Protein AF-0000000078281311 (afdb_homodimer)

InterPro domains:
  IPR003313 AraC-type arabinose-binding/dimerisation domain [PF02311] (31-129)
  IPR009057 Homedomain-like superfamily [SSF46689] (184-233)
  IPR009057 Homedomain-like superfamily [SSF46689] (236-285)
  IPR014710 RmlC-like jelly roll fold [G3DSA:2.60.120.10] (10-110)
  IPR018060 AraC-like, DNA binding HTH domain [PF12833] (206-284)
  IPR018060 AraC-like, DNA binding HTH domain [PS01124] (187-285)
  IPR018060 AraC-like, DNA binding HTH domain [SM00342] (200-283)
  IPR018062 HTH domain AraC-type, conserved site [PS00041] (237-279)
  IPR020449 Transcription regulator HTH, AraC- type, HTH domain [PR00032] (252-267)
  IPR020449 Transcription regulator HTH, AraC- type, HTH domain [PR00032] (267-283)
  IPR037923 Transcription regulator HTH-like [SSF51215] (24-164)

pLDDT: mean 84.51, std 18.49, range [22.98, 98.12]

Nearest PDB structures (foldseek):
  6nwj-assembly1_B  TM=8.445E-01  e=1.251E-13  Clostridium perfringens str. 13
  6nwo-assembly1_A  TM=8.545E-01  e=1.525E-12  Clostridium perfringens str. 13
  3lsg-assembly1_A  TM=9.641E-01  e=1.444E-07  Fusobacterium nucleatum subsp. nucleatum
  1xja-assembly3_E-2  TM=7.293E-01  e=2.673E-08  Escherichia coli
  4e2g-assembly2_D  TM=7.214E-01  e=3.751E-06  Sphaerobacter thermophilus DSM 20745

Radius of gyration: 32.84 Å; Cα contacts (8 Å, |Δi|>4): 1037; chains: 2; bounding box: 56×125×74 Å

Secondary structure (DSSP, 8-state):
-------EEEEE---GGGSSGGG-SSEEEEEEEEEPPTT-EE-----SSEEEEEEEESEEEEEETTEEEEEETTEEEEE-TT--EEEEE-SSSB-EEEEEEEESTTHHHHHHHTT--SS--EEE-S-HHHHHHHHHHHHH--S-SHHHHHHHHHHHHHHHHHHHHHHHHTSTT------S-HHHHHHHHHHHHHHHTTS---HHHHHHHHTS-HHHHHHHHHHHHSS-HHHHHHHHHHHHHHHHHHH----HHHHHHHTT-S-HHHHHHHHHHHHSS-HHHHHHHHHHHHHHHHHHHGGG---/-------EEEE----GGGSSGGG-SSEEEEEEEEEPPTT-EE-----SSEEEEEEEESEEEEEETTEEEEEETTEEEEE-TT--EEEEE-SSSB-EEEEEEEESTTHHHHHHHTT--SS--EEE-S-HHHHHHHHHHHHH--S-SHHHHHHHHHHHHHHHHHHHHHHHHTSTT------S-HHHHHHHHHHHHHHHTTS---HHHHHHHHTS-HHHHHHHHHHHHSS-HHHHHHHHHHHHHHHHHHH----HHHHHHHTT-S-HHHHHHHHHHHHSS-HHHHHHHHHHHHHHHHHHHSTT---

Foldseek 3Di:
DPPPAWDWPWFQQQPPPVPPQPAFAKFWGIKTKHRHAAWDKDDQDQAQWKKKKAWQAWWKWKAFPNDIDIDGHQKMFMDGHRTTMMMTAHRVTGTMMIMITMDHPCRVVLCVLLPDDPVDRMDGHDPVVLLVVLRVQLSVLRDPDPVSRCSNRVSVVVNSVNSNVRSVVPDPPPQPPPPDDLLVLQVVLLVVLLVQLLADDDLQVSCVVSRHGSVSNQVSCCVNPNGGSVVSSLVVLLVQLLVCLQPHPDDQCVSCNRRHHNDSVVVQVSNCVVPVHGSVVSSVVNVVVVVVVVVVVVVPPDD/DPPPAWDWPWQQQQPPPVDPQPAFAKFWGTKTKHRHAAWDKDDQDQDQWKKKKAWQAWWKWKAFPNDIDIDGHQKMFMDGHRTTMMMTAHRVTGTMMIMITMDHPCRVVLCVLLPDDPVDRMDGHDPVVLLVVLRVQLSVLNDPDPVSRCSNRVSVVVNSVNSNVRSVVPDPPPQPPPPDDLLVLQVVLLVVLLVQLLADDDLQVSCVVSRHGSVSNQVSCCVNPNGGSVVSSLVVLLVQLLVCLQPHPDDLCVSCNRRHHNDSVVVQVSNCVVPVHGSVVSSVVNVVVVVVVVVVVVVPPDD

Sequence (606 aa):
MKHTTGFTSSARYRCLEDLQREAVELCLIYCGWEYCDPGHRFGPNKRTSYVLHIVREGKGTLEIYKKKYHLSAGDAFLIPPSTEAWYEADKDDPWSYMWVGFTGLKAEECAGSAGFSVKTPVHKVECMGVLNEYVDSMLEAHQLSYTDELRRNGLLMLFFSALIDEHRKNIPGSGSPHPYPGSVYVKHAMEYISFNYNQKIKINELADYIGVNRSYLTSSFKKAIGCSPQEYLVNLRMEKARSLLKNTDMQINAIANSVGYVDQLAFSKIFKQHYGMSPRAYREEEEELVIKNKKGDYEGMPLMKHTTGFTSSARYRCLEDLQREAVELCLIYCGWEYCDPGHRFGPNKRTSYVLHIVREGKGTLEIYKKKYHLSAGDAFLIPPSTEAWYEADKDDPWSYMWVGFTGLKAEECAGSAGFSVKTPVHKVECMGVLNEYVDSMLEAHQLSYTDELRRNGLLMLFFSALIDEHRKNIPGSGSPHPYPGSVYVKHAMEYISFNYNQKIKINELADYIGVNRSYLTSSFKKAIGCSPQEYLVNLRMEKARSLLKNTDMQINAIANSVGYVDQLAFSKIFKQHYGMSPRAYREEEEELVIKNKKGDYEGMPL

Solvent-accessible surface area (backbone atoms only — not comparable to full-atom values): 31564 Å² total; per-residue (Å²): 130,88,75,80,59,60,54,61,60,63,46,69,43,77,45,77,47,88,50,93,44,89,57,42,39,57,40,52,32,26,38,35,37,35,34,44,40,62,50,42,69,49,65,76,47,69,38,87,37,33,35,40,37,36,30,69,34,43,25,30,38,38,38,43,90,92,40,78,44,83,42,37,54,33,32,28,40,55,44,54,52,70,38,66,35,37,36,31,26,24,68,88,47,31,22,25,34,33,38,44,27,33,36,48,77,42,37,64,58,52,44,41,59,39,59,41,43,94,92,33,38,60,46,82,51,85,59,53,72,63,48,48,52,37,52,52,52,36,54,70,38,53,31,66,40,72,46,26,47,31,37,29,29,13,36,50,30,39,44,49,25,52,45,23,51,52,43,53,70,70,42,81,83,61,65,73,76,70,80,53,57,51,58,55,56,40,52,50,48,50,54,51,41,72,75,41,48,44,44,90,75,50,63,61,57,51,21,52,49,42,59,48,52,48,67,58,51,34,52,27,21,35,71,66,75,67,40,39,61,65,55,50,52,51,50,52,31,49,53,52,43,51,51,46,48,72,75,47,88,69,52,68,59,56,45,25,41,64,38,37,28,88,46,45,67,62,39,39,52,51,42,20,73,73,73,73,44,41,64,69,57,50,37,51,51,53,50,49,52,51,52,50,51,55,56,53,61,58,68,66,62,74,132,130,87,73,82,61,60,55,60,62,62,45,70,44,73,42,77,47,87,54,92,45,91,55,41,39,58,40,55,30,27,39,36,36,34,33,43,40,61,50,42,69,50,64,76,48,68,36,87,39,34,35,39,36,35,28,69,34,43,24,30,38,39,37,43,90,92,39,78,43,84,42,36,53,34,32,26,40,57,46,54,51,70,37,64,34,36,37,31,25,24,68,88,46,31,23,25,35,35,39,44,26,32,37,46,75,42,36,63,59,52,43,42,59,40,61,40,41,91,93,32,37,60,45,82,51,85,63,53,70,63,47,49,50,36,52,53,53,38,56,70,38,53,32,66,39,71,45,26,48,31,36,29,30,13,38,50,30,39,42,50,24,53,44,22,51,52,42,53,70,70,42,81,84,61,66,73,76,70,81,55,61,50,59,56,54,39,52,50,49,50,52,50,42,73,75,40,48,44,42,92,78,52,63,60,58,49,19,52,50,44,60,47,52,48,67,58,49,34,52,26,21,35,72,66,75,68,42,40,62,65,55,51,52,52,51,51,32,49,52,53,41,52,51,45,49,72,74,45,88,68,50,68,59,56,46,24,42,63,36,36,27,88,47,45,67,61,40,38,53,52,43,20,73,74,72,73,44,42,63,67,57,49,37,51,52,53,51,51,51,52,52,51,52,56,53,53,62,58,68,68,61,75,131

Structure (mmCIF, N/CA/C/O backbone):
data_AF-0000000078281311-model_v1
#
loop_
_entity.id
_entity.type
_entity.pdbx_description
1 polymer 'AraC family transcriptional regulator'
#
loop_
_atom_site.group_PDB
_atom_site.id
_atom_site.type_symbol
_atom_site.label_atom_id
_atom_site.label_alt_id
_atom_site.label_comp_id
_atom_site.label_asym_id
_atom_site.label_entity_id
_atom_site.label_seq_id
_atom_site.pdbx_PDB_ins_code
_atom_site.Cartn_x
_atom_site.Cartn_y
_atom_site.Cartn_z
_atom_site.occupancy
_atom_site.B_iso_or_equiv
_atom_site.auth_seq_id
_atom_site.auth_comp_id
_atom_site.auth_asym_id
_atom_site.auth_atom_id
_atom_site.pdbx_PDB_model_num
ATOM 1 N N . MET A 1 1 ? 12.102 36.75 -11.156 1 23.25 1 MET A N 1
ATOM 2 C CA . MET A 1 1 ? 11 35.812 -11.094 1 23.25 1 MET A CA 1
ATOM 3 C C . MET A 1 1 ? 10.633 35.5 -9.641 1 23.25 1 MET A C 1
ATOM 5 O O . MET A 1 1 ? 11.508 35.125 -8.844 1 23.25 1 MET A O 1
ATOM 9 N N . LYS A 1 2 ? 9.625 36.125 -9.039 1 30.48 2 LYS A N 1
ATOM 10 C CA . LYS A 1 2 ? 9.258 36.344 -7.648 1 30.48 2 LYS A CA 1
ATOM 11 C C . LYS A 1 2 ? 9.023 35 -6.93 1 30.48 2 LYS A C 1
ATOM 13 O O . LYS A 1 2 ? 8.156 34.219 -7.32 1 30.48 2 LYS A O 1
ATOM 18 N N . HIS A 1 3 ? 10.109 34.312 -6.527 1 27.88 3 HIS A N 1
ATOM 19 C CA . HIS A 1 3 ? 10.18 33 -5.859 1 27.88 3 H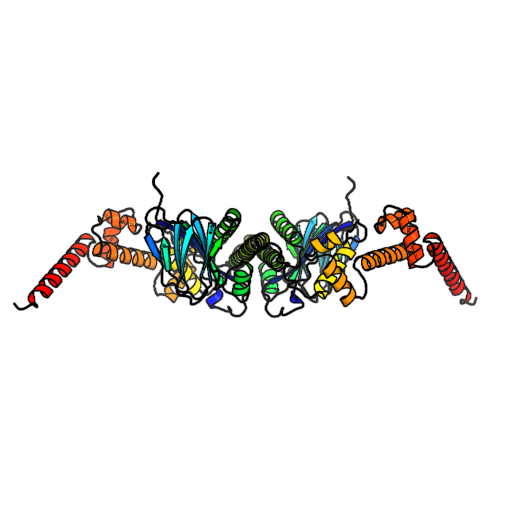IS A CA 1
ATOM 20 C C . HIS A 1 3 ? 9.227 32.938 -4.676 1 27.88 3 HIS A C 1
ATOM 22 O O . HIS A 1 3 ? 9.32 33.75 -3.75 1 27.88 3 HIS A O 1
ATOM 28 N N . THR A 1 4 ? 8.008 32.625 -4.852 1 28.91 4 THR A N 1
ATOM 29 C CA . THR A 1 4 ? 6.961 32.562 -3.834 1 28.91 4 THR A CA 1
ATOM 30 C C . THR A 1 4 ? 7.414 31.719 -2.641 1 28.91 4 THR A C 1
ATOM 32 O O . THR A 1 4 ? 7.648 30.516 -2.773 1 28.91 4 THR A O 1
ATOM 35 N N . THR A 1 5 ? 8.266 32.188 -1.763 1 33.44 5 THR A N 1
ATOM 36 C CA . THR A 1 5 ? 8.812 31.688 -0.498 1 33.44 5 THR A CA 1
ATOM 37 C C . THR A 1 5 ? 7.707 31.531 0.541 1 33.44 5 THR A C 1
ATOM 39 O O . THR A 1 5 ? 6.668 32.188 0.455 1 33.44 5 THR A O 1
ATOM 42 N N . GLY A 1 6 ? 7.629 30.531 1.385 1 36.09 6 GLY A N 1
ATOM 43 C CA . GLY A 1 6 ? 6.918 30.359 2.643 1 36.09 6 GLY A CA 1
ATOM 44 C C . GLY A 1 6 ? 5.699 29.453 2.521 1 36.09 6 GLY A C 1
ATOM 45 O O . GLY A 1 6 ? 4.812 29.484 3.379 1 36.09 6 GLY A O 1
ATOM 46 N N . PHE A 1 7 ? 5.449 28.922 1.269 1 31.53 7 PHE A N 1
ATOM 47 C CA . PHE A 1 7 ? 4.203 28.172 1.216 1 31.53 7 PHE A CA 1
ATOM 48 C C . PHE A 1 7 ? 4.43 26.734 1.666 1 31.53 7 PHE A C 1
ATOM 50 O O . PHE A 1 7 ? 5.375 26.078 1.225 1 31.53 7 PHE A O 1
ATOM 57 N N . THR A 1 8 ? 4.094 26.297 2.883 1 33.78 8 THR A N 1
ATOM 58 C CA . THR A 1 8 ? 4.137 24.922 3.363 1 33.78 8 THR A CA 1
ATOM 59 C C . THR A 1 8 ? 2.801 24.219 3.125 1 33.78 8 THR A C 1
ATOM 61 O O . THR A 1 8 ? 1.74 24.781 3.404 1 33.78 8 THR A O 1
ATOM 64 N N . SER A 1 9 ? 2.592 23.328 2.117 1 34.03 9 SER A N 1
ATOM 65 C CA . SER A 1 9 ? 1.427 22.453 2.104 1 34.03 9 SER A CA 1
ATOM 66 C C . SER A 1 9 ? 1.701 21.156 2.859 1 34.03 9 SER A C 1
ATOM 68 O O . SER A 1 9 ? 2.484 20.328 2.402 1 34.03 9 SER A O 1
ATOM 70 N N . SER A 1 10 ? 1.659 21.172 4.199 1 33.5 10 SER A N 1
ATOM 71 C CA . SER A 1 10 ? 1.938 19.969 4.988 1 33.5 10 SER A CA 1
ATOM 72 C C . SER A 1 10 ? 0.662 19.391 5.59 1 33.5 10 SER A C 1
ATOM 74 O O . SER A 1 10 ? -0.317 20.125 5.789 1 33.5 10 SER A O 1
ATOM 76 N N . ALA A 1 11 ? 0.262 18.203 5.23 1 33.47 11 ALA A N 1
ATOM 77 C CA . ALA A 1 11 ? -0.819 17.547 5.961 1 33.47 11 ALA A CA 1
ATOM 78 C C . ALA A 1 11 ? -0.268 16.547 6.977 1 33.47 11 ALA A C 1
ATOM 80 O O . ALA A 1 11 ? 0.675 15.805 6.68 1 33.47 11 ALA A O 1
ATOM 81 N N . ARG A 1 12 ? -0.351 16.844 8.211 1 34.59 12 ARG A N 1
ATOM 82 C CA . ARG A 1 12 ? -0.028 15.898 9.266 1 34.59 12 ARG A CA 1
ATOM 83 C C . ARG A 1 12 ? -1.199 14.961 9.547 1 34.59 12 ARG A C 1
ATOM 85 O O . ARG A 1 12 ? -2.34 15.406 9.68 1 34.59 12 ARG A O 1
ATOM 92 N N . TYR A 1 13 ? -1.134 13.727 9.016 1 32.62 13 TYR A N 1
ATOM 93 C CA . TYR A 1 13 ? -2.193 12.766 9.281 1 32.62 13 TYR A CA 1
ATOM 94 C C . TYR A 1 13 ? -1.929 12.008 10.578 1 32.62 13 TYR A C 1
ATOM 96 O O . TYR A 1 13 ? -0.798 11.594 10.844 1 32.62 13 TYR A O 1
ATOM 104 N N . ARG A 1 14 ? -2.182 12.586 11.695 1 33.44 14 ARG A N 1
ATOM 105 C CA . ARG A 1 14 ? -2.002 11.773 12.898 1 33.44 14 ARG A CA 1
ATOM 106 C C . ARG A 1 14 ? -2.596 10.383 12.711 1 33.44 14 ARG A C 1
ATOM 108 O O . ARG A 1 14 ? -3.715 10.242 12.211 1 33.44 14 ARG A O 1
ATOM 115 N N . CYS A 1 15 ? -1.802 9.484 12.43 1 32.75 15 CYS A N 1
ATOM 116 C CA . CYS A 1 15 ? -2.219 8.094 12.344 1 32.75 15 CYS A CA 1
ATOM 117 C C . CYS A 1 15 ? -3.08 7.703 13.531 1 32.75 15 CYS A C 1
ATOM 119 O O . CYS A 1 15 ? -2.863 8.188 14.648 1 32.75 15 CYS A O 1
ATOM 121 N N . LEU A 1 16 ? -4.16 7.16 13.336 1 35.03 16 LEU A N 1
ATOM 122 C CA . LEU A 1 16 ? -5.039 6.508 14.297 1 35.03 16 LEU A CA 1
ATOM 123 C C . LEU A 1 16 ? -4.227 5.812 15.391 1 35.03 16 LEU A C 1
ATOM 125 O O . LEU A 1 16 ? -4.793 5.195 16.297 1 35.03 16 LEU A O 1
ATOM 129 N N . GLU A 1 17 ? -3.006 5.516 15.273 1 38.69 17 GLU A N 1
ATOM 130 C CA . GLU A 1 17 ? -2.301 4.688 16.25 1 38.69 17 GLU A CA 1
ATOM 131 C C . GLU A 1 17 ? -2.201 5.387 17.594 1 38.69 17 GLU A C 1
ATOM 133 O O . GLU A 1 17 ? -1.482 4.93 18.484 1 38.69 17 GLU A O 1
ATOM 138 N N . ASP A 1 18 ? -2.328 6.578 17.766 1 38.88 18 ASP A N 1
ATOM 139 C CA . ASP A 1 18 ? -2.332 6.734 19.219 1 38.88 18 ASP A CA 1
ATOM 140 C C . ASP A 1 18 ? -3.102 5.598 19.891 1 38.88 18 ASP A C 1
ATOM 142 O O . ASP A 1 18 ? -3.053 5.449 21.125 1 38.88 18 ASP A O 1
ATOM 146 N N . LEU A 1 19 ? -4.105 5.012 19.266 1 37.53 19 LEU A N 1
ATOM 147 C CA . LEU A 1 19 ? -4.648 3.818 19.906 1 37.53 19 LEU A CA 1
ATOM 148 C C . LEU A 1 19 ? -3.676 2.65 19.812 1 37.53 19 LEU A C 1
ATOM 150 O O . LEU A 1 19 ? -2.609 2.779 19.203 1 37.53 19 LEU A O 1
ATOM 154 N N . GLN A 1 20 ? -4.25 1.176 19.484 1 39.06 20 GLN A N 1
ATOM 155 C CA . GLN A 1 20 ? -3.695 -0.157 19.688 1 39.06 20 GLN A CA 1
ATOM 156 C C . GLN A 1 20 ? -2.562 -0.438 18.703 1 39.06 20 GLN A C 1
ATOM 158 O O . GLN A 1 20 ? -2.729 -1.22 17.766 1 39.06 20 GLN A O 1
ATOM 163 N N . ARG A 1 21 ? -1.636 0.545 18.531 1 44 21 ARG A N 1
ATOM 164 C CA . ARG A 1 21 ? -0.474 0.604 17.641 1 44 21 ARG A CA 1
ATOM 165 C C . ARG A 1 21 ? 0.378 -0.653 17.781 1 44 21 ARG A C 1
ATOM 167 O O . ARG A 1 21 ? 1.429 -0.768 17.141 1 44 21 ARG A O 1
ATOM 174 N N . GLU A 1 22 ? 0.333 -1.145 18.766 1 48.69 22 GLU A N 1
ATOM 175 C CA . GLU A 1 22 ? 1.387 -2.119 19.031 1 48.69 22 GLU A CA 1
ATOM 176 C C . GLU A 1 22 ? 1.548 -3.094 17.875 1 48.69 22 GLU A C 1
ATOM 178 O O . GLU A 1 22 ? 2.6 -3.717 17.719 1 48.69 22 GLU A O 1
ATOM 183 N N . ALA A 1 23 ? 0.517 -3.031 16.906 1 59.28 23 ALA A N 1
ATOM 184 C CA . ALA A 1 23 ? 0.684 -4.156 15.984 1 59.28 23 ALA A CA 1
ATOM 185 C C . ALA A 1 23 ? 0.66 -3.693 14.531 1 59.28 23 ALA A C 1
ATOM 187 O O . ALA A 1 23 ? 0.414 -4.488 13.625 1 59.28 23 ALA A O 1
ATOM 188 N N . VAL A 1 24 ? 1.142 -2.264 14.359 1 73.38 24 VAL A N 1
ATOM 189 C CA . VAL A 1 24 ? 1.035 -1.846 12.969 1 73.38 24 VAL A CA 1
ATOM 190 C C . VAL A 1 24 ? 2.354 -2.119 12.242 1 73.38 24 VAL A C 1
ATOM 192 O O . VAL A 1 24 ? 3.43 -1.963 12.82 1 73.38 24 VAL A O 1
ATOM 195 N N . GLU A 1 25 ? 2.26 -2.578 11.047 1 82.31 25 GLU A N 1
ATOM 196 C CA . GLU A 1 25 ? 3.432 -2.936 10.258 1 82.31 25 GLU A CA 1
ATOM 197 C C . GLU A 1 25 ? 4.16 -1.69 9.758 1 82.31 25 GLU A C 1
ATOM 199 O O . GLU A 1 25 ? 5.363 -1.541 9.977 1 82.31 25 GLU A O 1
ATOM 204 N N . LEU A 1 26 ? 3.539 -0.768 9.156 1 89.62 26 LEU A N 1
ATOM 205 C CA . LEU A 1 26 ? 4.031 0.502 8.633 1 89.62 26 LEU A CA 1
ATOM 206 C C . LEU A 1 26 ? 2.91 1.534 8.57 1 89.62 26 LEU A C 1
ATOM 208 O O . LEU A 1 26 ? 1.863 1.283 7.965 1 89.62 26 LEU A O 1
ATOM 212 N N . CYS A 1 27 ? 3.156 2.656 9.148 1 89.88 27 CYS A N 1
ATOM 213 C CA . CYS A 1 27 ? 2.086 3.637 9.289 1 89.88 27 CYS A CA 1
ATOM 214 C C . CYS A 1 27 ? 2.594 5.047 9 1 89.88 27 CYS A C 1
ATOM 216 O O . CYS A 1 27 ? 3.602 5.477 9.57 1 89.88 27 CYS A O 1
ATOM 218 N N . LEU A 1 28 ? 1.882 5.691 8.156 1 92.69 28 LEU A N 1
ATOM 219 C CA . LEU A 1 28 ? 2.178 7.094 7.883 1 92.69 28 LEU A CA 1
ATOM 220 C C . LEU A 1 28 ? 1.603 7.992 8.969 1 92.69 28 LEU A C 1
ATOM 222 O O . LEU A 1 28 ? 0.408 7.922 9.273 1 92.69 28 LEU A O 1
ATOM 226 N N . ILE A 1 29 ? 2.445 8.797 9.484 1 84.88 29 ILE A N 1
ATOM 227 C CA . ILE A 1 29 ? 2.016 9.695 10.555 1 84.88 29 ILE A CA 1
ATOM 228 C C . ILE A 1 29 ? 1.751 11.086 9.992 1 84.88 29 ILE A C 1
ATOM 230 O O . ILE A 1 29 ? 0.754 11.727 10.336 1 84.88 29 ILE A O 1
ATOM 234 N N . TYR A 1 30 ? 2.637 11.586 9.188 1 83.69 30 TYR A N 1
ATOM 235 C CA . TYR A 1 30 ? 2.463 12.859 8.516 1 83.69 30 TYR A CA 1
ATOM 236 C C . TYR A 1 30 ? 3.344 12.945 7.27 1 83.69 30 TYR A C 1
ATOM 238 O O . TYR A 1 30 ? 4.297 12.18 7.125 1 83.69 30 TYR A O 1
ATOM 246 N N . CYS A 1 31 ? 2.932 13.82 6.359 1 90.31 31 CYS A N 1
ATOM 247 C CA . CYS A 1 31 ? 3.697 14.055 5.141 1 90.31 31 CYS A CA 1
ATOM 248 C C . CYS A 1 31 ? 3.406 15.438 4.574 1 90.31 31 CYS A C 1
ATOM 250 O O . CYS A 1 31 ? 2.504 16.141 5.047 1 90.31 31 CYS A O 1
ATOM 252 N N . GLY A 1 32 ? 4.301 15.844 3.686 1 88.06 32 GLY A N 1
ATOM 253 C CA . GLY A 1 32 ? 4.086 17.141 3.059 1 88.06 32 GLY A CA 1
ATOM 254 C C . GLY A 1 32 ? 5.301 17.641 2.301 1 88.06 32 GLY A C 1
ATOM 255 O O . GLY A 1 32 ? 6.219 16.875 2.01 1 88.06 32 GLY A O 1
ATOM 256 N N . TRP A 1 33 ? 5.156 18.828 1.799 1 86.44 33 TRP A N 1
ATOM 257 C CA . TRP A 1 33 ? 6.273 19.547 1.198 1 86.44 33 TRP A CA 1
ATOM 258 C C . TRP A 1 33 ? 6.246 21.031 1.598 1 86.44 33 TRP A C 1
ATOM 260 O O . TRP A 1 33 ? 5.203 21.547 2.004 1 86.44 33 TRP A O 1
ATOM 270 N N . GLU A 1 34 ? 7.383 21.625 1.597 1 84.06 34 GLU A N 1
ATOM 271 C CA . GLU A 1 34 ? 7.5 23.016 2.02 1 84.06 34 GLU A CA 1
ATOM 272 C C . GLU A 1 34 ? 8.539 23.75 1.189 1 84.06 34 GLU A C 1
ATOM 274 O O . GLU A 1 34 ? 9.586 23.203 0.843 1 84.06 34 GLU A O 1
ATOM 279 N N . TYR A 1 35 ? 8.203 24.953 0.792 1 85.38 35 TYR A N 1
ATOM 280 C CA . TYR A 1 35 ? 9.18 25.922 0.331 1 85.38 35 TYR A CA 1
ATOM 281 C C . TYR A 1 35 ? 9.711 26.766 1.492 1 85.38 35 TYR A C 1
ATOM 283 O O . TYR A 1 35 ? 8.992 27.609 2.039 1 85.38 35 TYR A O 1
ATOM 291 N N . CYS A 1 36 ? 10.938 26.625 1.813 1 84.19 36 CYS A N 1
ATOM 292 C CA . CYS A 1 36 ? 11.469 27.25 3.023 1 84.19 36 CYS A CA 1
ATOM 293 C C . CYS A 1 36 ? 11.961 28.656 2.746 1 84.19 36 CYS A C 1
ATOM 295 O O . CYS A 1 36 ? 12.469 28.953 1.661 1 84.19 36 CYS A O 1
ATOM 297 N N . ASP A 1 37 ? 11.805 29.516 3.781 1 81.88 37 ASP A N 1
ATOM 298 C CA . ASP A 1 37 ? 12.406 30.844 3.725 1 81.88 37 ASP A CA 1
ATOM 299 C C . ASP A 1 37 ? 13.93 30.75 3.852 1 81.88 37 ASP A C 1
ATOM 301 O O . ASP A 1 37 ? 14.453 29.797 4.43 1 81.88 37 ASP A O 1
ATOM 305 N N . PRO A 1 38 ? 14.531 31.828 3.24 1 84.5 38 PRO A N 1
ATOM 306 C CA . PRO A 1 38 ? 15.984 31.875 3.391 1 84.5 38 PRO A CA 1
ATOM 307 C C . PRO A 1 38 ? 16.438 31.766 4.848 1 84.5 38 PRO A C 1
ATOM 309 O O . PRO A 1 38 ? 15.898 32.469 5.715 1 84.5 38 PRO A O 1
ATOM 312 N N . GLY A 1 39 ? 17.266 30.844 5.129 1 84.88 39 GLY A N 1
ATOM 313 C CA . GLY A 1 39 ? 17.859 30.703 6.449 1 84.88 39 GLY A CA 1
ATOM 314 C C . GLY A 1 39 ? 16.922 30.062 7.457 1 84.88 39 GLY A C 1
ATOM 315 O O . GLY A 1 39 ? 17.266 29.938 8.633 1 84.88 39 GLY A O 1
ATOM 316 N N . HIS A 1 40 ? 15.883 29.625 7.047 1 82.25 40 HIS A N 1
ATOM 317 C CA . HIS A 1 40 ? 14.953 28.969 7.965 1 82.25 40 HIS A CA 1
ATOM 318 C C . HIS A 1 40 ? 15.586 27.75 8.609 1 82.25 40 HIS A C 1
ATOM 320 O O . HIS A 1 40 ? 16.125 26.875 7.918 1 82.25 40 HIS A O 1
ATOM 326 N N . ARG A 1 41 ? 15.617 27.781 9.938 1 81.44 41 ARG A N 1
ATOM 327 C CA . ARG A 1 41 ? 16.266 26.734 10.695 1 81.44 41 ARG A CA 1
ATOM 328 C C . ARG A 1 41 ? 15.266 25.969 11.555 1 81.44 41 ARG A C 1
ATOM 330 O O . ARG A 1 41 ? 14.406 26.562 12.195 1 81.44 41 ARG A O 1
ATOM 337 N N . PHE A 1 42 ? 15.336 24.703 11.383 1 78.5 42 PHE A N 1
ATOM 338 C CA . PHE A 1 42 ? 14.445 23.859 12.164 1 78.5 42 PHE A CA 1
ATOM 339 C C . PHE A 1 42 ? 15.242 22.906 13.047 1 78.5 42 PHE A C 1
ATOM 341 O O . PHE A 1 42 ? 16.234 22.312 12.602 1 78.5 42 PHE A O 1
ATOM 348 N N . GLY A 1 43 ? 14.984 22.828 14.336 1 74.75 43 GLY A N 1
ATOM 349 C CA . GLY A 1 43 ? 15.625 21.969 15.32 1 74.75 43 GLY A CA 1
ATOM 350 C C . GLY A 1 43 ? 15.633 22.562 16.719 1 74.75 43 GLY A C 1
ATOM 351 O O . GLY A 1 43 ? 15.195 23.703 16.922 1 74.75 43 GLY A O 1
ATOM 352 N N . PRO A 1 44 ? 15.867 21.797 17.688 1 66.81 44 PRO A N 1
ATOM 353 C CA . PRO A 1 44 ? 16.047 20.344 17.703 1 66.81 44 PRO A CA 1
ATOM 354 C C . PRO A 1 44 ? 14.734 19.594 17.594 1 66.81 44 PRO A C 1
ATOM 356 O O . PRO A 1 44 ? 13.75 19.938 18.25 1 66.81 44 PRO A 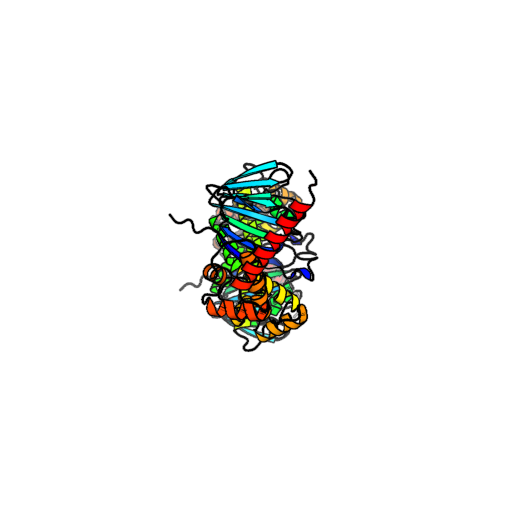O 1
ATOM 359 N N . ASN A 1 45 ? 14.664 18.688 16.641 1 64.25 45 ASN A N 1
ATOM 360 C CA . ASN A 1 45 ? 13.43 17.938 16.422 1 64.25 45 ASN A CA 1
ATOM 361 C C . ASN A 1 45 ? 13.492 16.562 17.078 1 64.25 45 ASN A C 1
ATOM 363 O O . ASN A 1 45 ? 14.344 15.75 16.734 1 64.25 45 ASN A O 1
ATOM 367 N N . LYS A 1 46 ? 13.203 16.438 18.297 1 69.5 46 LYS A N 1
ATOM 368 C CA . LYS A 1 46 ? 13.055 15.094 18.828 1 69.5 46 LYS A CA 1
ATOM 369 C C . LYS A 1 46 ? 11.648 14.562 18.594 1 69.5 46 LYS A C 1
ATOM 371 O O . LYS A 1 46 ? 10.688 15.039 19.203 1 69.5 46 LYS A O 1
ATOM 376 N N . ARG A 1 47 ? 11.656 13.781 17.656 1 77.75 47 ARG A N 1
ATOM 377 C CA . ARG A 1 47 ? 10.359 13.211 17.297 1 77.75 47 ARG A CA 1
ATOM 378 C C . ARG A 1 47 ? 10.281 11.742 17.688 1 77.75 47 ARG A C 1
ATOM 380 O O . ARG A 1 47 ? 11.297 11.125 18.016 1 77.75 47 ARG A O 1
ATOM 387 N N . THR A 1 48 ? 9.086 11.305 17.719 1 80.12 48 THR A N 1
ATOM 388 C CA . THR A 1 48 ? 8.875 9.914 18.094 1 80.12 48 THR A CA 1
ATOM 389 C C . THR A 1 48 ? 8.812 9.023 16.859 1 80.12 48 THR A C 1
ATOM 391 O O . THR A 1 48 ? 8.844 7.793 16.984 1 80.12 48 THR A O 1
ATOM 394 N N . SER A 1 49 ? 8.781 9.586 15.719 1 87.88 49 SER A N 1
ATOM 395 C CA . SER A 1 49 ? 8.68 8.836 14.469 1 87.88 49 SER A CA 1
ATOM 396 C C . SER A 1 49 ? 9.898 9.07 13.586 1 87.88 49 SER A C 1
ATOM 398 O O . SER A 1 49 ? 10.703 9.969 13.852 1 87.88 49 SER A O 1
ATOM 400 N N . TYR A 1 50 ? 10.102 8.148 12.633 1 93.56 50 TYR A N 1
ATOM 401 C CA . TYR A 1 50 ? 11.062 8.414 11.562 1 93.56 50 TYR A CA 1
ATOM 402 C C . TYR A 1 50 ? 10.57 9.539 10.656 1 93.56 50 TYR A C 1
ATOM 404 O O . TYR A 1 50 ? 9.375 9.648 10.383 1 93.56 50 TYR A O 1
ATOM 412 N N . VAL A 1 51 ? 11.492 10.336 10.219 1 94.25 51 VAL A N 1
ATOM 413 C CA . VAL A 1 51 ? 11.125 11.336 9.219 1 94.25 51 VAL A CA 1
ATOM 414 C C . VAL A 1 51 ? 12.141 11.32 8.078 1 94.25 51 VAL A C 1
ATOM 416 O O . VAL A 1 51 ? 13.336 11.516 8.305 1 94.25 51 VAL A O 1
ATOM 419 N N . LEU A 1 52 ? 11.672 11.047 6.934 1 97 52 LEU A N 1
ATOM 420 C CA . LEU A 1 52 ? 12.5 11.078 5.73 1 97 52 LEU A CA 1
ATOM 421 C C . LEU A 1 52 ? 12.219 12.336 4.914 1 97 52 LEU A C 1
ATOM 423 O O . LEU A 1 52 ? 11.062 12.609 4.559 1 97 52 LEU A O 1
ATOM 427 N N . HIS A 1 53 ? 13.219 13.109 4.688 1 96.12 53 HIS A N 1
ATOM 428 C CA . HIS A 1 53 ? 13.125 14.305 3.854 1 96.12 53 HIS A CA 1
ATOM 429 C C . HIS A 1 53 ? 13.797 14.086 2.502 1 96.12 53 HIS A C 1
ATOM 431 O O . HIS A 1 53 ? 14.82 13.398 2.414 1 96.12 53 HIS A O 1
ATOM 437 N N . ILE A 1 54 ? 13.273 14.711 1.54 1 97 54 ILE A N 1
ATOM 438 C CA . ILE A 1 54 ? 13.883 14.711 0.212 1 97 54 ILE A CA 1
ATOM 439 C C . ILE A 1 54 ? 13.898 16.141 -0.342 1 97 54 ILE A C 1
ATOM 441 O O . ILE A 1 54 ? 12.844 16.766 -0.503 1 97 54 ILE A O 1
ATOM 445 N N . VAL A 1 55 ? 15.086 16.594 -0.692 1 97.31 55 VAL A N 1
ATOM 446 C CA . VAL A 1 55 ? 15.242 17.953 -1.198 1 97.31 55 VAL A CA 1
ATOM 447 C C . VAL A 1 55 ? 14.82 18 -2.664 1 97.31 55 VAL A C 1
ATOM 449 O O . VAL A 1 55 ? 15.375 17.297 -3.506 1 97.31 55 VAL A O 1
ATOM 452 N N . ARG A 1 56 ? 13.891 18.797 -2.955 1 94.44 56 ARG A N 1
ATOM 453 C CA . ARG A 1 56 ? 13.352 18.906 -4.309 1 94.44 56 ARG A CA 1
ATOM 454 C C . ARG A 1 56 ? 14.125 19.953 -5.109 1 94.44 56 ARG A C 1
ATOM 456 O O . ARG A 1 56 ? 14.359 19.766 -6.305 1 94.44 56 ARG A O 1
ATOM 463 N N . GLU A 1 57 ? 14.398 21.062 -4.461 1 95.12 57 GLU A N 1
ATOM 464 C CA . GLU A 1 57 ? 15.141 22.172 -5.043 1 95.12 57 GLU A CA 1
ATOM 465 C C . GLU A 1 57 ? 15.961 22.906 -3.986 1 95.12 57 GLU A C 1
ATOM 467 O O . GLU A 1 57 ? 15.703 22.766 -2.789 1 95.12 57 GLU A O 1
ATOM 472 N N . GLY A 1 58 ? 16.969 23.609 -4.535 1 96.5 58 GLY A N 1
ATOM 473 C CA . GLY A 1 58 ? 17.766 24.438 -3.645 1 96.5 58 GLY A CA 1
ATOM 474 C C . GLY A 1 58 ? 18.75 23.656 -2.814 1 96.5 58 GLY A C 1
ATOM 475 O O . GLY A 1 58 ? 19.188 22.578 -3.219 1 96.5 58 GLY A O 1
ATOM 476 N N . LYS A 1 59 ? 19.234 24.438 -1.746 1 97 59 LYS A N 1
ATOM 477 C CA . LYS A 1 59 ? 20.281 23.844 -0.924 1 97 59 LYS A CA 1
ATOM 478 C C . LYS A 1 59 ? 20.047 24.125 0.558 1 97 59 LYS A C 1
ATOM 480 O O . LYS A 1 59 ? 19.297 25.047 0.911 1 97 59 LYS A O 1
ATOM 485 N N . GLY A 1 60 ? 20.656 23.281 1.336 1 96.94 60 GLY A N 1
ATOM 486 C CA . GLY A 1 60 ? 20.625 23.438 2.783 1 96.94 60 GLY A CA 1
ATOM 487 C C . GLY A 1 60 ? 21.641 22.562 3.496 1 96.94 60 GLY A C 1
ATOM 488 O O . GLY A 1 60 ? 22.5 21.953 2.857 1 96.94 60 GLY A O 1
ATOM 489 N N . THR A 1 61 ? 21.562 22.688 4.812 1 97.12 61 THR A N 1
ATOM 490 C CA . THR A 1 61 ? 22.5 21.906 5.609 1 97.12 61 THR A CA 1
ATOM 491 C C . THR A 1 61 ? 21.75 21.078 6.656 1 97.12 61 THR A C 1
ATOM 493 O O . THR A 1 61 ? 20.703 21.5 7.16 1 97.12 61 THR A O 1
ATOM 496 N N . LEU A 1 62 ? 22.25 19.891 6.918 1 96.88 62 LEU A N 1
ATOM 497 C CA . LEU A 1 62 ? 21.781 19.016 7.984 1 96.88 62 LEU A CA 1
ATOM 498 C C . LEU A 1 62 ? 22.891 18.734 8.992 1 96.88 62 LEU A C 1
ATOM 500 O O . LEU A 1 62 ? 24.016 18.438 8.602 1 96.88 62 LEU A O 1
ATOM 504 N N . GLU A 1 63 ? 22.609 18.953 10.219 1 95.69 63 GLU A N 1
ATOM 505 C CA . GLU A 1 63 ? 23.5 18.531 11.297 1 95.69 63 GLU A CA 1
ATOM 506 C C . GLU A 1 63 ? 22.891 17.391 12.102 1 95.69 63 GLU A C 1
ATOM 508 O O . GLU A 1 63 ? 21.859 17.562 12.75 1 95.69 63 GLU A O 1
ATOM 513 N N . ILE A 1 64 ? 23.531 16.281 12.023 1 94.94 64 ILE A N 1
ATOM 514 C CA . ILE A 1 64 ? 23.047 15.102 12.742 1 94.94 64 ILE A CA 1
ATOM 515 C C . ILE A 1 64 ? 24.25 14.242 13.156 1 94.94 64 ILE A C 1
ATOM 517 O O . ILE A 1 64 ? 25.266 14.195 12.461 1 94.94 64 ILE A O 1
ATOM 521 N N . TYR A 1 65 ? 24.172 13.586 14.305 1 92.88 65 TYR A N 1
ATOM 522 C CA . TYR A 1 65 ? 25.234 12.758 14.844 1 92.88 65 TYR A CA 1
ATOM 523 C C . TYR A 1 65 ? 26.562 13.508 14.852 1 92.88 65 TYR A C 1
ATOM 525 O O . TYR A 1 65 ? 27.594 12.969 14.469 1 92.88 65 TYR A O 1
ATOM 533 N N . LYS A 1 66 ? 26.453 14.758 15.086 1 91.62 66 LYS A N 1
ATOM 534 C CA . LYS A 1 66 ? 27.625 15.633 15.234 1 91.62 66 LYS A CA 1
ATOM 535 C C . LYS A 1 66 ? 28.344 15.812 13.906 1 91.62 66 LYS A C 1
ATOM 537 O O . LYS A 1 66 ? 29.547 16.094 13.883 1 91.62 66 LYS A O 1
ATOM 542 N N . LYS A 1 67 ? 27.734 15.555 12.859 1 95.75 67 LYS A N 1
ATOM 543 C CA . LYS A 1 67 ? 28.281 15.773 11.523 1 95.75 67 LYS A CA 1
ATOM 544 C C . LYS A 1 67 ? 27.391 16.719 10.727 1 95.75 67 LYS A C 1
ATOM 546 O O . LYS A 1 67 ? 26.172 16.75 10.914 1 95.75 67 LYS A O 1
ATOM 551 N N . LYS A 1 68 ? 28.031 17.469 9.883 1 96.81 68 LYS A N 1
ATOM 552 C CA . LYS A 1 68 ? 27.312 18.422 9.031 1 96.81 68 LYS A CA 1
ATOM 553 C C . LYS A 1 68 ? 27.312 17.969 7.578 1 96.81 68 LYS A C 1
ATOM 555 O O . LYS A 1 68 ? 28.359 17.578 7.035 1 96.81 68 LYS A O 1
ATOM 560 N N . TYR A 1 69 ? 26.188 18 6.953 1 97.44 69 TYR A N 1
ATOM 561 C CA . TYR A 1 69 ? 26.016 17.609 5.559 1 97.44 69 TYR A CA 1
ATOM 562 C C . TYR A 1 69 ? 25.469 18.766 4.734 1 97.44 69 TYR A C 1
ATOM 564 O O . TYR A 1 69 ? 24.5 19.422 5.137 1 97.44 69 TYR A O 1
ATOM 572 N N . HIS A 1 70 ? 26.109 19.047 3.66 1 98 70 HIS A N 1
ATOM 573 C CA . HIS A 1 70 ? 25.578 20 2.695 1 98 70 HIS A CA 1
ATOM 574 C C . HIS A 1 70 ? 24.734 19.297 1.635 1 98 70 HIS A C 1
ATOM 576 O O . HIS A 1 70 ? 25.234 18.438 0.912 1 98 70 HIS A O 1
ATOM 582 N N . LEU A 1 71 ? 23.484 19.719 1.568 1 98 71 LEU A N 1
ATOM 583 C CA . LEU A 1 71 ? 22.547 18.984 0.742 1 98 71 LEU A CA 1
ATOM 584 C C . LEU A 1 71 ? 21.984 19.875 -0.365 1 98 71 LEU A C 1
ATOM 586 O O . LEU A 1 71 ? 21.938 21.094 -0.222 1 98 71 LEU A O 1
ATOM 590 N N . SER A 1 72 ? 21.609 19.266 -1.436 1 97.44 72 SER A N 1
ATOM 591 C CA . SER A 1 72 ? 20.984 19.922 -2.576 1 97.44 72 SER A CA 1
ATOM 592 C C . SER A 1 72 ? 19.922 19.031 -3.221 1 97.44 72 SER A C 1
ATOM 594 O O . SER A 1 72 ? 19.641 17.938 -2.732 1 97.44 72 SER A O 1
ATOM 596 N N . ALA A 1 73 ? 19.328 19.531 -4.277 1 96.56 73 ALA A N 1
ATOM 597 C CA . ALA A 1 73 ? 18.266 18.812 -4.961 1 96.56 73 ALA A CA 1
ATOM 598 C C . ALA A 1 73 ? 18.672 17.375 -5.246 1 96.56 73 ALA A C 1
ATOM 600 O O . ALA A 1 73 ? 19.766 17.109 -5.762 1 96.56 73 ALA A O 1
ATOM 601 N N . GLY A 1 74 ? 17.766 16.438 -4.816 1 95.62 74 GLY A N 1
ATOM 602 C CA . GLY A 1 74 ? 18.031 15.023 -5.051 1 95.62 74 GLY A CA 1
ATOM 603 C C . GLY A 1 74 ? 18.578 14.312 -3.828 1 95.62 74 GLY A C 1
ATOM 604 O O . GLY A 1 74 ? 18.578 13.086 -3.771 1 95.62 74 GLY A O 1
ATOM 605 N N . ASP A 1 75 ? 19.016 15.094 -2.883 1 97.31 75 ASP A N 1
ATOM 606 C CA . ASP A 1 75 ? 19.484 14.477 -1.646 1 97.31 75 ASP A CA 1
ATOM 607 C C . ASP A 1 75 ? 18.328 14.164 -0.708 1 97.31 75 ASP A C 1
ATOM 609 O O . ASP A 1 75 ? 17.391 14.961 -0.591 1 97.31 75 ASP A O 1
ATOM 613 N N . ALA A 1 76 ? 18.359 12.969 -0.148 1 97.94 76 ALA A N 1
ATOM 614 C CA . ALA A 1 76 ? 17.422 12.562 0.899 1 97.94 76 ALA A CA 1
ATOM 615 C C . ALA A 1 76 ? 18.141 12.344 2.225 1 97.94 76 ALA A C 1
ATOM 617 O O . ALA A 1 76 ? 19.297 11.922 2.242 1 97.94 76 ALA A O 1
ATOM 618 N N . PHE A 1 77 ? 17.469 12.695 3.324 1 97.62 77 PHE A N 1
ATOM 619 C CA . PHE A 1 77 ? 18.062 12.43 4.629 1 97.62 77 PHE A CA 1
ATOM 620 C C . PHE A 1 77 ? 17.016 11.922 5.609 1 97.62 77 PHE A C 1
ATOM 622 O O . PHE A 1 77 ? 15.852 12.328 5.555 1 97.62 77 PHE A O 1
ATOM 629 N N . LEU A 1 78 ? 17.422 11.008 6.434 1 97.5 78 LEU A N 1
ATOM 630 C CA . LEU A 1 78 ? 16.547 10.367 7.41 1 97.5 78 LEU A CA 1
ATOM 631 C C . LEU A 1 78 ? 16.906 10.797 8.828 1 97.5 78 LEU A C 1
ATOM 633 O O . LEU A 1 78 ? 18.078 10.789 9.203 1 97.5 78 LEU A O 1
ATOM 637 N N . ILE A 1 79 ? 15.906 11.211 9.578 1 95.31 79 ILE A N 1
ATOM 638 C CA . ILE A 1 79 ? 16.047 11.477 11 1 95.31 79 ILE A CA 1
ATOM 639 C C . ILE A 1 79 ? 15.297 10.414 11.805 1 95.31 79 ILE A C 1
ATOM 641 O O . ILE A 1 79 ? 14.062 10.391 11.797 1 95.31 79 ILE A O 1
ATOM 645 N N . PRO A 1 80 ? 15.961 9.523 12.453 1 94.44 80 PRO A N 1
ATOM 646 C CA . PRO A 1 80 ? 15.305 8.477 13.242 1 94.44 80 PRO A CA 1
ATOM 647 C C . PRO A 1 80 ? 14.641 9.016 14.508 1 94.44 80 PRO A C 1
ATOM 649 O O . PRO A 1 80 ? 14.891 10.156 14.898 1 94.44 80 PRO A O 1
ATOM 652 N N . PRO A 1 81 ? 13.797 8.156 15.109 1 90.31 81 PRO A N 1
ATOM 653 C CA . PRO A 1 81 ? 13.141 8.57 16.344 1 90.31 81 PRO A CA 1
ATOM 654 C C . PRO A 1 81 ? 14.133 8.922 17.453 1 90.31 81 PRO A C 1
ATOM 656 O O . PRO A 1 81 ? 15.18 8.273 17.578 1 90.31 81 PRO A O 1
ATOM 659 N N . SER A 1 82 ? 13.781 9.992 18.219 1 87.44 82 SER A N 1
ATOM 660 C CA . SER A 1 82 ? 14.508 10.414 19.422 1 87.44 82 SER A CA 1
ATOM 661 C C . SER A 1 82 ? 15.914 10.898 19.078 1 87.44 82 SER A C 1
ATOM 663 O O . SER A 1 82 ? 16.828 10.812 19.906 1 87.44 82 SER A O 1
ATOM 665 N N . THR A 1 83 ? 16.156 11.266 17.906 1 90.5 83 THR A N 1
ATOM 666 C CA . THR A 1 83 ? 17.453 11.773 17.469 1 90.5 83 THR A CA 1
ATOM 667 C C . THR A 1 83 ? 17.422 13.289 17.297 1 90.5 83 THR A C 1
ATOM 669 O O . THR A 1 83 ? 16.469 13.828 16.719 1 90.5 83 THR A O 1
ATOM 672 N N . GLU A 1 84 ? 18.359 13.891 17.828 1 89.62 84 GLU A N 1
ATOM 673 C CA . GLU A 1 84 ? 18.469 15.344 17.672 1 89.62 84 GLU A CA 1
ATOM 674 C C . GLU A 1 84 ? 19.109 15.703 16.328 1 89.62 84 GLU A C 1
ATOM 676 O O . GLU A 1 84 ? 20.141 15.141 15.961 1 89.62 84 GLU A O 1
ATOM 681 N N . ALA A 1 85 ? 18.5 16.562 15.602 1 92.31 85 ALA A N 1
ATOM 682 C CA . ALA A 1 85 ? 19 17.016 14.312 1 92.31 85 ALA A CA 1
ATOM 683 C C . ALA A 1 85 ? 18.609 18.469 14.047 1 92.31 85 ALA A C 1
ATOM 685 O O . ALA A 1 85 ? 17.594 18.938 14.586 1 92.31 85 ALA A O 1
ATOM 686 N N . TRP A 1 86 ? 19.484 19.156 13.305 1 92.06 86 TRP A N 1
ATOM 687 C CA . TRP A 1 86 ? 19.203 20.516 12.836 1 92.06 86 TRP A CA 1
ATOM 688 C C . TRP A 1 86 ? 19.359 20.609 11.32 1 92.06 86 TRP A C 1
ATOM 690 O O . TRP A 1 86 ? 20.266 20.016 10.742 1 92.06 86 TRP A O 1
ATOM 700 N N . TYR A 1 87 ? 18.406 21.234 10.789 1 92.62 87 TYR A N 1
ATOM 701 C CA . TYR A 1 87 ? 18.594 21.5 9.367 1 92.62 87 TYR A CA 1
ATOM 702 C C . TYR A 1 87 ? 18.141 22.922 9.016 1 92.62 87 TYR A C 1
ATOM 704 O O . TYR A 1 87 ? 17.25 23.469 9.664 1 92.62 87 TYR A O 1
ATOM 712 N N . GLU A 1 88 ? 18.844 23.484 8.062 1 94 88 GLU A N 1
ATOM 713 C CA . GLU A 1 88 ? 18.719 24.891 7.754 1 94 88 GLU A CA 1
ATOM 714 C C . GLU A 1 88 ? 18.75 25.141 6.246 1 94 88 GLU A C 1
ATOM 716 O O . GLU A 1 88 ? 19.578 24.562 5.539 1 94 88 GLU A O 1
ATOM 721 N N . ALA A 1 89 ? 17.828 26.016 5.824 1 93.75 89 ALA A N 1
ATOM 722 C CA . ALA A 1 89 ? 17.797 26.406 4.418 1 93.75 89 ALA A CA 1
ATOM 723 C C . ALA A 1 89 ? 18.938 27.359 4.086 1 93.75 89 ALA A C 1
ATOM 725 O O . ALA A 1 89 ? 19.312 28.203 4.906 1 93.75 89 ALA A O 1
ATOM 726 N N . ASP A 1 90 ? 19.375 27.219 2.949 1 95.44 90 ASP A N 1
ATOM 727 C CA . ASP A 1 90 ? 20.406 28.141 2.475 1 95.44 90 ASP A CA 1
ATOM 728 C C . ASP A 1 90 ? 19.859 29.578 2.432 1 95.44 90 ASP A C 1
ATOM 730 O O . ASP A 1 90 ? 18.688 29.797 2.121 1 95.44 90 ASP A O 1
ATOM 734 N N . LYS A 1 91 ? 20.75 30.562 2.65 1 93.81 91 LYS A N 1
ATOM 735 C CA . LYS A 1 91 ? 20.312 31.969 2.711 1 93.81 91 LYS A CA 1
ATOM 736 C C . LYS A 1 91 ? 20.047 32.531 1.313 1 93.81 91 LYS A C 1
ATOM 738 O O . LYS A 1 91 ? 19.188 33.375 1.134 1 93.81 91 LYS A O 1
ATOM 743 N N . ASP A 1 92 ? 20.781 32.062 0.385 1 94.25 92 ASP A N 1
ATOM 744 C CA . ASP A 1 92 ? 20.719 32.625 -0.968 1 94.25 92 ASP A CA 1
ATOM 745 C C . ASP A 1 92 ? 19.828 31.75 -1.86 1 94.25 92 ASP A C 1
ATOM 747 O O . ASP A 1 92 ? 19.109 32.25 -2.721 1 94.25 92 ASP A O 1
ATOM 751 N N . ASP A 1 93 ? 19.938 30.438 -1.707 1 96.19 93 ASP A N 1
ATOM 752 C CA . ASP A 1 93 ? 19.172 29.469 -2.482 1 96.19 93 ASP A CA 1
ATOM 753 C C . ASP A 1 93 ? 18.469 28.453 -1.57 1 96.19 93 ASP A C 1
ATOM 755 O O . ASP A 1 93 ? 18.812 27.266 -1.574 1 96.19 93 ASP A O 1
ATOM 759 N N . PRO A 1 94 ? 17.484 28.922 -0.875 1 94.19 94 PRO A N 1
ATOM 760 C CA . PRO A 1 94 ? 16.812 28.062 0.107 1 94.19 94 PRO A CA 1
ATOM 761 C C . PRO A 1 94 ? 16.125 26.859 -0.529 1 94.19 94 PRO A C 1
ATOM 763 O O . PRO A 1 94 ? 15.578 26.953 -1.629 1 94.19 94 PRO A O 1
ATOM 766 N N . TRP A 1 95 ? 16.109 25.75 0.169 1 92.19 95 TRP A N 1
ATOM 767 C CA . TRP A 1 95 ? 15.57 24.516 -0.391 1 92.19 95 TRP A CA 1
ATOM 768 C C . TRP A 1 95 ? 14.055 24.469 -0.217 1 92.19 95 TRP A C 1
ATOM 770 O O . TRP A 1 95 ? 13.492 25.188 0.604 1 92.19 95 TRP A O 1
ATOM 780 N N . SER A 1 96 ? 13.461 23.734 -1.146 1 92.88 96 SER A N 1
ATOM 781 C CA . SER A 1 96 ? 12.156 23.094 -0.965 1 92.88 96 SER A CA 1
ATOM 782 C C . SER A 1 96 ? 12.297 21.594 -0.804 1 92.88 96 SER A C 1
ATOM 784 O O . SER A 1 96 ? 13.094 20.953 -1.498 1 92.88 96 SER A O 1
ATOM 786 N N . TYR A 1 97 ? 11.664 21.062 0.236 1 91.75 97 TYR A N 1
ATOM 787 C CA . TYR A 1 97 ? 11.75 19.625 0.427 1 91.75 97 TYR A CA 1
ATOM 788 C C . TYR A 1 97 ? 10.375 19.016 0.706 1 91.75 97 TYR A C 1
ATOM 790 O O . TYR A 1 97 ? 9.43 19.734 1.029 1 91.75 97 TYR A O 1
ATOM 798 N N . MET A 1 98 ? 10.25 17.75 0.438 1 93.56 98 MET A N 1
ATOM 799 C CA . MET A 1 98 ? 9.109 16.953 0.874 1 93.56 98 MET A CA 1
ATOM 800 C C . MET A 1 98 ? 9.516 15.984 1.98 1 93.56 98 MET A C 1
ATOM 802 O O . MET A 1 98 ? 10.703 15.719 2.17 1 93.56 98 MET A O 1
ATOM 806 N N . TRP A 1 99 ? 8.523 15.523 2.77 1 92.75 99 TRP A N 1
ATOM 807 C CA . TRP A 1 99 ? 8.859 14.609 3.855 1 92.75 99 TRP A CA 1
ATOM 808 C C . TRP A 1 99 ? 7.742 13.609 4.094 1 92.75 99 TRP A C 1
ATOM 810 O O . TRP A 1 99 ? 6.59 13.859 3.73 1 92.75 99 TRP A O 1
ATOM 820 N N . VAL A 1 100 ? 8.086 12.453 4.613 1 94.81 100 VAL A N 1
ATOM 821 C CA . VAL A 1 100 ? 7.164 11.477 5.176 1 94.81 100 VAL A CA 1
ATOM 822 C C . VAL A 1 100 ? 7.605 11.094 6.586 1 94.81 100 VAL A C 1
ATOM 824 O O . VAL A 1 100 ? 8.758 10.695 6.797 1 94.81 100 VAL A O 1
ATOM 827 N N . GLY A 1 101 ? 6.742 11.289 7.543 1 92.5 101 GLY A N 1
ATOM 828 C CA . GLY A 1 101 ? 6.906 10.758 8.883 1 92.5 101 GLY A CA 1
ATOM 829 C C . GLY A 1 101 ? 6.188 9.438 9.102 1 92.5 101 GLY A C 1
ATOM 830 O O . GLY A 1 101 ? 5.004 9.305 8.773 1 92.5 101 GLY A O 1
ATOM 831 N N . PHE A 1 102 ? 6.863 8.461 9.609 1 92.62 102 PHE A N 1
ATOM 832 C CA . PHE A 1 102 ? 6.262 7.137 9.656 1 92.62 102 PHE A CA 1
ATOM 833 C C . PHE A 1 102 ? 6.766 6.352 10.859 1 92.62 102 PHE A C 1
ATOM 835 O O . PHE A 1 102 ? 7.793 6.699 11.445 1 92.62 102 PHE A O 1
ATOM 842 N N . THR A 1 103 ? 6.02 5.352 11.211 1 88.62 103 THR A N 1
ATOM 843 C CA . THR A 1 103 ? 6.344 4.434 12.297 1 88.62 103 THR A CA 1
ATOM 844 C C . THR A 1 103 ? 5.867 3.02 11.969 1 88.62 103 THR A C 1
ATOM 846 O O . THR A 1 103 ? 5.434 2.75 10.852 1 88.62 103 THR A O 1
ATOM 849 N N . GLY A 1 104 ? 6.062 2.107 12.984 1 87.31 104 GLY A N 1
ATOM 850 C CA . GLY A 1 104 ? 5.629 0.73 12.812 1 87.31 104 GLY A CA 1
ATOM 851 C C . GLY A 1 104 ? 6.754 -0.273 12.977 1 87.31 104 GLY A C 1
ATOM 852 O O . GLY A 1 104 ? 7.93 0.1 12.992 1 87.31 104 GLY A O 1
ATOM 853 N N . LEU A 1 105 ? 6.348 -1.519 12.961 1 83.12 105 LEU A N 1
ATOM 854 C CA . LEU A 1 105 ? 7.277 -2.611 13.219 1 83.12 105 LEU A CA 1
ATOM 855 C C . LEU A 1 105 ? 8.297 -2.74 12.094 1 83.12 105 LEU A C 1
ATOM 857 O O . LEU A 1 105 ? 9.43 -3.186 12.32 1 83.12 105 LEU A O 1
ATOM 861 N N . LYS A 1 106 ? 7.949 -2.287 10.898 1 87 106 LYS A N 1
ATOM 862 C CA . LYS A 1 106 ? 8.82 -2.463 9.742 1 87 106 LYS A CA 1
ATOM 863 C C . LYS A 1 106 ? 9.516 -1.156 9.367 1 87 106 LYS A C 1
ATOM 865 O O . LYS A 1 106 ? 10.227 -1.088 8.367 1 87 106 LYS A O 1
ATOM 870 N N . ALA A 1 107 ? 9.344 -0.163 10.172 1 91.12 107 ALA A N 1
ATOM 871 C CA . ALA A 1 107 ? 9.867 1.157 9.828 1 91.12 107 ALA A CA 1
ATOM 872 C C . ALA A 1 107 ? 11.383 1.129 9.688 1 91.12 107 ALA A C 1
ATOM 874 O O . ALA A 1 107 ? 11.938 1.646 8.711 1 91.12 107 ALA A O 1
ATOM 875 N N . GLU A 1 108 ? 12.031 0.518 10.633 1 91.56 108 GLU A N 1
ATOM 876 C CA . GLU A 1 108 ? 13.484 0.445 10.602 1 91.56 108 GLU A CA 1
ATOM 877 C C . GLU A 1 108 ? 13.977 -0.362 9.406 1 91.56 108 GLU A C 1
ATOM 879 O O . GLU A 1 108 ? 14.953 0.018 8.75 1 91.56 108 GLU A O 1
ATOM 884 N N . GLU A 1 109 ? 13.336 -1.438 9.188 1 89.44 109 GLU A N 1
ATOM 885 C CA . GLU A 1 109 ? 13.703 -2.293 8.062 1 89.44 109 GLU A CA 1
ATOM 886 C C . GLU A 1 109 ? 13.531 -1.558 6.734 1 89.44 109 GLU A C 1
ATOM 888 O O . GLU A 1 109 ? 14.367 -1.681 5.84 1 89.44 109 GLU A O 1
ATOM 893 N N . CYS A 1 110 ? 12.492 -0.835 6.582 1 93.88 110 CYS A N 1
ATOM 894 C CA . CYS A 1 110 ? 12.25 -0.054 5.375 1 93.88 110 CYS A CA 1
ATOM 895 C C . CYS A 1 110 ? 13.352 0.976 5.164 1 93.88 110 CYS A C 1
ATOM 897 O O . CYS A 1 110 ? 13.938 1.053 4.082 1 93.88 110 CYS A O 1
ATOM 899 N N . ALA A 1 111 ? 13.633 1.699 6.223 1 94.81 111 ALA A N 1
ATOM 900 C CA . ALA A 1 111 ? 14.664 2.734 6.152 1 94.81 111 ALA A CA 1
ATOM 901 C C . ALA A 1 111 ? 16.031 2.133 5.82 1 94.81 111 ALA A C 1
ATOM 903 O O . ALA A 1 111 ? 16.734 2.629 4.945 1 94.81 111 ALA A O 1
ATOM 904 N N . GLY A 1 112 ? 16.359 1.092 6.52 1 93.75 112 GLY A N 1
ATOM 905 C CA . GLY A 1 112 ? 17.641 0.427 6.281 1 93.75 112 GLY A CA 1
ATOM 906 C C . GLY A 1 112 ? 17.766 -0.14 4.883 1 93.75 112 GLY A C 1
ATOM 907 O O . GLY A 1 112 ? 18.812 -0.014 4.246 1 93.75 112 GLY A O 1
ATOM 908 N N . SER A 1 113 ? 16.719 -0.743 4.395 1 91.44 113 SER A N 1
ATOM 909 C CA . SER A 1 113 ? 16.719 -1.326 3.057 1 91.44 113 SER A CA 1
ATOM 910 C C . SER A 1 113 ? 16.828 -0.247 1.983 1 91.44 113 SER A C 1
ATOM 912 O O . SER A 1 113 ? 17.266 -0.515 0.865 1 91.44 113 SER A O 1
ATOM 914 N N . ALA A 1 114 ? 16.422 0.91 2.33 1 94.31 114 ALA A N 1
ATOM 915 C CA . ALA A 1 114 ? 16.531 2.039 1.41 1 94.31 114 ALA A CA 1
ATOM 916 C C . ALA A 1 114 ? 17.922 2.672 1.474 1 94.31 114 ALA A C 1
ATOM 918 O O . ALA A 1 114 ? 18.188 3.648 0.775 1 94.31 114 ALA A O 1
ATOM 919 N N . GLY A 1 115 ? 18.766 2.146 2.369 1 92.94 115 GLY A N 1
ATOM 920 C CA . GLY A 1 115 ? 20.156 2.564 2.377 1 92.94 115 GLY A CA 1
ATOM 921 C C . GLY A 1 115 ? 20.484 3.498 3.521 1 92.94 115 GLY A C 1
ATOM 922 O O . GLY A 1 115 ? 21.625 3.949 3.648 1 92.94 115 GLY A O 1
ATOM 923 N N . PHE A 1 116 ? 19.531 3.793 4.355 1 95.94 116 PHE A N 1
ATOM 924 C CA . PHE A 1 116 ? 19.781 4.746 5.43 1 95.94 116 PHE A CA 1
ATOM 925 C C . PHE A 1 116 ? 20.312 4.039 6.672 1 95.94 116 PHE A C 1
ATOM 927 O O . PHE A 1 116 ? 19.859 2.945 7.012 1 95.94 116 PHE A O 1
ATOM 934 N N . SER A 1 117 ? 21.25 4.633 7.32 1 93.19 117 SER A N 1
ATOM 935 C CA . SER A 1 117 ? 21.844 4.172 8.562 1 93.19 117 SER A CA 1
ATOM 936 C C . SER A 1 117 ? 22.484 5.324 9.336 1 93.19 117 SER A C 1
ATOM 938 O O . SER A 1 117 ? 22.484 6.465 8.859 1 93.19 117 SER A O 1
ATOM 940 N N . VAL A 1 118 ? 22.953 5.031 10.516 1 90.75 118 VAL A N 1
ATOM 941 C CA . VAL A 1 118 ? 23.641 6.039 11.305 1 90.75 118 VAL A CA 1
ATOM 942 C C . VAL A 1 118 ? 24.875 6.535 10.555 1 90.75 118 VAL A C 1
ATOM 944 O O . VAL A 1 118 ? 25.188 7.727 10.586 1 90.75 118 VAL A O 1
ATOM 947 N N . LYS A 1 119 ? 25.531 5.633 9.828 1 91.88 119 LYS A N 1
ATOM 948 C CA . LYS A 1 119 ? 26.75 5.965 9.086 1 91.88 119 LYS A CA 1
ATOM 949 C C . LYS A 1 119 ? 26.406 6.688 7.789 1 91.88 119 LYS A C 1
ATOM 951 O O . LYS A 1 119 ? 27.219 7.465 7.277 1 91.88 119 LYS A O 1
ATOM 956 N N . THR A 1 120 ? 25.234 6.422 7.289 1 94.38 120 THR A N 1
ATOM 957 C CA . THR A 1 120 ? 24.812 7.008 6.02 1 94.38 120 THR A CA 1
ATOM 958 C C . THR A 1 120 ? 23.406 7.598 6.137 1 94.38 120 THR A C 1
ATOM 960 O O . THR A 1 120 ? 22.453 7.074 5.547 1 94.38 120 THR A O 1
ATOM 963 N N . PRO A 1 121 ? 23.297 8.711 6.805 1 96.44 121 PRO A N 1
ATOM 964 C CA . PRO A 1 121 ? 21.969 9.289 6.996 1 96.44 121 PRO A CA 1
ATOM 965 C C . PRO A 1 121 ? 21.469 10.047 5.766 1 96.44 121 PRO A C 1
ATOM 967 O O . PRO A 1 121 ? 20.312 10.484 5.723 1 96.44 121 PRO A O 1
ATOM 970 N N . VAL A 1 122 ? 22.344 10.227 4.785 1 96.75 122 VAL A N 1
ATOM 971 C CA . VAL A 1 122 ? 22.016 10.961 3.57 1 96.75 122 VAL A CA 1
ATOM 972 C C . VAL A 1 122 ? 22.266 10.086 2.348 1 96.75 122 VAL A C 1
ATOM 974 O O . VAL A 1 122 ? 23.25 9.344 2.297 1 96.75 122 VAL A O 1
ATOM 977 N N . HIS A 1 123 ? 21.25 10.133 1.433 1 93.19 123 HIS A N 1
ATOM 978 C CA . HIS A 1 123 ? 21.359 9.391 0.182 1 93.19 123 HIS A CA 1
ATOM 979 C C . HIS A 1 123 ? 20.844 10.211 -0.993 1 93.19 123 HIS A C 1
ATOM 981 O O . HIS A 1 123 ? 19.969 11.07 -0.822 1 93.19 123 HIS A O 1
ATOM 987 N N . LYS A 1 124 ? 21.453 9.859 -2.133 1 94 124 LYS A N 1
ATOM 988 C CA . LYS A 1 124 ? 20.906 10.469 -3.35 1 94 124 LYS A CA 1
ATOM 989 C C . LYS A 1 124 ? 19.719 9.68 -3.881 1 94 124 LYS A C 1
ATOM 991 O O . LYS A 1 124 ? 19.734 8.445 -3.881 1 94 124 LYS A O 1
ATOM 996 N N . VAL A 1 125 ? 18.734 10.391 -4.293 1 94.06 125 VAL A N 1
ATOM 997 C CA . VAL A 1 125 ? 17.531 9.781 -4.859 1 94.06 125 VAL A CA 1
ATOM 998 C C . VAL A 1 125 ? 17.312 10.305 -6.273 1 94.06 125 VAL A C 1
ATOM 1000 O O . VAL A 1 125 ? 17.344 11.516 -6.504 1 94.06 125 VAL A O 1
ATOM 1003 N N . GLU A 1 126 ? 17.016 9.359 -7.219 1 91.5 126 GLU A N 1
ATOM 1004 C CA . GLU A 1 126 ? 16.844 9.742 -8.617 1 91.5 126 GLU A CA 1
ATOM 1005 C C . GLU A 1 126 ? 15.383 9.602 -9.047 1 91.5 126 GLU A C 1
ATOM 1007 O O . GLU A 1 126 ? 14.969 10.164 -10.062 1 91.5 126 GLU A O 1
ATOM 1012 N N . CYS A 1 127 ? 14.602 8.953 -8.297 1 93.06 127 CYS A N 1
ATOM 1013 C CA . CYS A 1 127 ? 13.211 8.719 -8.68 1 93.06 127 CYS A CA 1
ATOM 1014 C C . CYS A 1 127 ? 12.297 9.758 -8.047 1 93.06 127 CYS A C 1
ATOM 1016 O O . CYS A 1 127 ? 11.234 9.414 -7.527 1 93.06 127 CYS A O 1
ATOM 1018 N N . MET A 1 128 ? 12.578 10.953 -8.141 1 92.5 128 MET A N 1
ATOM 1019 C CA . MET A 1 128 ? 11.867 12.039 -7.473 1 92.5 128 MET A CA 1
ATOM 1020 C C . MET A 1 128 ? 10.438 12.156 -7.988 1 92.5 128 MET A C 1
ATOM 1022 O O . MET A 1 128 ? 9.508 12.398 -7.211 1 92.5 128 MET A O 1
ATOM 1026 N N . GLY A 1 129 ? 10.32 12.047 -9.25 1 93.81 129 GLY A N 1
ATOM 1027 C CA . GLY A 1 129 ? 8.992 12.164 -9.844 1 93.81 129 GLY A CA 1
ATOM 1028 C C . GLY A 1 129 ? 7.988 11.195 -9.242 1 93.81 129 GLY A C 1
ATOM 1029 O O . GLY A 1 129 ? 6.887 11.594 -8.867 1 93.81 129 GLY A O 1
ATOM 1030 N N . VAL A 1 130 ? 8.391 9.969 -9.141 1 96.12 130 VAL A N 1
ATOM 1031 C CA . VAL A 1 130 ? 7.531 8.922 -8.609 1 96.12 130 VAL A CA 1
ATOM 1032 C C . VAL A 1 130 ? 7.254 9.18 -7.129 1 96.12 130 VAL A C 1
ATOM 1034 O O . VAL A 1 130 ? 6.117 9.039 -6.668 1 96.12 130 VAL A O 1
ATOM 1037 N N . LEU A 1 131 ? 8.227 9.562 -6.383 1 96.81 131 LEU A N 1
ATOM 1038 C CA . LEU A 1 131 ? 8.078 9.812 -4.953 1 96.81 131 LEU A CA 1
ATOM 1039 C C . LEU A 1 131 ? 7.164 11.016 -4.707 1 96.81 131 LEU A C 1
ATOM 1041 O O . LEU A 1 131 ? 6.34 10.992 -3.791 1 96.81 131 LEU A O 1
ATOM 1045 N N . ASN A 1 132 ? 7.27 12.023 -5.547 1 95.06 132 ASN A N 1
ATOM 1046 C CA . ASN A 1 132 ? 6.383 13.18 -5.457 1 95.06 132 ASN A CA 1
ATOM 1047 C C . ASN A 1 132 ? 4.918 12.781 -5.633 1 95.06 132 ASN A C 1
ATOM 1049 O O . ASN A 1 132 ? 4.043 13.289 -4.934 1 95.06 132 ASN A O 1
ATOM 1053 N N . GLU A 1 133 ? 4.734 11.977 -6.551 1 96.94 133 GLU A N 1
ATOM 1054 C CA . GLU A 1 133 ? 3.371 11.531 -6.812 1 96.94 133 GLU A CA 1
ATOM 1055 C C . GLU A 1 133 ? 2.791 10.797 -5.609 1 96.94 133 GLU A C 1
ATOM 1057 O O . GLU A 1 133 ? 1.62 10.969 -5.27 1 96.94 133 GLU A O 1
ATOM 1062 N N . TYR A 1 134 ? 3.611 9.938 -5.023 1 97.44 134 TYR A N 1
ATOM 1063 C CA . TYR A 1 134 ? 3.137 9.211 -3.85 1 97.44 134 TYR A CA 1
ATOM 1064 C C . TYR A 1 134 ? 2.822 10.172 -2.707 1 97.44 134 TYR A C 1
ATOM 1066 O O . TYR A 1 134 ? 1.79 10.039 -2.045 1 97.44 134 TYR A O 1
ATOM 1074 N N . VAL A 1 135 ? 3.645 11.156 -2.467 1 94.5 135 VAL A N 1
ATOM 1075 C CA . VAL A 1 135 ? 3.428 12.109 -1.381 1 94.5 135 VAL A CA 1
ATOM 1076 C C . VAL A 1 135 ? 2.176 12.938 -1.661 1 94.5 135 VAL A C 1
ATOM 1078 O O . VAL A 1 135 ? 1.35 13.148 -0.77 1 94.5 135 VAL A O 1
ATOM 1081 N N . ASP A 1 136 ? 2.014 13.367 -2.871 1 93.69 136 ASP A N 1
ATOM 1082 C CA . ASP A 1 136 ? 0.822 14.125 -3.242 1 93.69 136 ASP A CA 1
ATOM 1083 C C . ASP A 1 136 ? -0.445 13.305 -3.018 1 93.69 136 ASP A C 1
ATOM 1085 O O . ASP A 1 136 ? -1.442 13.82 -2.506 1 93.69 136 ASP A O 1
ATOM 1089 N N . SER A 1 137 ? -0.379 12.086 -3.41 1 96.06 137 SER A N 1
ATOM 1090 C CA . SER A 1 137 ? -1.533 11.211 -3.24 1 96.06 137 SER A CA 1
ATOM 1091 C C . SER A 1 137 ? -1.832 10.969 -1.764 1 96.06 137 SER A C 1
ATOM 1093 O O . SER A 1 137 ? -2.994 10.859 -1.369 1 96.06 137 SER A O 1
ATOM 1095 N N . MET A 1 138 ? -0.785 10.82 -0.975 1 93.81 138 MET A N 1
ATOM 1096 C CA . MET A 1 138 ? -0.977 10.688 0.467 1 93.81 138 MET A CA 1
ATOM 1097 C C . MET A 1 138 ? -1.651 11.93 1.04 1 93.81 138 MET A C 1
ATOM 1099 O O . MET A 1 138 ? -2.523 11.828 1.903 1 93.81 138 MET A O 1
ATOM 1103 N N . LEU A 1 139 ? -1.251 13.062 0.534 1 88.62 139 LEU A N 1
ATOM 1104 C CA . LEU A 1 139 ? -1.821 14.328 0.984 1 88.62 139 LEU A CA 1
ATOM 1105 C C . LEU A 1 139 ? -3.303 14.414 0.627 1 88.62 139 LEU A C 1
ATOM 1107 O O . LEU A 1 139 ? -4.09 15.008 1.369 1 88.62 139 LEU A O 1
ATOM 1111 N N . GLU A 1 140 ? -3.621 13.859 -0.45 1 90.38 140 GLU A N 1
ATOM 1112 C CA . GLU A 1 140 ? -5.012 13.875 -0.894 1 90.38 140 GLU A CA 1
ATOM 1113 C C . GLU A 1 140 ? -5.887 13 0.004 1 90.38 140 GLU A C 1
ATOM 1115 O O . GLU A 1 140 ? -7.098 13.227 0.105 1 90.38 140 GLU A O 1
ATOM 1120 N N . ALA A 1 141 ? -5.254 11.984 0.597 1 91 141 ALA A N 1
ATOM 1121 C CA . ALA A 1 141 ? -5.973 11.117 1.523 1 91 141 ALA A CA 1
ATOM 1122 C C . ALA A 1 141 ? -6.012 11.719 2.924 1 91 141 ALA A C 1
ATOM 1124 O O . ALA A 1 141 ? -5.523 11.109 3.883 1 91 141 ALA A O 1
ATOM 1125 N N . HIS A 1 142 ? -6.664 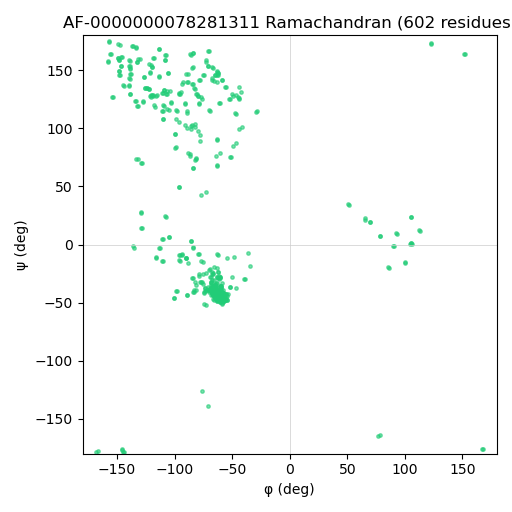12.781 3.049 1 83 142 HIS A N 1
ATOM 1126 C CA . HIS A 1 142 ? -6.555 13.609 4.246 1 83 142 HIS A CA 1
ATOM 1127 C C . HIS A 1 142 ? -7.664 13.281 5.238 1 83 142 HIS A C 1
ATOM 1129 O O . HIS A 1 142 ? -7.613 13.719 6.395 1 83 142 HIS A O 1
ATOM 1135 N N . GLN A 1 143 ? -8.594 12.516 4.855 1 84.44 143 GLN A N 1
ATOM 1136 C CA . GLN A 1 143 ? -9.688 12.227 5.77 1 84.44 143 GLN A CA 1
ATOM 1137 C C . GLN A 1 143 ? -9.289 11.188 6.809 1 84.44 143 GLN A C 1
ATOM 1139 O O . GLN A 1 143 ? -8.547 10.25 6.504 1 84.44 143 GLN A O 1
ATOM 1144 N N . LEU A 1 144 ? -9.75 11.391 7.992 1 83.75 144 LEU A N 1
ATOM 1145 C CA . LEU A 1 144 ? -9.539 10.383 9.023 1 83.75 144 LEU A CA 1
ATOM 1146 C C . LEU A 1 144 ? -10.57 9.258 8.898 1 83.75 144 LEU A C 1
ATOM 1148 O O . LEU A 1 144 ? -11.484 9.164 9.719 1 83.75 144 LEU A O 1
ATOM 1152 N N . SER A 1 145 ? -10.422 8.461 7.988 1 83.62 145 SER A N 1
ATOM 1153 C CA . SER A 1 145 ? -11.266 7.309 7.688 1 83.62 145 SER A CA 1
ATOM 1154 C C . SER A 1 145 ? -10.422 6.055 7.465 1 83.62 145 SER A C 1
ATOM 1156 O O . SER A 1 145 ? -9.227 6.148 7.188 1 83.62 145 SER A O 1
ATOM 1158 N N . TYR A 1 146 ? -11.078 5 7.609 1 85.19 146 TYR A N 1
ATOM 1159 C CA . TYR A 1 146 ? -10.398 3.727 7.387 1 85.19 146 TYR A CA 1
ATOM 1160 C C . TYR A 1 146 ? -9.867 3.635 5.961 1 85.19 146 TYR A C 1
ATOM 1162 O O . TYR A 1 146 ? -8.758 3.148 5.734 1 85.19 146 TYR A O 1
ATOM 1170 N N . THR A 1 147 ? -10.625 4.09 4.988 1 90.19 147 THR A N 1
ATOM 1171 C CA . THR A 1 147 ? -10.234 4.059 3.584 1 90.19 147 THR A CA 1
ATOM 1172 C C . THR A 1 147 ? -8.984 4.898 3.35 1 90.19 147 THR A C 1
ATOM 1174 O O . THR A 1 147 ? -8.039 4.453 2.691 1 90.19 147 THR A O 1
ATOM 1177 N N . ASP A 1 148 ? -9.008 6.051 3.883 1 90.31 148 ASP A N 1
ATOM 1178 C CA . ASP A 1 148 ? -7.855 6.926 3.691 1 90.31 148 ASP A CA 1
ATOM 1179 C C . ASP A 1 148 ? -6.629 6.391 4.422 1 90.31 148 ASP A C 1
ATOM 1181 O O . ASP A 1 148 ? -5.5 6.566 3.961 1 90.31 148 ASP A O 1
ATOM 1185 N N . GLU A 1 149 ? -6.867 5.754 5.512 1 89 149 GLU A N 1
ATOM 1186 C CA . GLU A 1 149 ? -5.75 5.117 6.207 1 89 149 GLU A CA 1
ATOM 1187 C C . GLU A 1 149 ? -5.102 4.039 5.34 1 89 149 GLU A C 1
ATOM 1189 O O . GLU A 1 149 ? -3.877 3.973 5.238 1 89 149 GLU A O 1
ATOM 1194 N N . LEU A 1 150 ? -5.918 3.217 4.75 1 93.38 150 LEU A N 1
ATOM 1195 C CA . LEU A 1 150 ? -5.41 2.201 3.834 1 93.38 150 LEU A CA 1
ATOM 1196 C C . LEU A 1 150 ? -4.641 2.842 2.684 1 93.38 150 LEU A C 1
ATOM 1198 O O . LEU A 1 150 ? -3.562 2.371 2.314 1 93.38 150 LEU A O 1
ATOM 1202 N N . ARG A 1 151 ? -5.195 3.885 2.186 1 95.5 151 ARG A N 1
ATOM 1203 C CA . ARG A 1 151 ? -4.562 4.57 1.065 1 95.5 151 ARG A CA 1
ATOM 1204 C C . ARG A 1 151 ? -3.197 5.125 1.462 1 95.5 151 ARG A C 1
ATOM 1206 O O . ARG A 1 151 ? -2.207 4.906 0.762 1 95.5 151 ARG A O 1
ATOM 1213 N N . ARG A 1 152 ? -3.195 5.789 2.559 1 94.19 152 ARG A N 1
ATOM 1214 C CA . ARG A 1 152 ? -1.948 6.395 3.01 1 94.19 152 ARG A CA 1
ATOM 1215 C C . ARG A 1 152 ? -0.888 5.336 3.277 1 94.19 152 ARG A C 1
ATOM 1217 O O . ARG A 1 152 ? 0.247 5.449 2.811 1 94.19 152 ARG A O 1
ATOM 1224 N N . ASN A 1 153 ? -1.243 4.328 3.967 1 94.25 153 ASN A N 1
ATOM 1225 C CA . ASN A 1 153 ? -0.278 3.287 4.309 1 94.25 153 ASN A CA 1
ATOM 1226 C C . ASN A 1 153 ? 0.148 2.494 3.074 1 94.25 153 ASN A C 1
ATOM 1228 O O . ASN A 1 153 ? 1.313 2.113 2.947 1 94.25 153 ASN A O 1
ATOM 1232 N N . GLY A 1 154 ? -0.825 2.221 2.193 1 97.12 154 GLY A N 1
ATOM 1233 C CA . GLY A 1 154 ? -0.464 1.586 0.936 1 97.12 154 GLY A CA 1
ATOM 1234 C C . GLY A 1 154 ? 0.515 2.402 0.114 1 97.12 154 GLY A C 1
ATOM 1235 O O . GLY A 1 154 ? 1.499 1.867 -0.401 1 97.12 154 GLY A O 1
ATOM 1236 N N . LEU A 1 155 ? 0.26 3.66 0.031 1 97.88 155 LEU A N 1
ATOM 1237 C CA . LEU A 1 155 ? 1.121 4.562 -0.727 1 97.88 155 LEU A CA 1
ATOM 1238 C C . LEU A 1 155 ? 2.496 4.672 -0.078 1 97.88 155 LEU A C 1
ATOM 1240 O O . LEU A 1 155 ? 3.508 4.797 -0.772 1 97.88 155 LEU A O 1
ATOM 1244 N N . LEU A 1 156 ? 2.516 4.645 1.236 1 97.38 156 LEU A N 1
ATOM 1245 C CA . LEU A 1 156 ? 3.795 4.648 1.938 1 97.38 156 LEU A CA 1
ATOM 1246 C C . LEU A 1 156 ? 4.617 3.412 1.58 1 97.38 156 LEU A C 1
ATOM 1248 O O . LEU A 1 156 ? 5.828 3.506 1.379 1 97.38 156 LEU A O 1
ATOM 1252 N N . MET A 1 157 ? 3.984 2.275 1.541 1 97.12 157 MET A N 1
ATOM 1253 C CA . MET A 1 157 ? 4.68 1.048 1.168 1 97.12 157 MET A CA 1
ATOM 1254 C C . MET A 1 157 ? 5.223 1.14 -0.255 1 97.12 157 MET A C 1
ATOM 1256 O O . MET A 1 157 ? 6.352 0.724 -0.523 1 97.12 157 MET A O 1
ATOM 1260 N N . LEU A 1 158 ? 4.426 1.666 -1.13 1 98.12 158 LEU A N 1
ATOM 1261 C CA . LEU A 1 158 ? 4.863 1.841 -2.51 1 98.12 158 LEU A CA 1
ATOM 1262 C C . LEU A 1 158 ? 6.012 2.84 -2.594 1 98.12 158 LEU A C 1
ATOM 1264 O O . LEU A 1 158 ? 6.949 2.65 -3.375 1 98.12 158 LEU A O 1
ATOM 1268 N N . PHE A 1 159 ? 5.93 3.861 -1.772 1 98.12 159 PHE A N 1
ATOM 1269 C CA . PHE A 1 159 ? 6.984 4.863 -1.662 1 98.12 159 PHE A CA 1
ATOM 1270 C C . PHE A 1 159 ? 8.312 4.211 -1.299 1 98.12 159 PHE A C 1
ATOM 1272 O O . PHE A 1 159 ? 9.32 4.414 -1.984 1 98.12 159 PHE A O 1
ATOM 1279 N N . PHE A 1 160 ? 8.328 3.393 -0.357 1 97.62 160 PHE A N 1
ATOM 1280 C CA . PHE A 1 160 ? 9.562 2.746 0.087 1 97.62 160 PHE A CA 1
ATOM 1281 C C . PHE A 1 160 ? 10.008 1.688 -0.913 1 97.62 160 PHE A C 1
ATOM 1283 O O . PHE A 1 160 ? 11.203 1.474 -1.103 1 97.62 160 PHE A O 1
ATOM 1290 N N . SER A 1 161 ? 9.039 0.998 -1.483 1 96.56 161 SER A N 1
ATOM 1291 C CA . SER A 1 161 ? 9.422 0.032 -2.508 1 96.56 161 SER A CA 1
ATOM 1292 C C . SER A 1 161 ? 10.234 0.693 -3.613 1 96.56 161 SER A C 1
ATOM 1294 O O . SER A 1 161 ? 11.242 0.141 -4.07 1 96.56 161 SER A O 1
ATOM 1296 N N . ALA A 1 162 ? 9.836 1.876 -4.051 1 96.62 162 ALA A N 1
ATOM 1297 C CA . ALA A 1 162 ? 10.547 2.617 -5.094 1 96.62 162 ALA A CA 1
ATOM 1298 C C . ALA A 1 162 ? 11.938 3.033 -4.617 1 96.62 162 ALA A C 1
ATOM 1300 O O . ALA A 1 162 ? 12.914 2.91 -5.359 1 96.62 162 ALA A O 1
ATOM 1301 N N . LEU A 1 163 ? 12.023 3.477 -3.41 1 96.06 163 LEU A N 1
ATOM 1302 C CA . LEU A 1 163 ? 13.289 3.932 -2.842 1 96.06 163 LEU A CA 1
ATOM 1303 C C . LEU A 1 163 ? 14.281 2.779 -2.732 1 96.06 163 LEU A C 1
ATOM 1305 O O . LEU A 1 163 ? 15.461 2.934 -3.064 1 96.06 163 LEU A O 1
ATOM 1309 N N . ILE A 1 164 ? 13.797 1.692 -2.238 1 93.88 164 ILE A N 1
ATOM 1310 C CA . ILE A 1 164 ? 14.648 0.526 -2.029 1 93.88 164 ILE A CA 1
ATOM 1311 C C . ILE A 1 164 ? 15.133 -0.009 -3.375 1 93.88 164 ILE A C 1
ATOM 1313 O O . ILE A 1 164 ? 16.312 -0.349 -3.529 1 93.88 164 ILE A O 1
ATOM 1317 N N . ASP A 1 165 ? 14.227 -0.077 -4.305 1 91.38 165 ASP A N 1
ATOM 1318 C CA . ASP A 1 165 ? 14.578 -0.549 -5.637 1 91.38 165 ASP A CA 1
ATOM 1319 C C . ASP A 1 165 ? 15.68 0.316 -6.254 1 91.38 165 ASP A C 1
ATOM 1321 O O . ASP A 1 165 ? 16.625 -0.204 -6.848 1 91.38 165 ASP A O 1
ATOM 1325 N N . GLU A 1 166 ? 15.555 1.552 -6.145 1 91.25 166 GLU A N 1
ATOM 1326 C CA . GLU A 1 166 ? 16.547 2.475 -6.684 1 91.25 166 GLU A CA 1
ATOM 1327 C C . GLU A 1 166 ? 17.906 2.291 -5.996 1 91.25 166 GLU A C 1
ATOM 1329 O O . GLU A 1 166 ? 18.953 2.305 -6.652 1 91.25 166 GLU A O 1
ATOM 1334 N N . HIS A 1 167 ? 17.844 2.219 -4.688 1 89.94 167 HIS A N 1
ATOM 1335 C CA . HIS A 1 167 ? 19.078 2.037 -3.928 1 89.94 167 HIS A CA 1
ATOM 1336 C C . HIS A 1 167 ? 19.797 0.754 -4.34 1 89.94 167 HIS A C 1
ATOM 1338 O O . HIS A 1 167 ? 21.016 0.735 -4.465 1 89.94 167 HIS A O 1
ATOM 1344 N N . ARG A 1 168 ? 19.047 -0.241 -4.539 1 84.31 168 ARG A N 1
ATOM 1345 C CA . ARG A 1 168 ? 19.609 -1.538 -4.887 1 84.31 168 ARG A CA 1
ATOM 1346 C C . ARG A 1 168 ? 20.203 -1.515 -6.293 1 84.31 168 ARG A C 1
ATOM 1348 O O . ARG A 1 168 ? 21.203 -2.195 -6.566 1 84.31 168 ARG A O 1
ATOM 1355 N N . LYS A 1 169 ? 19.578 -0.86 -7.145 1 82.44 169 LYS A N 1
ATOM 1356 C CA . LYS A 1 169 ? 20.094 -0.732 -8.508 1 82.44 169 LYS A CA 1
ATOM 1357 C C . LYS A 1 169 ? 21.453 -0.035 -8.523 1 82.44 169 LYS A C 1
ATOM 1359 O O . LYS A 1 169 ? 22.281 -0.294 -9.398 1 82.44 169 LYS A O 1
ATOM 1364 N N . ASN A 1 170 ? 21.703 0.821 -7.594 1 76.75 170 ASN A N 1
ATOM 1365 C CA . ASN A 1 170 ? 22.906 1.646 -7.574 1 76.75 170 ASN A CA 1
ATOM 1366 C C . ASN A 1 170 ? 24.047 0.963 -6.82 1 76.75 170 ASN A C 1
ATOM 1368 O O . ASN A 1 170 ? 25.156 1.491 -6.75 1 76.75 170 ASN A O 1
ATOM 1372 N N . ILE A 1 171 ? 23.797 -0.076 -6.121 1 71.81 171 ILE A N 1
ATOM 1373 C CA . ILE A 1 171 ? 24.859 -0.813 -5.449 1 71.81 171 ILE A CA 1
ATOM 1374 C C . ILE A 1 171 ? 25.234 -2.045 -6.27 1 71.81 171 ILE A C 1
ATOM 1376 O O . ILE A 1 171 ? 24.516 -3.045 -6.262 1 71.81 171 ILE A O 1
ATOM 1380 N N . PRO A 1 172 ? 26.281 -1.907 -7.117 1 59.28 172 PRO A N 1
ATOM 1381 C CA . PRO A 1 172 ? 26.781 -3.037 -7.902 1 59.28 172 PRO A CA 1
ATOM 1382 C C . PRO A 1 172 ? 27.172 -4.234 -7.039 1 59.28 172 PRO A C 1
ATOM 1384 O O . PRO A 1 172 ? 27.703 -4.059 -5.941 1 59.28 172 PRO A O 1
ATOM 1387 N N . GLY A 1 173 ? 26.766 -5.508 -7.445 1 56.56 173 GLY A N 1
ATOM 1388 C CA . GLY A 1 173 ? 27.234 -6.762 -6.879 1 56.56 173 GLY A CA 1
ATOM 1389 C C . GLY A 1 173 ? 26.438 -7.203 -5.66 1 56.56 173 GLY A C 1
ATOM 1390 O O . GLY A 1 173 ? 26.766 -8.211 -5.031 1 56.56 173 GLY A O 1
ATOM 1391 N N . SER A 1 174 ? 25.797 -6.301 -5.098 1 52.88 174 SER A N 1
ATOM 1392 C CA . SER A 1 174 ? 25.125 -6.715 -3.871 1 52.88 174 SER A CA 1
ATOM 1393 C C . SER A 1 174 ? 24.078 -7.777 -4.152 1 52.88 174 SER A C 1
ATOM 1395 O O . SER A 1 174 ? 23.109 -7.523 -4.871 1 52.88 174 SER A O 1
ATOM 1397 N N . GLY A 1 175 ? 24.547 -8.859 -4.52 1 53.5 175 GLY A N 1
ATOM 1398 C CA . GLY A 1 175 ? 23.562 -9.922 -4.602 1 53.5 175 GLY A CA 1
ATOM 1399 C C . GLY A 1 175 ? 22.406 -9.742 -3.635 1 53.5 175 GLY A C 1
ATOM 1400 O O . GLY A 1 175 ? 22.562 -9.133 -2.576 1 53.5 175 GLY A O 1
ATOM 1401 N N . SER A 1 176 ? 21.281 -9.555 -4.09 1 56.41 176 SER A N 1
ATOM 1402 C CA . SER A 1 176 ? 20.125 -9.391 -3.209 1 56.41 176 SER A CA 1
ATOM 1403 C C . SER A 1 176 ? 20.109 -10.469 -2.129 1 56.41 176 SER A C 1
ATOM 1405 O O . SER A 1 176 ? 20.234 -11.656 -2.426 1 56.41 176 SER A O 1
ATOM 1407 N N . PRO A 1 177 ? 20.328 -10.047 -0.824 1 63.62 177 PRO A N 1
ATOM 1408 C CA . PRO A 1 177 ? 20.047 -11.086 0.174 1 63.62 177 PRO A CA 1
ATOM 1409 C C . PRO A 1 177 ? 18.75 -11.836 -0.104 1 63.62 177 PRO A C 1
ATOM 1411 O O . PRO A 1 177 ? 17.812 -11.273 -0.679 1 63.62 177 PRO A O 1
ATOM 1414 N N . HIS A 1 178 ? 18.984 -13.156 -0.173 1 73.44 178 HIS A N 1
ATOM 1415 C CA . HIS A 1 178 ? 17.781 -14 -0.244 1 73.44 178 HIS A CA 1
ATOM 1416 C C . HIS A 1 178 ? 16.938 -13.867 1.02 1 73.44 178 HIS A C 1
ATOM 1418 O O . HIS A 1 178 ? 17.203 -14.539 2.02 1 73.44 178 HIS A O 1
ATOM 1424 N N . PRO A 1 179 ? 16.078 -12.898 0.865 1 70.69 179 PRO A N 1
ATOM 1425 C CA . PRO A 1 179 ? 15.328 -12.625 2.094 1 70.69 179 PRO A CA 1
ATOM 1426 C C . PRO A 1 179 ? 14.492 -13.82 2.549 1 70.69 179 PRO A C 1
ATOM 1428 O O . PRO A 1 179 ? 14.062 -13.875 3.707 1 70.69 179 PRO A O 1
ATOM 1431 N N . TYR A 1 180 ? 14.398 -14.82 1.737 1 77.12 180 TYR A N 1
ATOM 1432 C CA . TYR A 1 180 ? 13.562 -15.969 2.061 1 77.12 180 TYR A CA 1
ATOM 1433 C C . TYR A 1 180 ? 14.383 -17.25 2.111 1 77.12 180 TYR A C 1
ATOM 1435 O O . TYR A 1 180 ? 15.438 -17.344 1.478 1 77.12 180 TYR A O 1
ATOM 1443 N N . PRO A 1 181 ? 13.836 -18.172 2.896 1 80.88 181 PRO A N 1
ATOM 1444 C CA . PRO A 1 181 ? 14.469 -19.5 2.855 1 80.88 181 PRO A CA 1
ATOM 1445 C C . PRO A 1 181 ? 14.391 -20.141 1.477 1 80.88 181 PRO A C 1
ATOM 1447 O O . PRO A 1 181 ? 13.43 -19.922 0.739 1 80.88 181 PRO A O 1
ATOM 1450 N N . GLY A 1 182 ? 15.43 -20.922 1.19 1 85.56 182 GLY A N 1
ATOM 1451 C CA . GLY A 1 182 ? 15.508 -21.594 -0.098 1 85.56 182 GLY A CA 1
ATOM 1452 C C . GLY A 1 182 ? 14.25 -22.375 -0.443 1 85.56 182 GLY A C 1
ATOM 1453 O O . GLY A 1 182 ? 13.812 -22.375 -1.596 1 85.56 182 GLY A O 1
ATOM 1454 N N . SER A 1 183 ? 13.656 -22.969 0.535 1 88 183 SER A N 1
ATOM 1455 C CA . SER A 1 183 ? 12.461 -23.781 0.324 1 88 183 SER A CA 1
ATOM 1456 C C . SER A 1 183 ? 11.305 -22.953 -0.2 1 88 183 SER A C 1
ATOM 1458 O O . SER A 1 183 ? 10.453 -23.453 -0.939 1 88 183 SER A O 1
ATOM 1460 N N . VAL A 1 184 ? 11.328 -21.703 0.141 1 84.44 184 VAL A N 1
ATOM 1461 C CA . VAL A 1 184 ? 10.258 -20.812 -0.295 1 84.44 184 VAL A CA 1
ATOM 1462 C C . VAL A 1 184 ? 10.43 -20.5 -1.777 1 84.44 184 VAL A C 1
ATOM 1464 O O . VAL A 1 184 ? 9.453 -20.484 -2.531 1 84.44 184 VAL A O 1
ATOM 1467 N N . TYR A 1 185 ? 11.602 -20.281 -2.123 1 88.94 185 TYR A N 1
ATOM 1468 C CA . TYR A 1 185 ? 11.883 -20.031 -3.531 1 88.94 185 TYR A CA 1
ATOM 1469 C C . TYR A 1 185 ? 11.531 -21.25 -4.383 1 88.94 185 TYR A C 1
ATOM 1471 O O . TYR A 1 185 ? 10.984 -21.109 -5.48 1 88.94 185 TYR A O 1
ATOM 1479 N N . VAL A 1 186 ? 11.844 -22.375 -3.848 1 91.81 186 VAL A N 1
ATOM 1480 C CA . VAL A 1 186 ? 11.57 -23.625 -4.562 1 91.81 186 VAL A CA 1
ATOM 1481 C C . VAL A 1 186 ? 10.07 -23.797 -4.746 1 91.81 186 VAL A C 1
ATOM 1483 O O . VAL A 1 186 ? 9.602 -24.125 -5.844 1 91.81 186 VAL A O 1
ATOM 1486 N N . LYS A 1 187 ? 9.352 -23.562 -3.73 1 87.56 187 LYS A N 1
ATOM 1487 C CA . LYS A 1 187 ? 7.898 -23.688 -3.816 1 87.56 187 LYS A CA 1
ATOM 1488 C C . LYS A 1 187 ? 7.32 -22.719 -4.844 1 87.56 187 LYS A C 1
ATOM 1490 O O . LYS A 1 187 ? 6.422 -23.078 -5.605 1 87.56 187 LYS A O 1
ATOM 1495 N N . HIS A 1 188 ? 7.809 -21.547 -4.812 1 86.56 188 HIS A N 1
ATOM 1496 C CA . HIS A 1 188 ? 7.379 -20.547 -5.773 1 86.56 188 HIS A CA 1
ATOM 1497 C C . HIS A 1 188 ? 7.699 -20.969 -7.203 1 86.56 188 HIS A C 1
ATOM 1499 O O . HIS A 1 188 ? 6.867 -20.828 -8.102 1 86.56 188 HIS A O 1
ATOM 1505 N N . ALA A 1 189 ? 8.805 -21.516 -7.387 1 91.12 189 ALA A N 1
ATOM 1506 C CA . ALA A 1 189 ? 9.219 -22 -8.703 1 91.12 189 ALA A CA 1
ATOM 1507 C C . ALA A 1 189 ? 8.359 -23.172 -9.148 1 91.12 189 ALA A C 1
ATOM 1509 O O . ALA A 1 189 ? 7.953 -23.25 -10.312 1 91.12 189 ALA A O 1
ATOM 1510 N N . MET A 1 190 ? 8.125 -24.031 -8.211 1 91.12 190 MET A N 1
ATOM 1511 C CA . MET A 1 190 ? 7.297 -25.188 -8.523 1 91.12 190 MET A CA 1
ATOM 1512 C C . MET A 1 190 ? 5.898 -24.766 -8.953 1 91.12 190 MET A C 1
ATOM 1514 O O . MET A 1 190 ? 5.332 -25.344 -9.883 1 91.12 190 MET A O 1
ATOM 1518 N N . GLU A 1 191 ? 5.402 -23.844 -8.297 1 84.06 191 GLU A N 1
ATOM 1519 C CA . GLU A 1 191 ? 4.082 -23.328 -8.656 1 84.06 191 GLU A CA 1
ATOM 1520 C C . GLU A 1 191 ? 4.086 -22.719 -10.055 1 84.06 191 GLU A C 1
ATOM 1522 O O . GLU A 1 191 ? 3.17 -22.953 -10.844 1 84.06 191 GLU A O 1
ATOM 1527 N N . TYR A 1 192 ? 5.066 -21.922 -10.297 1 86.81 192 TYR A N 1
ATOM 1528 C CA . TYR A 1 192 ? 5.199 -21.359 -11.633 1 86.81 192 TYR A CA 1
ATOM 1529 C C . TYR A 1 192 ? 5.246 -22.453 -12.695 1 86.81 192 TYR A C 1
ATOM 1531 O O . TYR A 1 192 ? 4.555 -22.375 -13.711 1 86.81 192 TYR A O 1
ATOM 1539 N N . ILE A 1 193 ? 6.016 -23.438 -12.445 1 91.56 193 ILE A N 1
ATOM 1540 C CA . ILE A 1 193 ? 6.195 -24.531 -13.398 1 91.56 193 ILE A CA 1
ATOM 1541 C C . ILE A 1 193 ? 4.875 -25.281 -13.586 1 91.56 193 ILE A C 1
ATOM 1543 O O . ILE A 1 193 ? 4.508 -25.625 -14.711 1 91.56 193 ILE A O 1
ATOM 1547 N N . SER A 1 194 ? 4.203 -25.484 -12.539 1 87.69 194 SER A N 1
ATOM 1548 C CA . SER A 1 194 ? 2.947 -26.219 -12.602 1 87.69 194 SER A CA 1
ATOM 1549 C C . SER A 1 194 ? 1.934 -25.516 -13.492 1 87.69 194 SER A C 1
ATOM 1551 O O . SER A 1 194 ? 1.125 -26.172 -14.156 1 87.69 194 SER A O 1
ATOM 1553 N N . PHE A 1 195 ? 2.07 -24.234 -13.562 1 79.69 195 PHE A N 1
ATOM 1554 C CA . PHE A 1 195 ? 1.083 -23.469 -14.312 1 79.69 195 PHE A CA 1
ATOM 1555 C C . PHE A 1 195 ? 1.565 -23.219 -15.734 1 79.69 195 PHE A C 1
ATOM 1557 O O . PHE A 1 195 ? 0.766 -22.922 -16.625 1 79.69 195 PHE A O 1
ATOM 1564 N N . ASN A 1 196 ? 2.863 -23.453 -15.945 1 86.62 196 ASN A N 1
ATOM 1565 C CA . ASN A 1 196 ? 3.41 -23.047 -17.234 1 86.62 196 ASN A CA 1
ATOM 1566 C C . ASN A 1 196 ? 4.168 -24.203 -17.906 1 86.62 196 ASN A C 1
ATOM 1568 O O . ASN A 1 196 ? 4.879 -23.984 -18.891 1 86.62 196 ASN A O 1
ATOM 1572 N N . TYR A 1 197 ? 3.979 -25.359 -17.422 1 91.88 197 TYR A N 1
ATOM 1573 C CA . TYR A 1 197 ? 4.805 -26.469 -17.859 1 91.88 197 TYR A CA 1
ATOM 1574 C C . TYR A 1 197 ? 4.629 -26.734 -19.344 1 91.88 197 TYR A C 1
ATOM 1576 O O . TYR A 1 197 ? 5.484 -27.359 -19.984 1 91.88 197 TYR A O 1
ATOM 1584 N N . ASN A 1 198 ? 3.543 -26.359 -19.922 1 92 198 ASN A N 1
ATOM 1585 C CA . ASN A 1 198 ? 3.23 -26.641 -21.312 1 92 198 ASN A CA 1
ATOM 1586 C C . ASN A 1 198 ? 3.824 -25.594 -22.25 1 92 198 ASN A C 1
ATOM 1588 O O . ASN A 1 198 ? 3.604 -25.625 -23.453 1 92 198 ASN A O 1
ATOM 1592 N N . GLN A 1 199 ? 4.57 -24.641 -21.719 1 90.88 199 GLN A N 1
ATOM 1593 C CA . GLN A 1 199 ? 5.254 -23.594 -22.469 1 90.88 199 GLN A CA 1
ATOM 1594 C C . GLN A 1 199 ? 6.77 -23.75 -22.375 1 90.88 199 GLN A C 1
ATOM 1596 O O . GLN A 1 199 ? 7.266 -24.578 -21.609 1 90.88 199 GLN A O 1
ATOM 1601 N N . LYS A 1 200 ? 7.426 -22.984 -23.219 1 92.19 200 LYS A N 1
ATOM 1602 C CA . LYS A 1 200 ? 8.883 -22.969 -23.125 1 92.19 200 LYS A CA 1
ATOM 1603 C C . LYS A 1 200 ? 9.344 -22.266 -21.859 1 92.19 200 LYS A C 1
ATOM 1605 O O . LYS A 1 200 ? 9.023 -21.094 -21.656 1 92.19 200 LYS A O 1
ATOM 1610 N N . ILE A 1 201 ? 9.961 -23.016 -21.016 1 93.19 201 ILE A N 1
ATOM 1611 C CA . ILE A 1 201 ? 10.477 -22.453 -19.781 1 93.19 201 ILE A CA 1
ATOM 1612 C C . ILE A 1 201 ? 12 -22.594 -19.75 1 93.19 201 ILE A C 1
ATOM 1614 O O . ILE A 1 201 ? 12.539 -23.688 -19.828 1 93.19 201 ILE A O 1
ATOM 1618 N N . LYS A 1 202 ? 12.664 -21.5 -19.672 1 95.38 202 LYS A N 1
ATOM 1619 C CA . LYS A 1 202 ? 14.094 -21.484 -19.406 1 95.38 202 LYS A CA 1
ATOM 1620 C C . LYS A 1 202 ? 14.367 -21.266 -17.922 1 95.38 202 LYS A C 1
ATOM 1622 O O . LYS A 1 202 ? 13.844 -20.328 -17.312 1 95.38 202 LYS A O 1
ATOM 1627 N N . ILE A 1 203 ? 15.195 -22.094 -17.391 1 95.5 203 ILE A N 1
ATOM 1628 C CA . ILE A 1 203 ? 15.414 -22.094 -15.945 1 95.5 203 ILE A CA 1
ATOM 1629 C C . ILE A 1 203 ? 16.031 -20.766 -15.523 1 95.5 203 ILE A C 1
ATOM 1631 O O . ILE A 1 203 ? 15.727 -20.234 -14.445 1 95.5 203 ILE A O 1
ATOM 1635 N N . ASN A 1 204 ? 16.875 -20.266 -16.375 1 94.69 204 ASN A N 1
ATOM 1636 C CA . ASN A 1 204 ? 17.438 -18.953 -16.062 1 94.69 204 ASN A CA 1
ATOM 1637 C C . ASN A 1 204 ? 16.359 -17.875 -15.969 1 94.69 204 ASN A C 1
ATOM 1639 O O . ASN A 1 204 ? 16.422 -17 -15.102 1 94.69 204 ASN A O 1
ATOM 1643 N N . GLU A 1 205 ? 15.422 -17.922 -16.875 1 93 205 GLU A N 1
ATOM 1644 C CA . GLU A 1 205 ? 14.32 -16.969 -16.875 1 93 205 GLU A CA 1
ATOM 1645 C C . GLU A 1 205 ? 13.414 -17.172 -15.664 1 93 205 GLU A C 1
ATOM 1647 O O . GLU A 1 205 ? 12.914 -16.219 -15.078 1 93 205 GLU A O 1
ATOM 1652 N N . LEU A 1 206 ? 13.227 -18.422 -15.391 1 93.69 206 LEU A N 1
ATOM 1653 C CA . LEU A 1 206 ? 12.445 -18.766 -14.203 1 93.69 206 LEU A CA 1
ATOM 1654 C C . LEU A 1 206 ? 13.117 -18.203 -12.945 1 93.69 206 LEU A C 1
ATOM 1656 O O . LEU A 1 206 ? 12.445 -17.641 -12.078 1 93.69 206 LEU A O 1
ATOM 1660 N N . ALA A 1 207 ? 14.383 -18.406 -12.805 1 93 207 ALA A N 1
ATOM 1661 C CA . ALA A 1 207 ? 15.133 -17.906 -11.648 1 93 207 ALA A CA 1
ATOM 1662 C C . ALA A 1 207 ? 15 -16.391 -11.539 1 93 207 ALA A C 1
ATOM 1664 O O . ALA A 1 207 ? 14.773 -15.859 -10.445 1 93 207 ALA A O 1
ATOM 1665 N N . ASP A 1 208 ? 15.086 -15.742 -12.656 1 89.06 208 ASP A N 1
ATOM 1666 C CA . ASP A 1 208 ? 14.938 -14.297 -12.703 1 89.06 208 ASP A CA 1
ATOM 1667 C C . ASP A 1 208 ? 13.523 -13.875 -12.281 1 89.06 208 ASP A C 1
ATOM 1669 O O . ASP A 1 208 ? 13.352 -12.898 -11.555 1 89.06 208 ASP A O 1
ATOM 1673 N N . TYR A 1 209 ? 12.617 -14.625 -12.758 1 86.75 209 TYR A N 1
ATOM 1674 C CA . TYR A 1 209 ? 11.219 -14.375 -12.438 1 86.75 209 TYR A CA 1
ATOM 1675 C C . TYR A 1 209 ? 10.977 -14.445 -10.938 1 86.75 209 TYR A C 1
ATOM 1677 O O . TYR A 1 209 ? 10.211 -13.656 -10.383 1 86.75 209 TYR A O 1
ATOM 1685 N N . ILE A 1 210 ? 11.633 -15.289 -10.32 1 87.69 210 ILE A N 1
ATOM 1686 C CA . ILE A 1 210 ? 11.461 -15.539 -8.891 1 87.69 210 ILE A CA 1
ATOM 1687 C C . ILE A 1 210 ? 12.305 -14.547 -8.086 1 87.69 210 ILE A C 1
ATOM 1689 O O . ILE A 1 210 ? 12.031 -14.312 -6.91 1 87.69 210 ILE A O 1
ATOM 1693 N N . GLY A 1 211 ? 13.406 -14.094 -8.664 1 86.38 211 GLY A N 1
ATOM 1694 C CA . GLY A 1 211 ? 14.242 -13.102 -8.008 1 86.38 211 GLY A CA 1
ATOM 1695 C C . GLY A 1 211 ? 15.523 -13.68 -7.441 1 86.38 211 GLY A C 1
ATOM 1696 O O . GLY A 1 211 ? 16.031 -13.203 -6.426 1 86.38 211 GLY A O 1
ATOM 1697 N N . VAL A 1 212 ? 15.984 -14.797 -7.969 1 89.81 212 VAL A N 1
ATOM 1698 C CA . VAL A 1 212 ? 17.234 -15.398 -7.539 1 89.81 212 VAL A CA 1
ATOM 1699 C C . VAL A 1 212 ? 18.078 -15.789 -8.758 1 89.81 212 VAL A C 1
ATOM 1701 O O . VAL A 1 212 ? 17.625 -15.648 -9.898 1 89.81 212 VAL A O 1
ATOM 1704 N N . ASN A 1 213 ? 19.281 -16.125 -8.516 1 90.25 213 ASN A N 1
ATOM 1705 C CA . ASN A 1 213 ? 20.078 -16.625 -9.633 1 90.25 213 ASN A CA 1
ATOM 1706 C C . ASN A 1 213 ? 19.875 -18.125 -9.844 1 90.25 213 ASN A C 1
ATOM 1708 O O . ASN A 1 213 ? 19.391 -18.812 -8.945 1 90.25 213 ASN A O 1
ATOM 1712 N N . ARG A 1 214 ? 20.281 -18.531 -11.031 1 93.62 214 ARG A N 1
ATOM 1713 C CA . ARG A 1 214 ? 20.031 -19.922 -11.453 1 93.62 214 ARG A CA 1
ATOM 1714 C C . ARG A 1 214 ? 20.75 -20.906 -10.531 1 93.62 214 ARG A C 1
ATOM 1716 O O . ARG A 1 214 ? 20.172 -21.938 -10.164 1 93.62 214 ARG A O 1
ATOM 1723 N N . SER A 1 215 ? 21.938 -20.594 -10.117 1 94.06 215 SER A N 1
ATOM 1724 C CA . SER A 1 215 ? 22.719 -21.484 -9.281 1 94.06 215 SER A CA 1
ATOM 1725 C C . SER A 1 215 ? 22.062 -21.688 -7.918 1 94.06 215 SER A C 1
ATOM 1727 O O . SER A 1 215 ? 21.969 -22.812 -7.426 1 94.06 215 SER A O 1
ATOM 1729 N N . TYR A 1 216 ? 21.625 -20.641 -7.359 1 92.88 216 TYR A N 1
ATOM 1730 C CA . TYR A 1 216 ? 20.953 -20.703 -6.059 1 92.88 216 TYR A CA 1
ATOM 1731 C C . TYR A 1 216 ? 19.656 -21.484 -6.148 1 92.88 216 TYR A C 1
ATOM 1733 O O . TYR A 1 216 ? 19.359 -22.297 -5.27 1 92.88 216 TYR A O 1
ATOM 1741 N N . LEU A 1 217 ? 18.938 -21.219 -7.152 1 94.88 217 LEU A N 1
ATOM 1742 C CA . LEU A 1 217 ? 17.672 -21.938 -7.324 1 94.88 217 LEU A CA 1
ATOM 1743 C C . LEU A 1 217 ? 17.922 -23.438 -7.469 1 94.88 217 LEU A C 1
ATOM 1745 O O . LEU A 1 217 ? 17.25 -24.25 -6.836 1 94.88 217 LEU A O 1
ATOM 1749 N N . THR A 1 218 ? 18.891 -23.781 -8.25 1 96.19 218 THR A N 1
ATOM 1750 C CA . THR A 1 218 ? 19.219 -25.172 -8.477 1 96.19 218 THR A CA 1
ATOM 1751 C C . THR A 1 218 ? 19.656 -25.859 -7.184 1 96.19 218 THR A C 1
ATOM 1753 O O . THR A 1 218 ? 19.203 -26.953 -6.863 1 96.19 218 THR A O 1
ATOM 1756 N N . SER A 1 219 ? 20.469 -25.156 -6.465 1 95.94 219 SER A N 1
ATOM 1757 C CA . SER A 1 219 ? 20.938 -25.688 -5.195 1 95.94 219 SER A CA 1
ATOM 1758 C C . SER A 1 219 ? 19.797 -25.844 -4.199 1 95.94 219 SER A C 1
ATOM 1760 O O . SER A 1 219 ? 19.734 -26.812 -3.455 1 95.94 219 SER A O 1
ATOM 1762 N N . SER A 1 220 ? 18.953 -24.875 -4.203 1 95.19 220 SER A N 1
ATOM 1763 C CA . SER A 1 220 ? 17.812 -24.906 -3.305 1 95.19 220 SER A CA 1
ATOM 1764 C C . SER A 1 220 ? 16.859 -26.062 -3.652 1 95.19 220 SER A C 1
ATOM 1766 O O . SER A 1 220 ? 16.312 -26.719 -2.76 1 95.19 220 SER A O 1
ATOM 1768 N N . PHE A 1 221 ? 16.656 -26.266 -4.891 1 95.94 221 PHE A N 1
ATOM 1769 C CA . PHE A 1 221 ? 15.844 -27.391 -5.355 1 95.94 221 PHE A CA 1
ATOM 1770 C C . PHE A 1 221 ? 16.422 -28.719 -4.883 1 95.94 221 PHE A C 1
ATOM 1772 O O . PHE A 1 221 ? 15.703 -29.547 -4.32 1 95.94 221 PHE A O 1
ATOM 1779 N N . LYS A 1 222 ? 17.672 -28.906 -5.051 1 96.44 222 LYS A N 1
ATOM 1780 C CA . LYS A 1 222 ? 18.328 -30.156 -4.664 1 96.44 222 LYS A CA 1
ATOM 1781 C C . LYS A 1 222 ? 18.219 -30.391 -3.162 1 96.44 222 LYS A C 1
ATOM 1783 O O . LYS A 1 222 ? 17.953 -31.516 -2.729 1 96.44 222 LYS A O 1
ATOM 1788 N N . LYS A 1 223 ? 18.344 -29.375 -2.502 1 95.88 223 LYS A N 1
ATOM 1789 C CA . LYS A 1 223 ? 18.25 -29.484 -1.047 1 95.88 223 LYS A CA 1
ATOM 1790 C C . LYS A 1 223 ? 16.828 -29.766 -0.599 1 95.88 223 LYS A C 1
ATOM 1792 O O . LYS A 1 223 ? 16.609 -30.562 0.312 1 95.88 223 LYS A O 1
ATOM 1797 N N . ALA A 1 224 ? 15.906 -29.156 -1.229 1 93.88 224 ALA A N 1
ATOM 1798 C CA . ALA A 1 224 ? 14.523 -29.188 -0.769 1 93.88 224 ALA A CA 1
ATOM 1799 C C . ALA A 1 224 ? 13.82 -30.453 -1.252 1 93.88 224 ALA A C 1
ATOM 1801 O O . ALA A 1 224 ? 13.039 -31.062 -0.511 1 93.88 224 ALA A O 1
ATOM 1802 N N . ILE A 1 225 ? 14.086 -30.844 -2.51 1 94.31 225 ILE A N 1
ATOM 1803 C CA . ILE A 1 225 ? 13.242 -31.922 -3.027 1 94.31 225 ILE A CA 1
ATOM 1804 C C . ILE A 1 225 ? 14.102 -32.938 -3.754 1 94.31 225 ILE A C 1
ATOM 1806 O O . ILE A 1 225 ? 13.578 -33.906 -4.328 1 94.31 225 ILE A O 1
ATOM 1810 N N . GLY A 1 226 ? 15.414 -32.75 -3.871 1 95.44 226 GLY A N 1
ATOM 1811 C CA . GLY A 1 226 ? 16.344 -33.781 -4.297 1 95.44 226 GLY A CA 1
ATOM 1812 C C . GLY A 1 226 ? 16.609 -33.781 -5.789 1 95.44 226 GLY A C 1
ATOM 1813 O O . GLY A 1 226 ? 17.234 -34.688 -6.32 1 95.44 226 GLY A O 1
ATOM 1814 N N . CYS A 1 227 ? 16.141 -32.75 -6.48 1 95.94 227 CYS A N 1
ATOM 1815 C CA . CYS A 1 227 ? 16.406 -32.688 -7.91 1 95.94 227 CYS A CA 1
ATOM 1816 C C . CYS A 1 227 ? 16.516 -31.234 -8.375 1 95.94 227 CYS A C 1
ATOM 1818 O O . CYS A 1 227 ? 16.234 -30.312 -7.609 1 95.94 227 CYS A O 1
ATOM 1820 N N . SER A 1 228 ? 16.922 -31 -9.656 1 96.88 228 SER A N 1
ATOM 1821 C CA . SER A 1 228 ? 17.062 -29.656 -10.219 1 96.88 228 SER A CA 1
ATOM 1822 C C . SER A 1 228 ? 15.727 -29.125 -10.734 1 96.88 228 SER A C 1
ATOM 1824 O O . SER A 1 228 ? 14.789 -29.906 -10.93 1 96.88 228 SER A O 1
ATOM 1826 N N . PRO A 1 229 ? 15.648 -27.828 -10.984 1 97.38 229 PRO A N 1
ATOM 1827 C CA . PRO A 1 229 ? 14.43 -27.281 -11.57 1 97.38 229 PRO A CA 1
ATOM 1828 C C . PRO A 1 229 ? 14.109 -27.875 -12.938 1 97.38 229 PRO A C 1
ATOM 1830 O O . PRO A 1 229 ? 12.945 -28.141 -13.25 1 97.38 229 PRO A O 1
ATOM 1833 N N . GLN A 1 230 ? 15.117 -28.109 -13.641 1 96.69 230 GLN A N 1
ATOM 1834 C CA . GLN A 1 230 ? 14.945 -28.703 -14.961 1 96.69 230 GLN A CA 1
ATOM 1835 C C . GLN A 1 230 ? 14.391 -30.125 -14.852 1 96.69 230 GLN A C 1
ATOM 1837 O O . GLN A 1 230 ? 13.477 -30.5 -15.602 1 96.69 230 GLN A O 1
ATOM 1842 N N . GLU A 1 231 ? 14.969 -30.859 -14.016 1 96.56 231 GLU A N 1
ATOM 1843 C CA . GLU A 1 231 ? 14.484 -32.219 -13.797 1 96.56 231 GLU A CA 1
ATOM 1844 C C . GLU A 1 231 ? 13.039 -32.219 -13.32 1 96.56 231 GLU A C 1
ATOM 1846 O O . GLU A 1 231 ? 12.234 -33.062 -13.75 1 96.56 231 GLU A O 1
ATOM 1851 N N . TYR A 1 232 ? 12.758 -31.297 -12.438 1 96.75 232 TYR A N 1
ATOM 1852 C CA . TYR A 1 232 ? 11.391 -31.172 -11.938 1 96.75 232 TYR A CA 1
ATOM 1853 C C . TYR A 1 232 ? 10.422 -30.891 -13.07 1 96.75 232 TYR A C 1
ATOM 1855 O O . TYR A 1 232 ? 9.344 -31.484 -13.148 1 96.75 232 TYR A O 1
ATOM 1863 N N . LEU A 1 233 ? 10.75 -29.984 -13.922 1 96.94 233 LEU A N 1
ATOM 1864 C CA . LEU A 1 233 ? 9.938 -29.625 -15.07 1 96.94 233 LEU A CA 1
ATOM 1865 C C . LEU A 1 233 ? 9.688 -30.844 -15.961 1 96.94 233 LEU A C 1
ATOM 1867 O O . LEU A 1 233 ? 8.547 -31.109 -16.344 1 96.94 233 LEU A O 1
ATOM 1871 N N . VAL A 1 234 ? 10.695 -31.547 -16.281 1 96.69 234 VAL A N 1
ATOM 1872 C CA . VAL A 1 234 ? 10.602 -32.719 -17.156 1 96.69 234 VAL A CA 1
ATOM 1873 C C . VAL A 1 234 ? 9.719 -33.781 -16.516 1 96.69 234 VAL A C 1
ATOM 1875 O O . VAL A 1 234 ? 8.859 -34.344 -17.172 1 96.69 234 VAL A O 1
ATOM 1878 N N . ASN A 1 235 ? 9.961 -34 -15.242 1 96.69 235 ASN A N 1
ATOM 1879 C CA . ASN A 1 235 ? 9.148 -34.969 -14.516 1 96.69 235 ASN A CA 1
ATOM 1880 C C . ASN A 1 235 ? 7.664 -34.625 -14.586 1 96.69 235 ASN A C 1
ATOM 1882 O O . ASN A 1 235 ? 6.828 -35.5 -14.805 1 96.69 235 ASN A O 1
ATOM 1886 N N . LEU A 1 236 ? 7.402 -33.406 -14.359 1 95.56 236 LEU A N 1
ATOM 1887 C CA . LEU A 1 236 ? 6.016 -32.969 -14.391 1 95.56 236 LEU A CA 1
ATOM 1888 C C . LEU A 1 236 ? 5.414 -33.156 -15.781 1 95.56 236 LEU A C 1
ATOM 1890 O 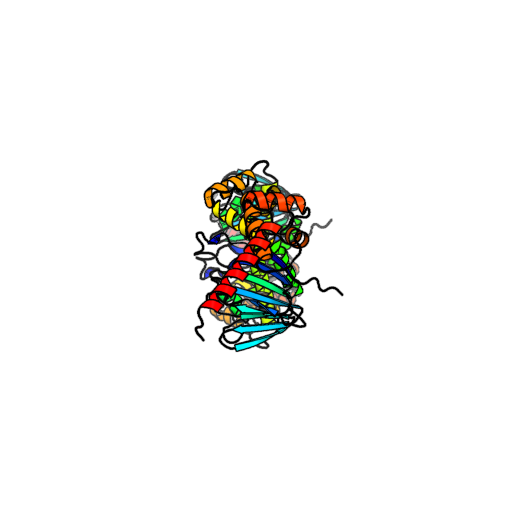O . LEU A 1 236 ? 4.293 -33.656 -15.914 1 95.56 236 LEU A O 1
ATOM 1894 N N . ARG A 1 237 ? 6.129 -32.75 -16.781 1 96.44 237 ARG A N 1
ATOM 1895 C CA . ARG A 1 237 ? 5.668 -32.906 -18.156 1 96.44 237 ARG A CA 1
ATOM 1896 C C . ARG A 1 237 ? 5.418 -34.375 -18.5 1 96.44 237 ARG A C 1
ATOM 1898 O O . ARG A 1 237 ? 4.418 -34.719 -19.141 1 96.44 237 ARG A O 1
ATOM 1905 N N . MET A 1 238 ? 6.242 -35.219 -18.094 1 96.38 238 MET A N 1
ATOM 1906 C CA . MET A 1 238 ? 6.113 -36.656 -18.359 1 96.38 238 MET A CA 1
ATOM 1907 C C . MET A 1 238 ? 4.906 -37.25 -17.641 1 96.38 238 MET A C 1
ATOM 1909 O O . MET A 1 238 ? 4.191 -38.094 -18.188 1 96.38 238 MET A O 1
ATOM 1913 N N . GLU A 1 239 ? 4.766 -36.844 -16.453 1 95.81 239 GLU A N 1
ATOM 1914 C CA . GLU A 1 239 ? 3.604 -37.312 -15.695 1 95.81 239 GLU A CA 1
ATOM 1915 C C . GLU A 1 239 ? 2.303 -36.906 -16.375 1 95.81 239 GLU A C 1
ATOM 1917 O O . GLU A 1 239 ? 1.362 -37.688 -16.453 1 95.81 239 GLU A O 1
ATOM 1922 N N . LYS A 1 240 ? 2.268 -35.719 -16.828 1 94.44 240 LYS A N 1
ATOM 1923 C CA . LYS A 1 240 ? 1.09 -35.219 -17.531 1 94.44 240 LYS A CA 1
ATOM 1924 C C . LYS A 1 240 ? 0.884 -35.969 -18.844 1 94.44 240 LYS A C 1
ATOM 1926 O O . LYS A 1 240 ? -0.247 -36.312 -19.203 1 94.44 240 LYS A O 1
ATOM 1931 N N . ALA A 1 241 ? 1.901 -36.188 -19.5 1 95.38 241 ALA A N 1
ATOM 1932 C CA . ALA A 1 241 ? 1.839 -36.938 -20.75 1 95.38 241 ALA A CA 1
ATOM 1933 C C . ALA A 1 241 ? 1.304 -38.344 -20.516 1 95.38 241 ALA A C 1
ATOM 1935 O O . ALA A 1 241 ? 0.449 -38.812 -21.266 1 95.38 241 ALA A O 1
ATOM 1936 N N . ARG A 1 242 ? 1.851 -38.906 -19.516 1 94.81 242 ARG A N 1
ATOM 1937 C CA . ARG A 1 242 ? 1.401 -40.25 -19.156 1 94.81 242 ARG A CA 1
ATOM 1938 C C . ARG A 1 242 ? -0.102 -40.281 -18.906 1 94.81 242 ARG A C 1
ATOM 1940 O O . ARG A 1 242 ? -0.801 -41.188 -19.359 1 94.81 242 ARG A O 1
ATOM 1947 N N . SER A 1 243 ? -0.551 -39.406 -18.188 1 93.56 243 SER A N 1
ATOM 1948 C CA . SER A 1 243 ? -1.972 -39.281 -17.875 1 93.56 243 SER A CA 1
ATOM 1949 C C . SER A 1 243 ? -2.807 -39.125 -19.141 1 93.56 243 SER A C 1
ATOM 1951 O O . SER A 1 243 ? -3.861 -39.75 -19.281 1 93.56 243 SER A O 1
ATOM 1953 N N . LEU A 1 244 ? -2.354 -38.344 -20.078 1 92.94 244 LEU A N 1
ATOM 1954 C CA . LEU A 1 244 ? -3.066 -38.094 -21.328 1 92.94 244 LEU A CA 1
ATOM 1955 C C . LEU A 1 244 ? -3.064 -39.344 -22.203 1 92.94 244 LEU A C 1
ATOM 1957 O O . LEU A 1 244 ? -4.062 -39.656 -22.859 1 92.94 244 LEU A O 1
ATOM 1961 N N . LEU A 1 245 ? -2.004 -40.031 -22.219 1 93.44 245 LEU A N 1
ATOM 1962 C CA . LEU A 1 245 ? -1.892 -41.25 -23 1 93.44 245 LEU A CA 1
ATOM 1963 C C . LEU A 1 245 ? -2.871 -42.312 -22.5 1 93.44 245 LEU A C 1
ATOM 1965 O O . LEU A 1 245 ? -3.432 -43.062 -23.281 1 93.44 245 LEU A O 1
ATOM 1969 N N . LYS A 1 246 ? -3.078 -42.25 -21.203 1 90.75 246 LYS A N 1
ATOM 1970 C CA . LYS A 1 246 ? -3.928 -43.25 -20.562 1 90.75 246 LYS A CA 1
ATOM 1971 C C . LYS A 1 246 ? -5.402 -42.906 -20.703 1 90.75 246 LYS A C 1
ATOM 1973 O O . LYS A 1 246 ? -6.254 -43.781 -20.828 1 90.75 246 LYS A O 1
ATOM 1978 N N . ASN A 1 247 ? -5.672 -41.656 -20.719 1 89.94 247 ASN A N 1
ATOM 1979 C CA . ASN A 1 247 ? -7.059 -41.25 -20.484 1 89.94 247 ASN A CA 1
ATOM 1980 C C . ASN A 1 247 ? -7.672 -40.625 -21.719 1 89.94 247 ASN A C 1
ATOM 1982 O O . ASN A 1 247 ? -8.852 -40.25 -21.719 1 89.94 247 ASN A O 1
ATOM 1986 N N . THR A 1 248 ? -6.883 -40.469 -22.781 1 90.5 248 THR A N 1
ATOM 1987 C CA . THR A 1 248 ? -7.406 -39.844 -23.984 1 90.5 248 THR A CA 1
ATOM 1988 C C . THR A 1 248 ? -6.965 -40.594 -25.234 1 90.5 248 THR A C 1
ATOM 1990 O O . THR A 1 248 ? -6.094 -41.469 -25.172 1 90.5 248 THR A O 1
ATOM 1993 N N . ASP A 1 249 ? -7.555 -40.219 -26.406 1 91.62 249 ASP A N 1
ATOM 1994 C CA . ASP A 1 249 ? -7.164 -40.781 -27.688 1 91.62 249 ASP A CA 1
ATOM 1995 C C . ASP A 1 249 ? -6.395 -39.781 -28.531 1 91.62 249 ASP A C 1
ATOM 1997 O O . ASP A 1 249 ? -6.367 -39.875 -29.766 1 91.62 249 ASP A O 1
ATOM 2001 N N . MET A 1 250 ? -5.801 -38.844 -27.859 1 93.69 250 MET A N 1
ATOM 2002 C CA . MET A 1 250 ? -5.059 -37.781 -28.562 1 93.69 250 MET A CA 1
ATOM 2003 C C . MET A 1 250 ? -3.857 -38.375 -29.297 1 93.69 250 MET A C 1
ATOM 2005 O O . MET A 1 250 ? -3.213 -39.312 -28.812 1 93.69 250 MET A O 1
ATOM 2009 N N . GLN A 1 251 ? -3.59 -37.75 -30.422 1 95.94 251 GLN A N 1
ATOM 2010 C CA . GLN A 1 251 ? -2.391 -38.156 -31.141 1 95.94 251 GLN A CA 1
ATOM 2011 C C . GLN A 1 251 ? -1.129 -37.781 -30.359 1 95.94 251 GLN A C 1
ATOM 2013 O O . GLN A 1 251 ? -1.116 -36.812 -29.594 1 95.94 251 GLN A O 1
ATOM 2018 N N . ILE A 1 252 ? -0.132 -38.531 -30.594 1 95.38 252 ILE A N 1
ATOM 2019 C CA . ILE A 1 252 ? 1.116 -38.375 -29.844 1 95.38 252 ILE A CA 1
ATOM 2020 C C . ILE A 1 252 ? 1.654 -36.969 -30.047 1 95.38 252 ILE A C 1
ATOM 2022 O O . ILE A 1 252 ? 2.166 -36.375 -29.094 1 95.38 252 ILE A O 1
ATOM 2026 N N . ASN A 1 253 ? 1.533 -36.469 -31.25 1 95.5 253 ASN A N 1
ATOM 2027 C CA . ASN A 1 253 ? 2.016 -35.125 -31.531 1 95.5 253 ASN A CA 1
ATOM 2028 C C . ASN A 1 253 ? 1.225 -34.094 -30.75 1 95.5 253 ASN A C 1
ATOM 2030 O O . ASN A 1 253 ? 1.792 -33.094 -30.281 1 95.5 253 ASN A O 1
ATOM 2034 N N . ALA A 1 254 ? -0.009 -34.312 -30.609 1 95.5 254 ALA A N 1
ATOM 2035 C CA . ALA A 1 254 ? -0.863 -33.406 -29.844 1 95.5 254 ALA A CA 1
ATOM 2036 C C . ALA A 1 254 ? -0.519 -33.438 -28.359 1 95.5 254 ALA A C 1
ATOM 2038 O O . ALA A 1 254 ? -0.516 -32.406 -27.688 1 95.5 254 ALA A O 1
ATOM 2039 N N . ILE A 1 255 ? -0.258 -34.594 -27.859 1 95.75 255 ILE A N 1
ATOM 2040 C CA . ILE A 1 255 ? 0.126 -34.75 -26.469 1 95.75 255 ILE A CA 1
ATOM 2041 C C . ILE A 1 255 ? 1.47 -34.094 -26.219 1 95.75 255 ILE A C 1
ATOM 2043 O O . ILE A 1 255 ? 1.633 -33.344 -25.234 1 95.75 255 ILE A O 1
ATOM 2047 N N . ALA A 1 256 ? 2.391 -34.281 -27.125 1 96.31 256 ALA A N 1
ATOM 2048 C CA . ALA A 1 256 ? 3.699 -33.656 -27.016 1 96.31 256 ALA A CA 1
ATOM 2049 C C . ALA A 1 256 ? 3.561 -32.125 -26.891 1 96.31 256 ALA A C 1
ATOM 2051 O O . ALA A 1 256 ? 4.141 -31.516 -26 1 96.31 256 ALA A O 1
ATOM 2052 N N . ASN A 1 257 ? 2.773 -31.578 -27.75 1 94.5 257 ASN A N 1
ATOM 2053 C CA . ASN A 1 257 ? 2.553 -30.125 -27.766 1 94.5 257 ASN A CA 1
ATOM 2054 C C . ASN A 1 257 ? 1.847 -29.672 -26.5 1 94.5 257 ASN A C 1
ATOM 2056 O O . ASN A 1 257 ? 2.146 -28.594 -25.969 1 94.5 257 ASN A O 1
ATOM 2060 N N . SER A 1 258 ? 0.956 -30.484 -26 1 93.31 258 SER A N 1
ATOM 2061 C CA . SER A 1 258 ? 0.152 -30.125 -24.828 1 93.31 258 SER A CA 1
ATOM 2062 C C . SER A 1 258 ? 1.003 -30.062 -23.562 1 93.31 258 SER A C 1
ATOM 2064 O O . SER A 1 258 ? 0.632 -29.406 -22.594 1 93.31 258 SER A O 1
ATOM 2066 N N . VAL A 1 259 ? 2.105 -30.734 -23.656 1 94.81 259 VAL A N 1
ATOM 2067 C CA . VAL A 1 259 ? 2.902 -30.766 -22.422 1 94.81 259 VAL A CA 1
ATOM 2068 C C . VAL A 1 259 ? 4.184 -29.953 -22.625 1 94.81 259 VAL A C 1
ATOM 2070 O O . VAL A 1 259 ? 5.082 -29.984 -21.781 1 94.81 259 VAL A O 1
ATOM 2073 N N . GLY A 1 260 ? 4.352 -29.266 -23.812 1 95.44 260 GLY A N 1
ATOM 2074 C CA . GLY A 1 260 ? 5.391 -28.266 -23.938 1 95.44 260 GLY A CA 1
ATOM 2075 C C . GLY A 1 260 ? 6.488 -28.656 -24.906 1 95.44 260 GLY A C 1
ATOM 2076 O O . GLY A 1 260 ? 7.551 -28.031 -24.938 1 95.44 260 GLY A O 1
ATOM 2077 N N . TYR A 1 261 ? 6.309 -29.688 -25.688 1 95.69 261 TYR A N 1
ATOM 2078 C CA . TYR A 1 261 ? 7.301 -30.094 -26.688 1 95.69 261 TYR A CA 1
ATOM 2079 C C . TYR A 1 261 ? 6.797 -29.828 -28.094 1 95.69 261 TYR A C 1
ATOM 2081 O O . TYR A 1 261 ? 5.785 -30.375 -28.516 1 95.69 261 TYR A O 1
ATOM 2089 N N . VAL A 1 262 ? 7.535 -29.031 -28.734 1 93.31 262 VAL A N 1
ATOM 2090 C CA . VAL A 1 262 ? 7.184 -28.734 -30.109 1 93.31 262 VAL A CA 1
ATOM 2091 C C . VAL A 1 262 ? 7.598 -29.891 -31.031 1 93.31 262 VAL A C 1
ATOM 2093 O O . VAL A 1 262 ? 6.895 -30.203 -31.984 1 93.31 262 VAL A O 1
ATOM 2096 N N . ASP A 1 263 ? 8.633 -30.5 -30.641 1 93.81 263 ASP A N 1
ATOM 2097 C CA . ASP A 1 263 ? 9.188 -31.609 -31.406 1 93.81 263 ASP A CA 1
ATOM 2098 C C . ASP A 1 263 ? 8.742 -32.969 -30.828 1 93.81 263 ASP A C 1
ATOM 2100 O O . ASP A 1 263 ? 9.195 -33.344 -29.766 1 93.81 263 ASP A O 1
ATOM 2104 N N . GLN A 1 264 ? 7.98 -33.656 -31.656 1 94.5 264 GLN A N 1
ATOM 2105 C CA . GLN A 1 264 ? 7.457 -34.938 -31.219 1 94.5 264 GLN A CA 1
ATOM 2106 C C . GLN A 1 264 ? 8.586 -35.969 -31 1 94.5 264 GLN A C 1
ATOM 2108 O O . GLN A 1 264 ? 8.516 -36.781 -30.094 1 94.5 264 GLN A O 1
ATOM 2113 N N . LEU A 1 265 ? 9.539 -35.906 -31.828 1 95.56 265 LEU A N 1
ATOM 2114 C CA . LEU A 1 265 ? 10.648 -36.844 -31.703 1 95.56 265 LEU A CA 1
ATOM 2115 C C . LEU A 1 265 ? 11.383 -36.625 -30.375 1 95.56 265 LEU A C 1
ATOM 2117 O O . LEU A 1 265 ? 11.758 -37.594 -29.719 1 95.56 265 LEU A O 1
ATOM 2121 N N . ALA A 1 266 ? 11.633 -35.406 -30.078 1 95.81 266 ALA A N 1
ATOM 2122 C CA . ALA A 1 266 ? 12.289 -35.062 -28.812 1 95.81 266 ALA A CA 1
ATOM 2123 C C . ALA A 1 266 ? 11.461 -35.562 -27.625 1 95.81 266 ALA A C 1
ATOM 2125 O O . ALA A 1 266 ? 12 -36.094 -26.656 1 95.81 266 ALA A O 1
ATOM 2126 N N . PHE A 1 267 ? 10.203 -35.344 -27.75 1 97.25 267 PHE A N 1
ATOM 2127 C CA . PHE A 1 267 ? 9.281 -35.812 -26.719 1 97.25 267 PHE A CA 1
ATOM 2128 C C . PHE A 1 267 ? 9.359 -37.312 -26.547 1 97.25 267 PHE A C 1
ATOM 2130 O O . PHE A 1 267 ? 9.492 -37.812 -25.422 1 97.25 267 PHE A O 1
ATOM 2137 N N . SER A 1 268 ? 9.297 -37.969 -27.609 1 97 268 SER A N 1
ATOM 2138 C CA . SER A 1 268 ? 9.289 -39.438 -27.578 1 97 268 SER A CA 1
ATOM 2139 C C . SER A 1 268 ? 10.578 -39.969 -26.969 1 97 268 SER A C 1
ATOM 2141 O O . SER A 1 268 ? 10.555 -40.969 -26.219 1 97 268 SER A O 1
ATOM 2143 N N . LYS A 1 269 ? 11.641 -39.344 -27.344 1 97.19 269 LYS A N 1
ATOM 2144 C CA . LYS A 1 269 ? 12.938 -39.75 -26.812 1 97.19 269 LYS A CA 1
ATOM 2145 C C . LYS A 1 269 ? 12.984 -39.594 -25.297 1 97.19 269 LYS A C 1
ATOM 2147 O O . LYS A 1 269 ? 13.445 -40.5 -24.578 1 97.19 269 LYS A O 1
ATOM 2152 N N . ILE A 1 270 ? 12.562 -38.531 -24.812 1 96.94 270 ILE A N 1
ATOM 2153 C CA . ILE A 1 270 ? 12.594 -38.219 -23.391 1 96.94 270 ILE A CA 1
ATOM 2154 C C . ILE A 1 270 ? 11.625 -39.125 -22.641 1 96.94 270 ILE A C 1
ATOM 2156 O O . ILE A 1 270 ? 11.93 -39.594 -21.547 1 96.94 270 ILE A O 1
ATOM 2160 N N . PHE A 1 271 ? 10.477 -39.344 -23.219 1 97.62 271 PHE A N 1
ATOM 2161 C CA . PHE A 1 271 ? 9.484 -40.219 -22.625 1 97.62 271 PHE A CA 1
ATOM 2162 C C . PHE A 1 271 ? 10.055 -41.625 -22.453 1 97.62 271 PHE A C 1
ATOM 2164 O O . PHE A 1 271 ? 9.906 -42.25 -21.391 1 97.62 271 PHE A O 1
ATOM 2171 N N . LYS A 1 272 ? 10.695 -42.062 -23.469 1 96.62 272 LYS A N 1
ATOM 2172 C CA . LYS A 1 272 ? 11.305 -43.406 -23.422 1 96.62 272 LYS A CA 1
ATOM 2173 C C . LYS A 1 272 ? 12.391 -43.469 -22.359 1 96.62 272 LYS A C 1
ATOM 2175 O O . LYS A 1 272 ? 12.516 -44.469 -21.641 1 96.62 272 LYS A O 1
ATOM 2180 N N . GLN A 1 273 ? 13.172 -42.469 -22.328 1 96.38 273 GLN A N 1
ATOM 2181 C CA . GLN A 1 273 ? 14.219 -42.406 -21.312 1 96.38 273 GLN A CA 1
ATOM 2182 C C . GLN A 1 273 ? 13.625 -42.438 -19.906 1 96.38 273 GLN A C 1
ATOM 2184 O O . GLN A 1 273 ? 14.203 -43.031 -18.984 1 96.38 273 GLN A O 1
ATOM 2189 N N . HIS A 1 274 ? 12.5 -41.844 -19.719 1 95.5 274 HIS A N 1
ATOM 2190 C CA . HIS A 1 274 ? 11.875 -41.688 -18.422 1 95.5 274 HIS A CA 1
ATOM 2191 C C . HIS A 1 274 ? 11.125 -42.938 -18 1 95.5 274 HIS A C 1
ATOM 2193 O O . HIS A 1 274 ? 11.164 -43.344 -16.828 1 95.5 274 HIS A O 1
ATOM 2199 N N . TYR A 1 275 ? 10.391 -43.656 -18.969 1 94.94 275 TYR A N 1
ATOM 2200 C CA . TYR A 1 275 ? 9.492 -44.719 -18.609 1 94.94 275 TYR A CA 1
ATOM 2201 C C . TYR A 1 275 ? 9.977 -46.062 -19.188 1 94.94 275 TYR A C 1
ATOM 2203 O O . TYR A 1 275 ? 9.398 -47.125 -18.906 1 94.94 275 TYR A O 1
ATOM 2211 N N . GLY A 1 276 ? 10.969 -46 -20.094 1 94.44 276 GLY A N 1
ATOM 2212 C CA . GLY A 1 276 ? 11.562 -47.219 -20.641 1 94.44 276 GLY A CA 1
ATOM 2213 C C . GLY A 1 276 ? 10.867 -47.719 -21.891 1 94.44 276 GLY A C 1
ATOM 2214 O O . GLY A 1 276 ? 11.273 -48.719 -22.453 1 94.44 276 GLY A O 1
ATOM 2215 N N . MET A 1 277 ? 9.859 -47.062 -22.312 1 94.25 277 MET A N 1
ATOM 2216 C CA . MET A 1 277 ? 9.141 -47.406 -23.531 1 94.25 277 MET A CA 1
ATOM 2217 C C . MET A 1 277 ? 8.625 -46.188 -24.234 1 94.25 277 MET A C 1
ATOM 2219 O O . MET A 1 277 ? 8.492 -45.125 -23.625 1 94.25 277 MET A O 1
ATOM 2223 N N . SER A 1 278 ? 8.297 -46.312 -25.516 1 95.38 278 SER A N 1
ATOM 2224 C CA . SER A 1 278 ? 7.801 -45.188 -26.297 1 95.38 278 SER A CA 1
ATOM 2225 C C . SER A 1 278 ? 6.371 -44.812 -25.906 1 95.38 278 SER A C 1
ATOM 2227 O O . SER A 1 278 ? 5.66 -45.625 -25.312 1 95.38 278 SER A O 1
ATOM 2229 N N . PRO A 1 279 ? 5.992 -43.594 -26.219 1 96.38 279 PRO A N 1
ATOM 2230 C CA . PRO A 1 279 ? 4.609 -43.219 -25.922 1 96.38 279 PRO A CA 1
ATOM 2231 C C . PRO A 1 279 ? 3.59 -44.188 -26.547 1 96.38 279 PRO A C 1
ATOM 2233 O O . PRO A 1 279 ? 2.604 -44.531 -25.906 1 96.38 279 PRO A O 1
ATOM 2236 N N . ARG A 1 280 ? 3.771 -44.562 -27.734 1 93.69 280 ARG A N 1
ATOM 2237 C CA . ARG A 1 280 ? 2.867 -45.469 -28.438 1 93.69 280 ARG A CA 1
ATOM 2238 C C . ARG A 1 280 ? 2.779 -46.812 -27.719 1 93.69 280 ARG A C 1
ATOM 2240 O O . ARG A 1 280 ? 1.687 -47.344 -27.516 1 93.69 280 ARG A O 1
ATOM 2247 N N . ALA A 1 281 ? 3.934 -47.344 -27.422 1 93.56 281 ALA A N 1
ATOM 2248 C CA . ALA A 1 281 ? 3.988 -48.625 -26.719 1 93.56 281 ALA A CA 1
ATOM 2249 C C . ALA A 1 281 ? 3.277 -48.531 -25.375 1 93.56 281 ALA A C 1
ATOM 2251 O O . ALA A 1 281 ? 2.596 -49.469 -24.969 1 93.56 281 ALA A O 1
ATOM 2252 N N . TYR A 1 282 ? 3.512 -47.469 -24.734 1 94 282 TYR A N 1
ATOM 2253 C CA . TYR A 1 282 ? 2.875 -47.25 -23.438 1 94 282 TYR A CA 1
ATOM 2254 C C . TYR A 1 282 ? 1.356 -47.281 -23.562 1 94 282 TYR A C 1
ATOM 2256 O O . TYR A 1 282 ? 0.671 -47.906 -22.75 1 94 282 TYR A O 1
ATOM 2264 N N . ARG A 1 283 ? 0.785 -46.531 -24.484 1 91.12 283 ARG A N 1
ATOM 2265 C CA . ARG A 1 283 ? -0.653 -46.5 -24.719 1 91.12 283 ARG A CA 1
ATOM 2266 C C . ARG A 1 283 ? -1.199 -47.875 -25.031 1 91.12 283 ARG A C 1
ATOM 2268 O O . ARG A 1 283 ? -2.258 -48.25 -24.531 1 91.12 283 ARG A O 1
ATOM 2275 N N . GLU A 1 284 ? -0.511 -48.625 -25.812 1 87.69 284 GLU A N 1
ATOM 2276 C CA . GLU A 1 284 ? -0.94 -49.969 -26.219 1 87.69 284 GLU A CA 1
ATOM 2277 C C . GLU A 1 284 ? -0.94 -50.938 -25.031 1 87.69 284 GLU A C 1
ATOM 2279 O O . GLU A 1 284 ? -1.825 -51.781 -24.906 1 87.69 284 GLU A O 1
ATOM 2284 N N . GLU A 1 285 ? 0.034 -50.781 -24.266 1 82.62 285 GLU A N 1
ATOM 2285 C CA . GLU A 1 285 ? 0.119 -51.625 -23.078 1 82.62 285 GLU A CA 1
ATOM 2286 C C . GLU A 1 285 ? -1.027 -51.344 -22.109 1 82.62 285 GLU A C 1
ATOM 2288 O O . GLU A 1 285 ? -1.59 -52.25 -21.516 1 82.62 285 GLU A O 1
ATOM 2293 N N . GLU A 1 286 ? -1.356 -50.156 -21.906 1 74.25 286 GLU A N 1
ATOM 2294 C CA . GLU A 1 286 ? -2.436 -49.781 -21 1 74.25 286 GLU A CA 1
ATOM 2295 C C . GLU A 1 286 ? -3.795 -50.219 -21.547 1 74.25 286 GLU A C 1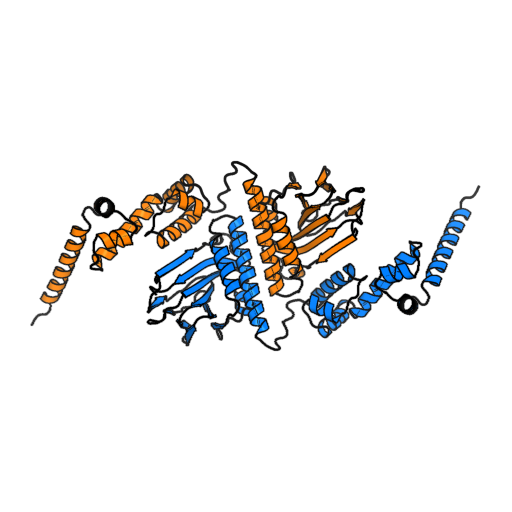
ATOM 2297 O O . GLU A 1 286 ? -4.676 -50.594 -20.781 1 74.25 286 GLU A O 1
ATOM 2302 N N . GLU A 1 287 ? -3.912 -50.156 -22.812 1 71.62 287 GLU A N 1
ATOM 2303 C CA . GLU A 1 287 ? -5.133 -50.625 -23.453 1 71.62 287 GLU A CA 1
ATOM 2304 C C . GLU A 1 287 ? -5.293 -52.156 -23.281 1 71.62 287 GLU A C 1
ATOM 2306 O O . GLU A 1 287 ? -6.402 -52.625 -23.062 1 71.62 287 GLU A O 1
ATOM 2311 N N . GLU A 1 288 ? -4.27 -52.781 -23.391 1 69.12 288 GLU A N 1
ATOM 2312 C CA . GLU A 1 288 ? -4.297 -54.219 -23.234 1 69.12 288 GLU A CA 1
ATOM 2313 C C . GLU A 1 288 ? -4.656 -54.625 -21.797 1 69.12 288 GLU A C 1
ATOM 2315 O O . GLU A 1 288 ? -5.391 -55.594 -21.578 1 69.12 288 GLU A O 1
ATOM 2320 N N . LEU A 1 289 ? -4.152 -53.906 -20.875 1 66 289 LEU A N 1
ATOM 2321 C CA . LEU A 1 289 ? -4.43 -54.156 -19.469 1 66 289 LEU A CA 1
ATOM 2322 C C . LEU A 1 289 ? -5.898 -53.906 -19.141 1 66 289 LEU A C 1
ATOM 2324 O O . LEU A 1 289 ? -6.512 -54.656 -18.375 1 66 289 LEU A O 1
ATOM 2328 N N . VAL A 1 290 ? -6.465 -52.875 -19.688 1 65.31 290 VAL A N 1
ATOM 2329 C CA . VAL A 1 290 ? -7.871 -52.562 -19.469 1 65.31 290 VAL A CA 1
ATOM 2330 C C . VAL A 1 290 ? -8.75 -53.625 -20.094 1 65.31 290 VAL A C 1
ATOM 2332 O O . VAL A 1 290 ? -9.742 -54.062 -19.484 1 65.31 290 VAL A O 1
ATOM 2335 N N . ILE A 1 291 ? -8.375 -54.125 -21.234 1 58.78 291 ILE A N 1
ATOM 2336 C CA . ILE A 1 291 ? -9.117 -55.156 -21.906 1 58.78 291 ILE A CA 1
ATOM 2337 C C . ILE A 1 291 ? -9.031 -56.469 -21.109 1 58.78 291 ILE A C 1
ATOM 2339 O O . ILE A 1 291 ? -10.031 -57.156 -20.938 1 58.78 291 ILE A O 1
ATOM 2343 N N . LYS A 1 292 ? -8.031 -56.75 -20.484 1 60.84 292 LYS A N 1
ATOM 2344 C CA . LYS A 1 292 ? -7.871 -57.969 -19.688 1 60.84 292 LYS A CA 1
ATOM 2345 C C . LYS A 1 292 ? -8.68 -57.906 -18.406 1 60.84 292 LYS A C 1
ATOM 2347 O O . LYS A 1 292 ? -9.258 -58.906 -17.969 1 60.84 292 LYS A O 1
ATOM 2352 N N . ASN A 1 293 ? -8.648 -56.75 -17.859 1 57.78 293 ASN A N 1
ATOM 2353 C CA . ASN A 1 293 ? -9.406 -56.562 -16.625 1 57.78 293 ASN A CA 1
ATOM 2354 C C . ASN A 1 293 ? -10.906 -56.594 -16.875 1 57.78 293 ASN A C 1
ATOM 2356 O O . ASN A 1 293 ? -11.672 -57.062 -16.031 1 57.78 293 ASN A O 1
ATOM 2360 N N . LYS A 1 294 ? -11.398 -56.031 -17.953 1 60.47 294 LYS A N 1
ATOM 2361 C CA . LYS A 1 294 ? -12.805 -56.188 -18.328 1 60.47 294 LYS A CA 1
ATOM 2362 C C . LYS A 1 294 ? -13.164 -57.625 -18.625 1 60.47 294 LYS A C 1
ATOM 2364 O O . LYS A 1 294 ? -14.266 -58.062 -18.312 1 60.47 294 LYS A O 1
ATOM 2369 N N . LYS A 1 295 ? -12.336 -58.156 -19.297 1 58.66 295 LYS A N 1
ATOM 2370 C CA . LYS A 1 295 ? -12.609 -59.531 -19.641 1 58.66 295 LYS A CA 1
ATOM 2371 C C . LYS A 1 295 ? -12.594 -60.438 -18.391 1 58.66 295 LYS A C 1
ATOM 2373 O O . LYS A 1 295 ? -13.328 -61.406 -18.312 1 58.66 295 LYS A O 1
ATOM 2378 N N . GLY A 1 296 ? -11.766 -60.062 -17.375 1 51.53 296 GLY A N 1
ATOM 2379 C CA . GLY A 1 296 ? -11.734 -60.781 -16.125 1 51.53 296 GLY A CA 1
ATOM 2380 C C . GLY A 1 296 ? -13.008 -60.625 -15.305 1 51.53 296 GLY A C 1
ATOM 2381 O O . GLY A 1 296 ? -13.375 -61.5 -14.523 1 51.53 296 GLY A O 1
ATOM 2382 N N . ASP A 1 297 ? -13.539 -59.344 -15.227 1 51.03 297 ASP A N 1
ATOM 2383 C CA . ASP A 1 297 ? -14.789 -59.156 -14.5 1 51.03 297 ASP A CA 1
ATOM 2384 C C . ASP A 1 297 ? -15.93 -59.938 -15.125 1 51.03 297 ASP A C 1
ATOM 2386 O O . ASP A 1 297 ? -16.938 -60.188 -14.469 1 51.03 297 ASP A O 1
ATOM 2390 N N . TYR A 1 298 ? -15.797 -60.156 -16.406 1 44.69 298 TYR A N 1
ATOM 2391 C CA . TYR A 1 298 ? -16.891 -60.938 -17.016 1 44.69 298 TYR A CA 1
ATOM 2392 C C . TYR A 1 298 ? -16.812 -62.406 -16.609 1 44.69 298 TYR A C 1
ATOM 2394 O O . TYR A 1 298 ? -17.75 -63.156 -16.844 1 44.69 298 TYR A O 1
ATOM 2402 N N . GLU A 1 299 ? -15.672 -62.906 -16.25 1 42.06 299 GLU A N 1
ATOM 2403 C CA . GLU A 1 299 ? -15.648 -64.312 -15.969 1 42.06 299 GLU A CA 1
ATOM 2404 C C . GLU A 1 299 ? -16.281 -64.625 -14.617 1 42.06 299 GLU A C 1
ATOM 2406 O O . GLU A 1 299 ? -16.484 -65.812 -14.273 1 42.06 299 GLU A O 1
ATOM 2411 N N . GLY A 1 300 ? -16.516 -63.594 -13.656 1 39.69 300 GLY A N 1
ATOM 2412 C CA . GLY A 1 300 ? -17.047 -64 -12.352 1 39.69 300 GLY A CA 1
ATOM 2413 C C . GLY A 1 300 ? -18.562 -64.062 -12.305 1 39.69 300 GLY A C 1
ATOM 2414 O O . GLY A 1 300 ? -19.156 -64.188 -11.234 1 39.69 300 GLY A O 1
ATOM 2415 N N . MET A 1 301 ? -19.234 -63.438 -13.305 1 35.09 301 MET A N 1
ATOM 2416 C CA . MET A 1 301 ? -20.672 -63.656 -13.078 1 35.09 301 MET A CA 1
ATOM 2417 C C . MET A 1 301 ? -21.078 -65.062 -13.508 1 35.09 301 MET A C 1
ATOM 2419 O O . MET A 1 301 ? -20.891 -65.438 -14.656 1 35.09 301 MET A O 1
ATOM 2423 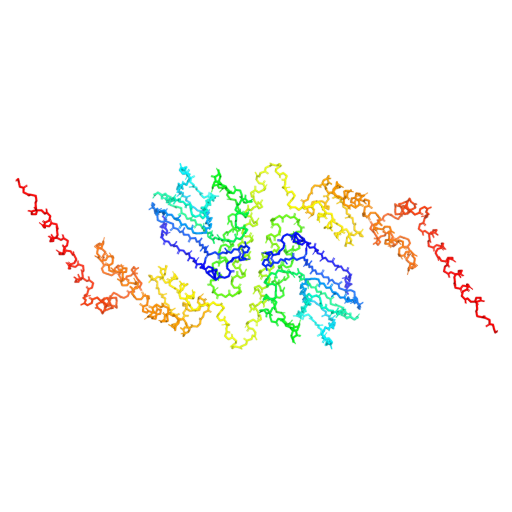N N . PRO A 1 302 ? -21.016 -66.062 -12.633 1 36.69 302 PRO A N 1
ATOM 2424 C CA . PRO A 1 302 ? -21.719 -67.312 -12.922 1 36.69 302 PRO A CA 1
ATOM 2425 C C . PRO A 1 302 ? -23.125 -67.062 -13.469 1 36.69 302 PRO A C 1
ATOM 2427 O O . PRO A 1 302 ? -23.734 -66.062 -13.188 1 36.69 302 PRO A O 1
ATOM 2430 N N . LEU A 1 303 ? -23.594 -67.812 -14.602 1 25.27 303 LEU A N 1
ATOM 2431 C CA . LEU A 1 303 ? -25.016 -68 -14.836 1 25.27 303 LEU A CA 1
ATOM 2432 C C . LEU A 1 303 ? -25.719 -68.5 -13.594 1 25.27 303 LEU A C 1
ATOM 2434 O O . LEU A 1 303 ? -25.188 -69.375 -12.906 1 25.27 303 LEU A O 1
ATOM 2438 N N . MET B 1 1 ? -16.438 -16 -33.594 1 22.98 1 MET B N 1
ATOM 2439 C CA . MET B 1 1 ? -15.383 -15.242 -32.906 1 22.98 1 MET B CA 1
ATOM 2440 C C . MET B 1 1 ? -14.695 -16.094 -31.844 1 22.98 1 MET B C 1
ATOM 2442 O O . MET B 1 1 ? -15.359 -16.656 -30.969 1 22.98 1 MET B O 1
ATOM 2446 N N . LYS B 1 2 ? -13.555 -16.734 -32.094 1 29.78 2 LYS B N 1
ATOM 2447 C CA . LYS B 1 2 ? -12.883 -17.875 -31.484 1 29.78 2 LYS B CA 1
ATOM 2448 C C . LYS B 1 2 ? -12.477 -17.578 -30.047 1 29.78 2 LYS B C 1
ATOM 2450 O O . LYS B 1 2 ? -11.695 -16.641 -29.812 1 29.78 2 LYS B O 1
ATOM 2455 N N . HIS B 1 3 ? -13.438 -17.594 -29.109 1 27.44 3 HIS B N 1
ATOM 2456 C CA . HIS B 1 3 ? -13.352 -17.312 -27.672 1 27.44 3 HIS B CA 1
ATOM 2457 C C . HIS B 1 3 ? -12.164 -18.031 -27.031 1 27.44 3 HIS B C 1
ATOM 2459 O O . HIS B 1 3 ? -12.055 -19.25 -27.125 1 27.44 3 HIS B O 1
ATOM 2465 N N . THR B 1 4 ? -11.023 -17.453 -27.031 1 28.73 4 THR B N 1
ATOM 2466 C CA . THR B 1 4 ? -9.773 -18.016 -26.516 1 28.73 4 THR B CA 1
ATOM 2467 C C . THR B 1 4 ? -9.961 -18.516 -25.094 1 28.73 4 THR B C 1
ATOM 2469 O O . THR B 1 4 ? -10.258 -17.719 -24.188 1 28.73 4 THR B O 1
ATOM 2472 N N . THR B 1 5 ? -10.602 -19.641 -24.812 1 33.06 5 THR B N 1
ATOM 2473 C CA . THR B 1 5 ? -10.859 -20.391 -23.594 1 33.06 5 THR B CA 1
ATOM 2474 C C . THR B 1 5 ? -9.562 -20.953 -23.016 1 33.06 5 THR B C 1
ATOM 2476 O O . THR B 1 5 ? -8.594 -21.172 -23.75 1 33.06 5 THR B O 1
ATOM 2479 N N . GLY B 1 6 ? -9.289 -21 -21.734 1 35 6 GLY B N 1
ATOM 2480 C CA . GLY B 1 6 ? -8.367 -21.812 -20.938 1 35 6 GLY B CA 1
ATOM 2481 C C . GLY B 1 6 ? -7.137 -21.047 -20.5 1 35 6 GLY B C 1
ATOM 2482 O O . GLY B 1 6 ? -6.105 -21.641 -20.188 1 35 6 GLY B O 1
ATOM 2483 N N . PHE B 1 7 ? -7.055 -19.703 -20.891 1 30.95 7 PHE B N 1
ATOM 2484 C CA . PHE B 1 7 ? -5.777 -19.109 -20.516 1 30.95 7 PHE B CA 1
ATOM 2485 C C . PHE B 1 7 ? -5.82 -18.578 -19.094 1 30.95 7 PHE B C 1
ATOM 2487 O O . PHE B 1 7 ? -6.762 -17.891 -18.703 1 30.95 7 PHE B O 1
ATOM 2494 N N . THR B 1 8 ? -5.316 -19.25 -18.078 1 33.84 8 THR B N 1
ATOM 2495 C CA . THR B 1 8 ? -5.191 -18.766 -16.703 1 33.84 8 THR B CA 1
ATOM 2496 C C . THR B 1 8 ? -3.854 -18.062 -16.5 1 33.84 8 THR B C 1
ATOM 2498 O O . THR B 1 8 ? -2.807 -18.562 -16.906 1 33.84 8 THR B O 1
ATOM 2501 N N . SER B 1 9 ? -3.719 -16.719 -16.5 1 33.88 9 SER B N 1
ATOM 2502 C CA . SER B 1 9 ? -2.506 -16.078 -16 1 33.88 9 SER B CA 1
ATOM 2503 C C . SER B 1 9 ? -2.574 -15.859 -14.492 1 33.88 9 SER B C 1
ATOM 2505 O O . SER B 1 9 ? -3.338 -15.016 -14.023 1 33.88 9 SER B O 1
ATOM 2507 N N . SER B 1 10 ? -2.385 -16.906 -13.68 1 33.78 10 SER B N 1
ATOM 2508 C CA . SER B 1 10 ? -2.465 -16.766 -12.227 1 33.78 10 SER B CA 1
ATOM 2509 C C . SER B 1 10 ? -1.079 -16.781 -11.594 1 33.78 10 SER B C 1
ATOM 2511 O O . SER B 1 10 ? -0.137 -17.328 -12.164 1 33.78 10 SER B O 1
ATOM 2513 N N . ALA B 1 11 ? -0.641 -15.719 -10.977 1 33.69 11 ALA B N 1
ATOM 2514 C CA . ALA B 1 11 ? 0.569 -15.805 -10.164 1 33.69 11 ALA B CA 1
ATOM 2515 C C . ALA B 1 11 ? 0.225 -16.016 -8.695 1 33.69 11 ALA B C 1
ATOM 2517 O O . ALA B 1 11 ? -0.685 -15.367 -8.164 1 33.69 11 ALA B O 1
ATOM 2518 N N . ARG B 1 12 ? 0.397 -17.156 -8.203 1 34.5 12 ARG B N 1
ATOM 2519 C CA . ARG B 1 12 ? 0.276 -17.406 -6.773 1 34.5 12 ARG B CA 1
ATOM 2520 C C . ARG B 1 12 ? 1.534 -16.969 -6.031 1 34.5 12 ARG B C 1
ATOM 2522 O O . ARG B 1 12 ? 2.648 -17.312 -6.434 1 34.5 12 ARG B O 1
ATOM 2529 N N . TYR B 1 13 ? 1.498 -15.781 -5.461 1 32.75 13 TYR B N 1
ATOM 2530 C CA . TYR B 1 13 ? 2.639 -15.336 -4.668 1 32.75 13 TYR B CA 1
ATOM 2531 C C . TYR B 1 13 ? 2.572 -15.906 -3.252 1 32.75 13 TYR B C 1
ATOM 2533 O O . TYR B 1 13 ? 1.517 -15.875 -2.615 1 32.75 13 TYR B O 1
ATOM 2541 N N . ARG B 1 14 ? 2.814 -17.141 -3.088 1 33.56 14 ARG B N 1
ATOM 2542 C CA . ARG B 1 14 ? 2.826 -17.562 -1.694 1 33.56 14 ARG B CA 1
ATOM 2543 C C . ARG B 1 14 ? 3.539 -16.547 -0.811 1 33.56 14 ARG B C 1
ATOM 2545 O O . ARG B 1 14 ? 4.594 -16.031 -1.182 1 33.56 14 ARG B O 1
ATOM 2552 N N . CYS B 1 15 ? 2.818 -15.805 -0.173 1 33.16 15 CYS B N 1
ATOM 2553 C CA . CYS B 1 15 ? 3.355 -14.867 0.8 1 33.16 15 CYS B CA 1
ATOM 2554 C C . CYS B 1 15 ? 4.402 -15.531 1.686 1 33.16 15 CYS B C 1
ATOM 2556 O O . CYS B 1 15 ? 4.289 -16.719 2.008 1 33.16 15 CYS B O 1
ATOM 2558 N N . LEU B 1 16 ? 5.496 -14.992 1.773 1 35.59 16 LEU B N 1
ATOM 2559 C CA . LEU B 1 16 ? 6.566 -15.305 2.715 1 35.59 16 LEU B CA 1
ATOM 2560 C C . LEU B 1 16 ? 5.996 -15.688 4.078 1 35.59 16 LEU B C 1
ATOM 2562 O O . LEU B 1 16 ? 6.746 -15.867 5.039 1 35.59 16 LEU B O 1
ATOM 2566 N N . GLU B 1 17 ? 4.77 -15.602 4.387 1 39.44 17 GLU B N 1
ATOM 2567 C CA . GLU B 1 17 ? 4.301 -15.805 5.754 1 39.44 17 GLU B CA 1
ATOM 2568 C C . GLU B 1 17 ? 4.578 -17.234 6.23 1 39.44 17 GLU B C 1
ATOM 2570 O O . GLU B 1 17 ? 4.082 -17.641 7.281 1 39.44 17 GLU B O 1
ATOM 2575 N N . ASP B 1 18 ? 4.773 -18.141 5.461 1 39.59 18 ASP B N 1
ATOM 2576 C CA . ASP B 1 18 ? 5.043 -19.281 6.344 1 39.59 18 ASP B CA 1
ATOM 2577 C C . ASP B 1 18 ? 5.898 -18.859 7.535 1 39.59 18 ASP B C 1
ATOM 2579 O O . ASP B 1 18 ? 6.051 -19.609 8.492 1 39.59 18 ASP B O 1
ATOM 2583 N N . LEU B 1 19 ? 6.762 -17.859 7.418 1 37.28 19 LEU B N 1
ATOM 2584 C CA . LEU B 1 19 ? 7.477 -17.5 8.641 1 37.28 19 LEU B CA 1
ATOM 2585 C C . LEU B 1 19 ? 6.574 -16.719 9.586 1 37.28 19 LEU B C 1
ATOM 2587 O O . LEU B 1 19 ? 5.371 -16.594 9.344 1 37.28 19 LEU B O 1
ATOM 2591 N N . GLN B 1 20 ? 7.043 -15.336 10.125 1 40.34 20 GLN B N 1
ATOM 2592 C CA . GLN B 1 20 ? 6.707 -14.531 11.297 1 40.34 20 GLN B CA 1
ATOM 2593 C C . GLN B 1 20 ? 5.363 -13.828 11.109 1 40.34 20 GLN B C 1
ATOM 2595 O O . GLN B 1 20 ? 5.305 -12.602 11.016 1 40.34 20 GLN B O 1
ATOM 2600 N N . ARG B 1 21 ? 4.312 -14.578 10.547 1 45.25 21 ARG B N 1
ATOM 2601 C CA . ARG B 1 21 ? 2.936 -14.234 10.211 1 45.25 21 ARG B CA 1
ATOM 2602 C C . ARG B 1 21 ? 2.264 -13.477 11.359 1 45.25 21 ARG B C 1
ATOM 2604 O O . ARG B 1 21 ? 1.281 -12.766 11.148 1 45.25 21 ARG B O 1
ATOM 2611 N N . GLU B 1 22 ? 2.57 -13.867 12.406 1 49.47 22 GLU B N 1
ATOM 2612 C CA . GLU B 1 22 ? 1.673 -13.516 13.508 1 49.47 22 GLU B CA 1
ATOM 2613 C C . GLU B 1 22 ? 1.45 -12.008 13.57 1 49.47 22 GLU B C 1
ATOM 2615 O O . GLU B 1 22 ? 0.46 -11.547 14.148 1 49.47 22 GLU B O 1
ATOM 2620 N N . ALA B 1 23 ? 2.312 -11.266 12.766 1 59.09 23 ALA B N 1
ATOM 2621 C CA . ALA B 1 23 ? 2.125 -9.852 13.102 1 59.09 23 ALA B CA 1
ATOM 2622 C C . ALA B 1 23 ? 1.896 -9.016 11.852 1 59.09 23 ALA B C 1
ATOM 2624 O O . ALA B 1 23 ? 2.031 -7.789 11.883 1 59.09 23 ALA B O 1
ATOM 2625 N N . VAL B 1 24 ? 1.287 -9.812 10.742 1 73.94 24 VAL B N 1
ATOM 2626 C CA . VAL B 1 24 ? 1.165 -8.992 9.539 1 73.94 24 VAL B CA 1
ATOM 2627 C C . VAL B 1 24 ? -0.222 -8.352 9.492 1 73.94 24 VAL B C 1
ATOM 2629 O O . VAL B 1 24 ? -1.215 -8.984 9.867 1 73.94 24 VAL B O 1
ATOM 2632 N N . GLU B 1 25 ? -0.278 -7.125 9.117 1 82.5 25 GLU B N 1
ATOM 2633 C CA . GLU B 1 25 ? -1.524 -6.367 9.07 1 82.5 25 GLU B CA 1
ATOM 2634 C C . GLU B 1 25 ? -2.4 -6.82 7.902 1 82.5 25 GLU B C 1
ATOM 2636 O O . GLU B 1 25 ? -3.568 -7.164 8.094 1 82.5 25 GLU B O 1
ATOM 2641 N N . LEU B 1 26 ? -1.949 -6.883 6.727 1 89.69 26 LEU B N 1
ATOM 2642 C CA . LEU B 1 26 ? -2.6 -7.316 5.496 1 89.69 26 LEU B CA 1
ATOM 2643 C C . LEU B 1 26 ? -1.573 -7.84 4.496 1 89.69 26 LEU B C 1
ATOM 2645 O O . LEU B 1 26 ? -0.616 -7.141 4.156 1 89.69 26 LEU B O 1
ATOM 2649 N N . CYS B 1 27 ? -1.803 -9.016 4.023 1 89.88 27 CYS B N 1
ATOM 2650 C CA . CYS B 1 27 ? -0.792 -9.664 3.203 1 89.88 27 CYS B CA 1
ATOM 2651 C C . CYS B 1 27 ? -1.431 -10.375 2.016 1 89.88 27 CYS B C 1
ATOM 2653 O O . CYS B 1 27 ? -2.373 -11.148 2.184 1 89.88 27 CYS B O 1
ATOM 2655 N N . LEU B 1 28 ? -0.898 -10.094 0.893 1 92.69 28 LEU B N 1
ATOM 2656 C CA . LEU B 1 28 ? -1.327 -10.797 -0.312 1 92.69 28 LEU B CA 1
ATOM 2657 C C . LEU B 1 28 ? -0.667 -12.164 -0.405 1 92.69 28 LEU B C 1
ATOM 2659 O O . LEU B 1 28 ? 0.559 -12.273 -0.328 1 92.69 28 LEU B O 1
ATOM 2663 N N . ILE B 1 29 ? -1.489 -13.125 -0.593 1 84.75 29 ILE B N 1
ATOM 2664 C CA . ILE B 1 29 ? -0.976 -14.484 -0.678 1 84.75 29 ILE B CA 1
ATOM 2665 C C . ILE B 1 29 ? -0.89 -14.914 -2.141 1 84.75 29 ILE B C 1
ATOM 2667 O O . ILE B 1 29 ? 0.098 -15.523 -2.561 1 84.75 29 ILE B O 1
ATOM 2671 N N . TYR B 1 30 ? -1.899 -14.672 -2.893 1 83.5 30 TYR B N 1
ATOM 2672 C CA . TYR B 1 30 ? -1.912 -14.945 -4.324 1 83.5 30 TYR B CA 1
ATOM 2673 C C . TYR B 1 30 ? -2.965 -14.102 -5.035 1 83.5 30 TYR B C 1
ATOM 2675 O O . TYR B 1 30 ? -3.875 -13.57 -4.395 1 83.5 30 TYR B O 1
ATOM 2683 N N . CYS B 1 31 ? -2.758 -13.93 -6.324 1 90.19 31 CYS B N 1
ATOM 2684 C CA . CYS B 1 31 ? -3.703 -13.188 -7.152 1 90.19 31 CYS B CA 1
ATOM 2685 C C . CYS B 1 31 ? -3.596 -13.609 -8.609 1 90.19 31 CYS B C 1
ATOM 2687 O O . CYS B 1 31 ? -2.682 -14.352 -8.984 1 90.19 31 CYS B O 1
ATOM 2689 N N . GLY B 1 32 ? -4.633 -13.234 -9.352 1 87.69 32 GLY B N 1
ATOM 2690 C CA . GLY B 1 32 ? -4.598 -13.555 -10.766 1 87.69 32 GLY B CA 1
ATOM 2691 C C . GLY B 1 32 ? -5.941 -13.367 -11.453 1 87.69 32 GLY B C 1
ATOM 2692 O O . GLY B 1 32 ? -6.84 -12.727 -10.906 1 87.69 32 GLY B O 1
ATOM 2693 N N . TRP B 1 33 ? -5.957 -13.719 -12.695 1 86.06 33 TRP B N 1
ATOM 2694 C CA . TRP B 1 33 ? -7.199 -13.789 -13.461 1 86.06 33 TRP B CA 1
ATOM 2695 C C . TRP B 1 33 ? -7.211 -15.023 -14.367 1 86.06 33 TRP B C 1
ATOM 2697 O O . TRP B 1 33 ? -6.156 -15.594 -14.664 1 86.06 33 TRP B O 1
ATOM 2707 N N . GLU B 1 34 ? -8.367 -15.477 -14.672 1 83.5 34 GLU B N 1
ATOM 2708 C CA . GLU B 1 34 ? -8.516 -16.688 -15.477 1 83.5 34 GLU B CA 1
ATOM 2709 C C . GLU B 1 34 ? -9.719 -16.594 -16.406 1 83.5 34 GLU B C 1
ATOM 2711 O O . GLU B 1 34 ? -10.758 -16.031 -16.031 1 83.5 34 GLU B O 1
ATOM 2716 N N . TYR B 1 35 ? -9.523 -17.031 -17.609 1 84.94 35 TYR B N 1
ATOM 2717 C CA . TYR B 1 35 ? -10.625 -17.359 -18.5 1 84.94 35 TYR B CA 1
ATOM 2718 C C . TYR B 1 35 ? -11.039 -18.812 -18.344 1 84.94 35 TYR B C 1
ATOM 2720 O O . TYR B 1 35 ? -10.305 -19.719 -18.75 1 84.94 35 TYR B O 1
ATOM 2728 N N . CYS B 1 36 ? -12.203 -19.062 -17.891 1 83.56 36 CYS B N 1
ATOM 2729 C CA . CYS B 1 36 ? -12.602 -20.422 -17.531 1 83.56 36 CYS B CA 1
ATOM 2730 C C . CYS B 1 36 ? -13.219 -21.141 -18.734 1 83.56 36 CYS B C 1
ATOM 2732 O O . CYS B 1 36 ? -13.898 -20.516 -19.547 1 83.56 36 CYS B O 1
ATOM 2734 N N . ASP B 1 37 ? -12.961 -22.469 -18.766 1 81.38 37 ASP B N 1
ATOM 2735 C CA . ASP B 1 37 ? -13.664 -23.297 -19.734 1 81.38 37 ASP B CA 1
ATOM 2736 C C . ASP B 1 37 ? -15.141 -23.453 -19.375 1 81.38 37 ASP B C 1
ATOM 2738 O O . ASP B 1 37 ? -15.508 -23.328 -18.203 1 81.38 37 ASP B O 1
ATOM 2742 N N . PRO B 1 38 ? -15.898 -23.703 -20.484 1 83.81 38 PRO B N 1
ATOM 2743 C CA . PRO B 1 38 ? -17.312 -23.953 -20.219 1 83.81 38 PRO B CA 1
ATOM 2744 C C . PRO B 1 38 ? -17.531 -25.031 -19.156 1 83.81 38 PRO B C 1
ATOM 2746 O O . PRO B 1 38 ? -16.938 -26.109 -19.234 1 83.81 38 PRO B O 1
ATOM 2749 N N . GLY B 1 39 ? -18.25 -24.719 -18.156 1 84.44 39 GLY B N 1
ATOM 2750 C CA . GLY B 1 39 ? -18.641 -25.703 -17.156 1 84.44 39 GLY B CA 1
ATOM 2751 C C . GLY B 1 39 ? -17.531 -26 -16.172 1 84.44 39 GLY B C 1
ATOM 2752 O O . GLY B 1 39 ? -17.703 -26.859 -15.289 1 84.44 39 GLY B O 1
ATOM 2753 N N . HIS B 1 40 ? -16.547 -25.328 -16.234 1 82 40 HIS B N 1
ATOM 2754 C CA . HIS B 1 40 ? -15.445 -25.562 -15.297 1 82 40 HIS B CA 1
ATOM 2755 C C . HIS B 1 40 ? -15.891 -25.344 -13.859 1 82 40 HIS B C 1
ATOM 2757 O O . HIS B 1 40 ? -16.469 -24.297 -13.539 1 82 40 HIS B O 1
ATOM 2763 N N . ARG B 1 41 ? -15.734 -26.391 -13.07 1 81 41 ARG B N 1
ATOM 2764 C CA . ARG B 1 41 ? -16.203 -26.359 -11.688 1 81 41 ARG B CA 1
ATOM 2765 C C . ARG B 1 41 ? -15.023 -26.469 -10.719 1 81 41 ARG B C 1
ATOM 2767 O O . ARG B 1 41 ? -14.117 -27.281 -10.914 1 81 41 ARG B O 1
ATOM 2774 N N . PHE B 1 42 ? -15.039 -25.547 -9.836 1 77.81 42 PHE B N 1
ATOM 2775 C CA . PHE B 1 42 ? -13.977 -25.547 -8.828 1 77.81 42 PHE B CA 1
ATOM 2776 C C . PHE B 1 42 ? -14.57 -25.672 -7.43 1 77.81 42 PHE B C 1
ATOM 2778 O O . PHE B 1 42 ? -15.555 -25.016 -7.102 1 77.81 42 PHE B O 1
ATOM 2785 N N . GLY B 1 43 ? -14.141 -26.609 -6.613 1 74.44 43 GLY B N 1
ATOM 2786 C CA . GLY B 1 43 ? -14.562 -26.875 -5.246 1 74.44 43 GLY B CA 1
ATOM 2787 C C . GLY B 1 43 ? -14.406 -28.328 -4.844 1 74.44 43 GLY B C 1
ATOM 2788 O O . GLY B 1 43 ? -14.023 -29.156 -5.66 1 74.44 43 GLY B O 1
ATOM 2789 N N . PRO B 1 44 ? -14.453 -28.609 -3.6 1 66.5 44 PRO B N 1
ATOM 2790 C CA . PRO B 1 44 ? -14.523 -27.734 -2.434 1 66.5 44 PRO B CA 1
ATOM 2791 C C . PRO B 1 44 ? -13.18 -27.078 -2.105 1 66.5 44 PRO B C 1
ATOM 2793 O O . PRO B 1 44 ? -12.148 -27.75 -2.119 1 66.5 44 PRO B O 1
ATOM 2796 N N . ASN B 1 45 ? -13.156 -25.766 -2.027 1 63.59 45 ASN B N 1
ATOM 2797 C CA . ASN B 1 45 ? -11.906 -25.062 -1.771 1 63.59 45 ASN B CA 1
ATOM 2798 C C . ASN B 1 45 ? -11.781 -24.656 -0.304 1 63.59 45 ASN B C 1
ATOM 2800 O O . ASN B 1 45 ? -12.57 -23.859 0.195 1 63.59 45 ASN B O 1
ATOM 2804 N N . LYS B 1 46 ? -11.359 -25.516 0.546 1 69.62 46 LYS B N 1
ATOM 2805 C CA . LYS B 1 46 ? -11.031 -25.031 1.889 1 69.62 46 LYS B CA 1
ATOM 2806 C C . LYS B 1 46 ? -9.633 -24.422 1.935 1 69.62 46 LYS B C 1
ATOM 2808 O O . LYS B 1 46 ? -8.641 -25.125 1.758 1 69.62 46 LYS B O 1
ATOM 2813 N N . ARG B 1 47 ? -9.742 -23.203 1.954 1 77.62 47 ARG B N 1
ATOM 2814 C CA . ARG B 1 47 ? -8.477 -22.484 1.984 1 77.62 47 ARG B CA 1
ATOM 2815 C C . ARG B 1 47 ? -8.234 -21.859 3.355 1 77.62 47 ARG B C 1
ATOM 2817 O O . ARG B 1 47 ? -9.148 -21.797 4.184 1 77.62 47 ARG B O 1
ATOM 2824 N N . THR B 1 48 ? -7.02 -21.516 3.535 1 80.31 48 THR B N 1
ATOM 2825 C CA . THR B 1 48 ? -6.66 -20.922 4.812 1 80.31 48 THR B CA 1
ATOM 2826 C C . THR B 1 48 ? -6.723 -19.391 4.73 1 80.31 48 THR B C 1
ATOM 2828 O O . THR B 1 48 ? -6.66 -18.703 5.75 1 80.31 48 THR B O 1
ATOM 2831 N N . SER B 1 49 ? -6.898 -18.859 3.58 1 87.75 49 SER B N 1
ATOM 2832 C CA . SER B 1 49 ? -6.926 -17.422 3.365 1 87.75 49 SER B CA 1
ATOM 2833 C C . SER B 1 49 ? -8.273 -16.969 2.814 1 87.75 49 SER B C 1
ATOM 2835 O O . SER B 1 49 ? -9.094 -17.797 2.404 1 87.75 49 SER B O 1
ATOM 2837 N N . TYR B 1 50 ? -8.547 -15.664 2.963 1 93.56 50 TYR B N 1
ATOM 2838 C CA . TYR B 1 50 ? -9.656 -15.07 2.232 1 93.56 50 TYR B CA 1
ATOM 2839 C C . TYR B 1 50 ? -9.383 -15.047 0.734 1 93.56 50 TYR B C 1
ATOM 2841 O O . TYR B 1 50 ? -8.242 -14.836 0.31 1 93.56 50 TYR B O 1
ATOM 2849 N N . VAL B 1 51 ? -10.398 -15.289 -0.027 1 94.19 51 VAL B N 1
ATOM 2850 C CA . VAL B 1 51 ? -10.258 -15.117 -1.469 1 94.19 51 VAL B CA 1
ATOM 2851 C C . VAL B 1 51 ? -11.422 -14.297 -2.016 1 94.19 51 VAL B C 1
ATOM 2853 O O . VAL B 1 51 ? -12.586 -14.68 -1.852 1 94.19 51 VAL B O 1
ATOM 2856 N N . LEU B 1 52 ? -11.109 -13.203 -2.576 1 97 52 LEU B N 1
ATOM 2857 C CA . LEU B 1 52 ? -12.102 -12.359 -3.227 1 97 52 LEU B CA 1
ATOM 2858 C C . LEU B 1 52 ? -12.023 -12.5 -4.742 1 97 52 LEU B C 1
ATOM 2860 O O . LEU B 1 52 ? -10.961 -12.32 -5.336 1 97 52 LEU B O 1
ATOM 2864 N N . HIS B 1 53 ? -13.102 -12.883 -5.34 1 96 53 HIS B N 1
ATOM 2865 C CA . HIS B 1 53 ? -13.219 -12.984 -6.789 1 96 53 HIS B CA 1
ATOM 2866 C C . HIS B 1 53 ? -14.055 -11.852 -7.363 1 96 53 HIS B C 1
ATOM 2868 O O . HIS B 1 53 ? -15.023 -11.406 -6.734 1 96 53 HIS B O 1
ATOM 2874 N N . ILE B 1 54 ? -13.719 -11.469 -8.508 1 96.94 54 ILE B N 1
ATOM 2875 C CA . ILE B 1 54 ? -14.508 -10.492 -9.242 1 96.94 54 ILE B CA 1
ATOM 2876 C C . ILE B 1 54 ? -14.703 -10.969 -10.68 1 96.94 54 ILE B C 1
ATOM 2878 O O . ILE B 1 54 ? -13.727 -11.164 -11.414 1 96.94 54 ILE B O 1
ATOM 2882 N N . VAL B 1 55 ? -15.945 -11.07 -11.086 1 97.25 55 VAL B N 1
ATOM 2883 C CA . VAL B 1 55 ? -16.266 -11.547 -12.43 1 97.25 55 VAL B CA 1
ATOM 2884 C C . VAL B 1 55 ? -16.062 -10.422 -13.438 1 97.25 55 VAL B C 1
ATOM 2886 O O . VAL B 1 55 ? -16.688 -9.367 -13.336 1 97.25 55 VAL B O 1
ATOM 2889 N N . ARG B 1 56 ? -15.242 -10.633 -14.359 1 94.31 56 ARG B N 1
ATOM 2890 C CA . ARG B 1 56 ? -14.914 -9.633 -15.367 1 94.31 56 ARG B CA 1
ATOM 2891 C C . ARG B 1 56 ? -15.859 -9.727 -16.562 1 94.31 56 ARG B C 1
ATOM 2893 O O . ARG B 1 56 ? -16.266 -8.703 -17.109 1 94.31 56 ARG B O 1
ATOM 2900 N N . GLU B 1 57 ? -16.109 -10.938 -16.969 1 95.12 57 GLU B N 1
ATOM 2901 C CA . GLU B 1 57 ? -17 -11.242 -18.078 1 95.12 57 GLU B CA 1
ATOM 2902 C C . GLU B 1 57 ? -17.703 -12.578 -17.875 1 95.12 57 GLU B C 1
ATOM 2904 O O . GLU B 1 57 ? -17.266 -13.398 -17.062 1 95.12 57 GLU B O 1
ATOM 2909 N N . GLY B 1 58 ? -18.828 -12.672 -18.609 1 96.44 58 GLY B N 1
ATOM 2910 C CA . GLY B 1 58 ? -19.531 -13.938 -18.578 1 96.44 58 GLY B CA 1
ATOM 2911 C C . GLY B 1 58 ? -20.359 -14.148 -17.328 1 96.44 58 GLY B C 1
ATOM 2912 O O . GLY B 1 58 ? -20.766 -13.188 -16.672 1 96.44 58 GLY B O 1
ATOM 2913 N N . LYS B 1 59 ? -20.703 -15.5 -17.188 1 97 59 LYS B N 1
ATOM 2914 C CA . LYS B 1 59 ? -21.594 -15.836 -16.078 1 97 59 LYS B CA 1
ATOM 2915 C C . LYS B 1 59 ? -21.156 -17.141 -15.406 1 97 59 LYS B C 1
ATOM 2917 O O . LYS B 1 59 ? -20.438 -17.938 -16 1 97 59 LYS B O 1
ATOM 2922 N N . GLY B 1 60 ? -21.609 -17.25 -14.188 1 96.81 60 GLY B N 1
ATOM 2923 C CA . GLY B 1 60 ? -21.391 -18.469 -13.414 1 96.81 60 GLY B CA 1
ATOM 2924 C C . GLY B 1 60 ? -22.219 -18.531 -12.148 1 96.81 60 GLY B C 1
ATOM 2925 O O . GLY B 1 60 ? -23.125 -17.703 -11.953 1 96.81 60 GLY B O 1
ATOM 2926 N N . THR B 1 61 ? -21.984 -19.625 -11.445 1 97.06 61 THR B N 1
ATOM 2927 C CA . THR B 1 61 ? -22.734 -19.797 -10.211 1 97.06 61 THR B CA 1
ATOM 2928 C C . THR B 1 61 ? -21.797 -20.047 -9.039 1 97.06 61 THR B C 1
ATOM 2930 O O . THR B 1 61 ? -20.734 -20.641 -9.195 1 97.06 61 THR B O 1
ATOM 2933 N N . LEU B 1 62 ? -22.156 -19.531 -7.902 1 96.75 62 LEU B N 1
ATOM 2934 C CA . LEU B 1 62 ? -21.469 -19.766 -6.633 1 96.75 62 LEU B CA 1
ATOM 2935 C C . LEU B 1 62 ? -22.406 -20.438 -5.633 1 96.75 62 LEU B C 1
ATOM 2937 O O . LEU B 1 62 ? -23.562 -20.016 -5.477 1 96.75 62 LEU B O 1
ATOM 2941 N N . GLU B 1 63 ? -21.969 -21.5 -5.07 1 95.56 63 GLU B N 1
ATOM 2942 C CA . GLU B 1 63 ? -22.672 -22.125 -3.947 1 95.56 63 GLU B CA 1
ATOM 2943 C C . GLU B 1 63 ? -21.859 -21.984 -2.654 1 95.56 63 GLU B C 1
ATOM 2945 O O . GLU B 1 63 ? -20.766 -22.531 -2.533 1 95.56 63 GLU B O 1
ATOM 2950 N N . ILE B 1 64 ? -22.422 -21.25 -1.763 1 94.81 64 ILE B N 1
ATOM 2951 C CA . ILE B 1 64 ? -21.766 -21.031 -0.475 1 94.81 64 ILE B CA 1
ATOM 2952 C C . ILE B 1 64 ? -22.828 -20.891 0.618 1 94.81 64 ILE B C 1
ATOM 2954 O O . ILE B 1 64 ? -23.922 -20.391 0.366 1 94.81 64 ILE B O 1
ATOM 2958 N N . TYR B 1 65 ? -22.547 -21.359 1.833 1 92.69 65 TYR B N 1
ATOM 2959 C CA . TYR B 1 65 ? -23.469 -21.312 2.961 1 92.69 65 TYR B CA 1
ATOM 2960 C C . TYR B 1 65 ? -24.828 -21.891 2.578 1 92.69 65 TYR B C 1
ATOM 2962 O O . TYR B 1 65 ? -25.859 -21.328 2.912 1 92.69 65 TYR B O 1
ATOM 2970 N N . LYS B 1 66 ? -24.766 -22.859 1.743 1 91.5 66 LYS B N 1
ATOM 2971 C CA . LYS B 1 66 ? -25.953 -23.609 1.335 1 91.5 66 LYS B CA 1
ATOM 2972 C C . LYS B 1 66 ? -26.875 -22.75 0.477 1 91.5 66 LYS B C 1
ATOM 2974 O O . LYS B 1 66 ? -28.078 -23 0.41 1 91.5 66 LYS B O 1
ATOM 2979 N N . LYS B 1 67 ? -26.406 -21.734 -0.065 1 95.69 67 LYS B N 1
ATOM 2980 C CA . LYS B 1 67 ? -27.156 -20.875 -0.988 1 95.69 67 LYS B CA 1
ATOM 2981 C C . LYS B 1 67 ? -26.453 -20.797 -2.344 1 95.69 67 LYS B C 1
ATOM 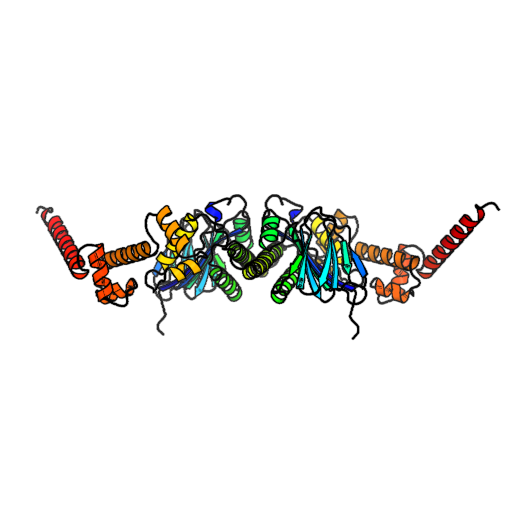2983 O O . LYS B 1 67 ? -25.234 -20.875 -2.424 1 95.69 67 LYS B O 1
ATOM 2988 N N . LYS B 1 68 ? -27.266 -20.656 -3.34 1 96.81 68 LYS B N 1
ATOM 2989 C CA . LYS B 1 68 ? -26.75 -20.562 -4.707 1 96.81 68 LYS B CA 1
ATOM 2990 C C . LYS B 1 68 ? -26.922 -19.141 -5.258 1 96.81 68 LYS B C 1
ATOM 2992 O O . LYS B 1 68 ? -28 -18.562 -5.148 1 96.81 68 LYS B O 1
ATOM 2997 N N . TYR B 1 69 ? -25.906 -18.609 -5.836 1 97.44 69 TYR B N 1
ATOM 2998 C CA . TYR B 1 69 ? -25.906 -17.281 -6.426 1 97.44 69 TYR B CA 1
ATOM 2999 C C . TYR B 1 69 ? -25.562 -17.344 -7.91 1 97.44 69 TYR B C 1
ATOM 3001 O O . TYR B 1 69 ? -24.594 -17.984 -8.305 1 97.44 69 TYR B O 1
ATOM 3009 N N . HIS B 1 70 ? -26.375 -16.75 -8.703 1 97.94 70 HIS B N 1
ATOM 3010 C CA . HIS B 1 70 ? -26.047 -16.578 -10.117 1 97.94 70 HIS B CA 1
ATOM 3011 C C . HIS B 1 70 ? -25.328 -15.25 -10.352 1 97.94 70 HIS B C 1
ATOM 3013 O O . HIS B 1 70 ? -25.859 -14.18 -10.062 1 97.94 70 HIS B O 1
ATOM 3019 N N . LEU B 1 71 ? -24.156 -15.375 -10.891 1 97.94 71 LEU B N 1
ATOM 3020 C CA . LEU B 1 71 ? -23.281 -14.203 -10.969 1 97.94 71 LEU B CA 1
ATOM 3021 C C . LEU B 1 71 ? -22.938 -13.875 -12.422 1 97.94 71 LEU B C 1
ATOM 3023 O O . LEU B 1 71 ? -22.953 -14.758 -13.281 1 97.94 71 LEU B O 1
ATOM 3027 N N . SER B 1 72 ? -22.672 -12.641 -12.672 1 97.38 72 SER B N 1
ATOM 3028 C CA . SER B 1 72 ? -22.266 -12.141 -13.977 1 97.38 72 SER B CA 1
ATOM 3029 C C . SER B 1 72 ? -21.25 -11.008 -13.844 1 97.38 72 SER B C 1
ATOM 3031 O O . SER B 1 72 ? -20.844 -10.672 -12.727 1 97.38 72 SER B O 1
ATOM 3033 N N . ALA B 1 73 ? -20.859 -10.477 -14.969 1 96.5 73 ALA B N 1
ATOM 3034 C CA . ALA B 1 73 ? -19.844 -9.414 -14.984 1 96.5 73 ALA B CA 1
ATOM 3035 C C . ALA B 1 73 ? -20.203 -8.312 -13.992 1 96.5 73 ALA B C 1
ATOM 3037 O O . ALA B 1 73 ? -21.328 -7.84 -13.953 1 96.5 73 ALA B O 1
ATOM 3038 N N . GLY B 1 74 ? -19.172 -7.977 -13.141 1 95.44 74 GLY B N 1
ATOM 3039 C CA . GLY B 1 74 ? -19.375 -6.922 -12.164 1 95.44 74 GLY B CA 1
ATOM 3040 C C . GLY B 1 74 ? -19.688 -7.453 -10.773 1 95.44 74 GLY B C 1
ATOM 3041 O O . GLY B 1 74 ? -19.609 -6.719 -9.789 1 95.44 74 GLY B O 1
ATOM 3042 N N . ASP B 1 75 ? -20.047 -8.711 -10.727 1 97.25 75 ASP B N 1
ATOM 3043 C CA . ASP B 1 75 ? -20.297 -9.312 -9.414 1 97.25 75 ASP B CA 1
ATOM 3044 C C . ASP B 1 75 ? -18.984 -9.758 -8.758 1 97.25 75 ASP B C 1
ATOM 3046 O O . ASP B 1 75 ? -18.094 -10.289 -9.43 1 97.25 75 ASP B O 1
ATOM 3050 N N . ALA B 1 76 ? -18.859 -9.422 -7.496 1 97.94 76 ALA B N 1
ATOM 3051 C CA . ALA B 1 76 ? -17.75 -9.914 -6.668 1 97.94 76 ALA B CA 1
ATOM 3052 C C . ALA B 1 76 ? -18.266 -10.844 -5.574 1 97.94 76 ALA B C 1
ATOM 3054 O O . ALA B 1 76 ? -19.375 -10.68 -5.07 1 97.94 76 ALA B O 1
ATOM 3055 N N . PHE B 1 77 ? -17.453 -11.859 -5.254 1 97.62 77 PHE B N 1
ATOM 3056 C CA . PHE B 1 77 ? -17.844 -12.742 -4.156 1 97.62 77 PHE B CA 1
ATOM 3057 C C . PHE B 1 77 ? -16.625 -13.102 -3.307 1 97.62 77 PHE B C 1
ATOM 3059 O O . PHE B 1 77 ? -15.516 -13.234 -3.824 1 97.62 77 PHE B O 1
ATOM 3066 N N . LEU B 1 78 ? -16.844 -13.195 -2.039 1 97.44 78 LEU B N 1
ATOM 3067 C CA . LEU B 1 78 ? -15.797 -13.477 -1.066 1 97.44 78 LEU B CA 1
ATOM 3068 C C . LEU B 1 78 ? -15.984 -14.867 -0.464 1 97.44 78 LEU B C 1
ATOM 3070 O O . LEU B 1 78 ? -17.094 -15.234 -0.062 1 97.44 78 LEU B O 1
ATOM 3074 N N . ILE B 1 79 ? -14.914 -15.641 -0.462 1 95.19 79 ILE B N 1
ATOM 3075 C CA . ILE B 1 79 ? -14.867 -16.922 0.24 1 95.19 79 ILE B CA 1
ATOM 3076 C C . ILE B 1 79 ? -13.938 -16.812 1.444 1 95.19 79 ILE B C 1
ATOM 3078 O O . ILE B 1 79 ? -12.719 -16.703 1.286 1 95.19 79 ILE B O 1
ATOM 3082 N N . PRO B 1 80 ? -14.438 -16.797 2.637 1 94.38 80 PRO B N 1
ATOM 3083 C CA . PRO B 1 80 ? -13.609 -16.688 3.84 1 94.38 80 PRO B CA 1
ATOM 3084 C C . PRO B 1 80 ? -12.805 -17.969 4.113 1 94.38 80 PRO B C 1
ATOM 3086 O O . PRO B 1 80 ? -13.078 -19 3.51 1 94.38 80 PRO B O 1
ATOM 3089 N N . PRO B 1 81 ? -11.828 -17.812 5.023 1 90.38 81 PRO B N 1
ATOM 3090 C CA . PRO B 1 81 ? -11.031 -19 5.379 1 90.38 81 PRO B CA 1
ATOM 3091 C C . PRO B 1 81 ? -11.883 -20.141 5.934 1 90.38 81 PRO B C 1
ATOM 3093 O O . PRO B 1 81 ? -12.844 -19.891 6.66 1 90.38 81 PRO B O 1
ATOM 3096 N N . SER B 1 82 ? -11.492 -21.391 5.539 1 87.5 82 SER B N 1
ATOM 3097 C CA . SER B 1 82 ? -12.062 -22.625 6.066 1 87.5 82 SER B CA 1
ATOM 3098 C C . SER B 1 82 ? -13.531 -22.75 5.68 1 87.5 82 SER B C 1
ATOM 3100 O O . SER B 1 82 ? -14.305 -23.391 6.391 1 87.5 82 SER B O 1
ATOM 3102 N N . THR B 1 83 ? -13.969 -22.125 4.691 1 90.31 83 THR B N 1
ATOM 3103 C CA . THR B 1 83 ? -15.344 -22.203 4.215 1 90.31 83 THR B CA 1
ATOM 3104 C C . THR B 1 83 ? -15.43 -23.016 2.934 1 90.31 83 THR B C 1
ATOM 3106 O O . THR B 1 83 ? -14.617 -22.844 2.02 1 90.31 83 THR B O 1
ATOM 3109 N N . GLU B 1 84 ? -16.312 -23.875 2.934 1 89.5 84 GLU B N 1
ATOM 3110 C CA . GLU B 1 84 ? -16.547 -24.672 1.731 1 89.5 84 GLU B CA 1
ATOM 3111 C C . GLU B 1 84 ? -17.391 -23.906 0.718 1 89.5 84 GLU B C 1
ATOM 3113 O O . GLU B 1 84 ? -18.438 -23.344 1.071 1 89.5 84 GLU B O 1
ATOM 3118 N N . ALA B 1 85 ? -16.969 -23.844 -0.481 1 92.12 85 ALA B N 1
ATOM 3119 C CA . ALA B 1 85 ? -17.688 -23.172 -1.561 1 92.12 85 ALA B CA 1
ATOM 3120 C C . ALA B 1 85 ? -17.438 -23.859 -2.898 1 92.12 85 ALA B C 1
ATOM 3122 O O . ALA B 1 85 ? -16.406 -24.5 -3.084 1 92.12 85 ALA B O 1
ATOM 3123 N N . TRP B 1 86 ? -18.453 -23.781 -3.77 1 91.88 86 TRP B N 1
ATOM 3124 C CA . TRP B 1 86 ? -18.344 -24.266 -5.145 1 91.88 86 TRP B CA 1
ATOM 3125 C C . TRP B 1 86 ? -18.719 -23.156 -6.133 1 91.88 86 TRP B C 1
ATOM 3127 O O . TRP B 1 86 ? -19.656 -22.406 -5.906 1 91.88 86 TRP B O 1
ATOM 3137 N N . TYR B 1 87 ? -17.906 -23.094 -7.082 1 92.25 87 TYR B N 1
ATOM 3138 C CA . TYR B 1 87 ? -18.312 -22.172 -8.148 1 92.25 87 TYR B CA 1
ATOM 3139 C C . TYR B 1 87 ? -18.016 -22.766 -9.516 1 92.25 87 TYR B C 1
ATOM 3141 O O . TYR B 1 87 ? -17.078 -23.562 -9.664 1 92.25 87 TYR B O 1
ATOM 3149 N N . GLU B 1 88 ? -18.875 -22.438 -10.438 1 93.69 88 GLU B N 1
ATOM 3150 C CA . GLU B 1 88 ? -18.891 -23.078 -11.742 1 93.69 88 GLU B CA 1
ATOM 3151 C C . GLU B 1 88 ? -19.156 -22.078 -12.859 1 93.69 88 GLU B C 1
ATOM 3153 O O . GLU B 1 88 ? -20.031 -21.219 -12.727 1 93.69 88 GLU B O 1
ATOM 3158 N N . ALA B 1 89 ? -18.375 -22.25 -13.93 1 93.62 89 ALA B N 1
ATOM 3159 C CA . ALA B 1 89 ? -18.578 -21.406 -15.102 1 93.62 89 ALA B CA 1
ATOM 3160 C C . ALA B 1 89 ? -19.812 -21.828 -15.883 1 93.62 89 ALA B C 1
ATOM 3162 O O . ALA B 1 89 ? -20.125 -23.016 -15.969 1 93.62 89 ALA B O 1
ATOM 3163 N N . ASP B 1 90 ? -20.406 -20.891 -16.406 1 95.25 90 ASP B N 1
ATOM 3164 C CA . ASP B 1 90 ? -21.547 -21.172 -17.266 1 95.25 90 ASP B CA 1
ATOM 3165 C C . ASP B 1 90 ? -21.109 -22 -18.484 1 95.25 90 ASP B C 1
ATOM 3167 O O . ASP B 1 90 ? -20.016 -21.812 -19 1 95.25 90 ASP B O 1
ATOM 3171 N N . LYS B 1 91 ? -22.016 -22.875 -18.984 1 93.69 91 LYS B N 1
ATOM 3172 C CA . LYS B 1 91 ? -21.688 -23.781 -20.094 1 93.69 91 LYS B CA 1
ATOM 3173 C C . LYS B 1 91 ? -21.656 -23.031 -21.422 1 93.69 91 LYS B C 1
ATOM 3175 O O . LYS B 1 91 ? -20.891 -23.359 -22.312 1 93.69 91 LYS B O 1
ATOM 3180 N N . ASP B 1 92 ? -22.484 -22.078 -21.547 1 94.12 92 ASP B N 1
ATOM 3181 C CA . ASP B 1 92 ? -22.656 -21.375 -22.812 1 94.12 92 ASP B CA 1
ATOM 3182 C C . ASP B 1 92 ? -21.844 -20.078 -22.828 1 94.12 92 ASP B C 1
ATOM 3184 O O . ASP B 1 92 ? -21.297 -19.688 -23.859 1 94.12 92 ASP B O 1
ATOM 3188 N N . ASP B 1 93 ? -21.828 -19.375 -21.688 1 96.12 93 ASP B N 1
ATOM 3189 C CA . ASP B 1 93 ? -21.125 -18.109 -21.547 1 96.12 93 ASP B CA 1
ATOM 3190 C C . ASP B 1 93 ? -20.219 -18.125 -20.297 1 96.12 93 ASP B C 1
ATOM 3192 O O . ASP B 1 93 ? -20.469 -17.406 -19.344 1 96.12 93 ASP B O 1
ATOM 3196 N N . PRO B 1 94 ? -19.188 -18.891 -20.375 1 94.06 94 PRO B N 1
ATOM 3197 C CA . PRO B 1 94 ? -18.312 -19.062 -19.203 1 94.06 94 PRO B CA 1
ATOM 3198 C C . PRO B 1 94 ? -17.656 -17.75 -18.766 1 94.06 94 PRO B C 1
ATOM 3200 O O . PRO B 1 94 ? -17.281 -16.938 -19.594 1 94.06 94 PRO B O 1
ATOM 3203 N N . TRP B 1 95 ? -17.469 -17.594 -17.484 1 92.12 95 TRP B N 1
ATOM 3204 C CA . TRP B 1 95 ? -16.938 -16.344 -16.953 1 92.12 95 TRP B CA 1
ATOM 3205 C C . TRP B 1 95 ? -15.406 -16.344 -17.016 1 92.12 95 TRP B C 1
ATOM 3207 O O . TRP B 1 95 ? -14.781 -17.406 -17.156 1 92.12 95 TRP B O 1
ATOM 3217 N N . SER B 1 96 ? -14.898 -15.125 -17.125 1 92.62 96 SER B N 1
ATOM 3218 C CA . SER B 1 96 ? -13.547 -14.773 -16.703 1 92.62 96 SER B CA 1
ATOM 3219 C C . SER B 1 96 ? -13.555 -13.953 -15.422 1 92.62 96 SER B C 1
ATOM 3221 O O . SER B 1 96 ? -14.398 -13.07 -15.25 1 92.62 96 SER B O 1
ATOM 3223 N N . TYR B 1 97 ? -12.75 -14.383 -14.461 1 91.5 97 TYR B N 1
ATOM 3224 C CA . TYR B 1 97 ? -12.711 -13.617 -13.211 1 91.5 97 TYR B CA 1
ATOM 3225 C C . TYR B 1 97 ? -11.281 -13.359 -12.773 1 91.5 97 TYR B C 1
ATOM 3227 O O . TYR B 1 97 ? -10.344 -14 -13.266 1 91.5 97 TYR B O 1
ATOM 3235 N N . MET B 1 98 ? -11.102 -12.352 -11.992 1 93.44 98 MET B N 1
ATOM 3236 C CA . MET B 1 98 ? -9.859 -12.102 -11.273 1 93.44 98 MET B CA 1
ATOM 3237 C C . MET B 1 98 ? -10.031 -12.375 -9.781 1 93.44 98 MET B C 1
ATOM 3239 O O . MET B 1 98 ? -11.164 -12.43 -9.281 1 93.44 98 MET B O 1
ATOM 3243 N N . TRP B 1 99 ? -8.914 -12.625 -9.07 1 92.44 99 TRP B N 1
ATOM 3244 C CA . TRP B 1 99 ? -9.023 -12.906 -7.641 1 92.44 99 TRP B CA 1
ATOM 3245 C C . TRP B 1 99 ? -7.816 -12.375 -6.883 1 92.44 99 TRP B C 1
ATOM 3247 O O . TRP B 1 99 ? -6.746 -12.172 -7.465 1 92.44 99 TRP B O 1
ATOM 3257 N N . VAL B 1 100 ? -8.008 -12.07 -5.625 1 94.75 100 VAL B N 1
ATOM 3258 C CA . VAL B 1 100 ? -6.941 -11.82 -4.656 1 94.75 100 VAL B CA 1
ATOM 3259 C C . VAL B 1 100 ? -7.148 -12.695 -3.424 1 94.75 100 VAL B C 1
ATOM 3261 O O . VAL B 1 100 ? -8.227 -12.688 -2.824 1 94.75 100 VAL B O 1
ATOM 3264 N N . GLY B 1 101 ? -6.176 -13.484 -3.094 1 92.31 101 GLY B N 1
ATOM 3265 C CA . GLY B 1 101 ? -6.105 -14.195 -1.827 1 92.31 101 GLY B CA 1
ATOM 3266 C C . GLY B 1 101 ? -5.273 -13.477 -0.783 1 92.31 101 GLY B C 1
ATOM 3267 O O . GLY B 1 101 ? -4.152 -13.055 -1.061 1 92.31 101 GLY B O 1
ATOM 3268 N N . PHE B 1 102 ? -5.797 -13.305 0.372 1 92.62 102 PHE B N 1
ATOM 3269 C CA . PHE B 1 102 ? -5.105 -12.461 1.334 1 92.62 102 PHE B CA 1
ATOM 3270 C C . PHE B 1 102 ? -5.375 -12.922 2.76 1 92.62 102 PHE B C 1
ATOM 3272 O O . PHE B 1 102 ? -6.324 -13.672 3.006 1 92.62 102 PHE B O 1
ATOM 3279 N N . THR B 1 103 ? -4.52 -12.508 3.648 1 88.5 103 THR B N 1
ATOM 3280 C CA . THR B 1 103 ? -4.617 -12.789 5.078 1 88.5 103 THR B CA 1
ATOM 3281 C C . THR B 1 103 ? -4.094 -11.609 5.895 1 88.5 103 THR B C 1
ATOM 3283 O O . THR B 1 103 ? -3.809 -10.547 5.344 1 88.5 103 THR B O 1
ATOM 3286 N N . GLY B 1 104 ? -4.078 -11.82 7.242 1 87.38 104 GLY B N 1
ATOM 3287 C CA . GLY B 1 104 ? -3.58 -10.789 8.133 1 87.38 104 GLY B CA 1
ATOM 3288 C C . GLY B 1 104 ? -4.594 -10.359 9.18 1 87.38 104 GLY B C 1
ATOM 3289 O O . GLY B 1 104 ? -5.777 -10.688 9.07 1 87.38 104 GLY B O 1
ATOM 3290 N N . LEU B 1 105 ? -4.109 -9.547 10.07 1 83.25 105 LEU B N 1
ATOM 3291 C CA . LEU B 1 105 ? -4.91 -9.117 11.211 1 83.25 105 LEU B CA 1
ATOM 3292 C C . LEU B 1 105 ? -6.074 -8.242 10.766 1 83.25 105 LEU B C 1
ATOM 3294 O O . LEU B 1 105 ? -7.125 -8.219 11.414 1 83.25 105 LEU B O 1
ATOM 3298 N N . LYS B 1 106 ? -5.941 -7.578 9.617 1 86.94 106 LYS B N 1
ATOM 3299 C CA . LYS B 1 106 ? -6.953 -6.633 9.164 1 86.94 106 LYS B CA 1
ATOM 3300 C C . LYS B 1 106 ? -7.781 -7.223 8.023 1 86.94 106 LYS B C 1
ATOM 3302 O O . LYS B 1 106 ? -8.633 -6.539 7.453 1 86.94 106 LYS B O 1
ATOM 3307 N N . ALA B 1 107 ? -7.574 -8.453 7.734 1 91.25 107 ALA B N 1
ATOM 3308 C CA . ALA B 1 107 ? -8.227 -9.062 6.578 1 91.25 107 ALA B CA 1
ATOM 3309 C C . ALA B 1 107 ? -9.75 -9.039 6.73 1 91.25 107 ALA B C 1
ATOM 3311 O O . ALA B 1 107 ? -10.469 -8.656 5.809 1 91.25 107 ALA B O 1
ATOM 3312 N N . GLU B 1 108 ? -10.203 -9.43 7.883 1 91.44 108 GLU B N 1
ATOM 3313 C CA . GLU B 1 108 ? -11.641 -9.461 8.133 1 91.44 108 GLU B CA 1
ATOM 3314 C C . GLU B 1 108 ? -12.25 -8.062 8.078 1 91.44 108 GLU B C 1
ATOM 3316 O O . GLU B 1 108 ? -13.328 -7.867 7.52 1 91.44 108 GLU B O 1
ATOM 3321 N N . GLU B 1 109 ? -11.578 -7.172 8.68 1 89.5 109 GLU B N 1
ATOM 3322 C CA . GLU B 1 109 ? -12.039 -5.785 8.688 1 89.5 109 GLU B CA 1
ATOM 3323 C C . GLU B 1 109 ? -12.109 -5.215 7.277 1 89.5 109 GLU B C 1
ATOM 3325 O O . GLU B 1 109 ? -13.062 -4.504 6.938 1 89.5 109 GLU B O 1
ATOM 3330 N N . CYS B 1 110 ? -11.148 -5.48 6.48 1 93.88 110 CYS B N 1
ATOM 3331 C CA . CYS B 1 110 ? -11.141 -5.023 5.094 1 93.88 110 CYS B CA 1
ATOM 3332 C C . CYS B 1 110 ? -12.328 -5.586 4.324 1 93.88 110 CYS B C 1
ATOM 3334 O O . CYS B 1 110 ? -13.062 -4.844 3.678 1 93.88 110 CYS B O 1
ATOM 3336 N N . ALA B 1 111 ? -12.5 -6.879 4.461 1 94.81 111 ALA B N 1
ATOM 3337 C CA . ALA B 1 111 ? -13.594 -7.551 3.764 1 94.81 111 ALA B CA 1
ATOM 3338 C C . ALA B 1 111 ? -14.953 -7.008 4.219 1 94.81 111 ALA B C 1
ATOM 3340 O O . ALA B 1 111 ? -15.812 -6.695 3.391 1 94.81 111 ALA B O 1
ATOM 3341 N N . GLY B 1 112 ? -15.125 -6.91 5.504 1 93.69 112 GLY B N 1
ATOM 3342 C CA . GLY B 1 112 ? -16.375 -6.398 6.055 1 93.69 112 GLY B CA 1
ATOM 3343 C C . GLY B 1 112 ? -16.656 -4.965 5.637 1 93.69 112 GLY B C 1
ATOM 3344 O O . GLY B 1 112 ? -17.797 -4.633 5.289 1 93.69 112 GLY B O 1
ATOM 3345 N N . SER B 1 113 ? -15.656 -4.137 5.648 1 91.44 113 SER B N 1
ATOM 3346 C CA . SER B 1 113 ? -15.812 -2.736 5.273 1 91.44 113 SER B CA 1
ATOM 3347 C C . SER B 1 113 ? -16.141 -2.598 3.787 1 91.44 113 SER B C 1
ATOM 3349 O O . SER B 1 113 ? -16.719 -1.597 3.363 1 91.44 113 SER B O 1
ATOM 3351 N N . ALA B 1 114 ? -15.766 -3.572 3.055 1 94.31 114 ALA B N 1
ATOM 3352 C CA . ALA B 1 114 ? -16.078 -3.586 1.629 1 94.31 114 ALA B CA 1
ATOM 3353 C C . ALA B 1 114 ? -17.484 -4.133 1.38 1 94.31 114 ALA B C 1
ATOM 3355 O O . ALA B 1 114 ? -17.922 -4.234 0.231 1 94.31 114 ALA B O 1
ATOM 3356 N N . GLY B 1 115 ? -18.156 -4.543 2.463 1 92.94 115 GLY B N 1
ATOM 3357 C CA . GLY B 1 115 ? -19.562 -4.91 2.344 1 92.94 115 GLY B CA 1
ATOM 3358 C C . GLY B 1 115 ? -19.781 -6.41 2.389 1 92.94 115 GLY B C 1
ATOM 3359 O O . GLY B 1 115 ? -20.922 -6.871 2.289 1 92.94 115 GLY B O 1
ATOM 3360 N N . PHE B 1 116 ? -18.75 -7.176 2.541 1 95.88 116 PHE B N 1
ATOM 3361 C CA . PHE B 1 116 ? -18.891 -8.625 2.51 1 95.88 116 PHE B CA 1
ATOM 3362 C C . PHE B 1 116 ? -19.203 -9.172 3.9 1 95.88 116 PHE B C 1
ATOM 3364 O O . PHE B 1 116 ? -18.625 -8.703 4.891 1 95.88 116 PHE B O 1
ATOM 3371 N N . SER B 1 117 ? -20.062 -10.109 3.977 1 93.12 117 SER B N 1
ATOM 3372 C CA . SER B 1 117 ? -20.453 -10.812 5.191 1 93.12 117 SER B CA 1
ATOM 3373 C C . SER B 1 117 ? -21.031 -12.18 4.871 1 93.12 117 SER B C 1
ATOM 3375 O O . SER B 1 117 ? -21.188 -12.539 3.701 1 93.12 117 SER B O 1
ATOM 3377 N N . VAL B 1 118 ? -21.312 -12.945 5.898 1 90.75 118 VAL B N 1
ATOM 3378 C CA . VAL B 1 118 ? -21.953 -14.242 5.711 1 90.75 118 VAL B CA 1
ATOM 3379 C C . VAL B 1 118 ? -23.312 -14.062 5.035 1 90.75 118 VAL B C 1
ATOM 3381 O O . VAL B 1 118 ? -23.688 -14.859 4.18 1 90.75 118 VAL B O 1
ATOM 3384 N N . LYS B 1 119 ? -24 -12.977 5.383 1 91.81 119 LYS B N 1
ATOM 3385 C CA . LYS B 1 119 ? -25.328 -12.703 4.84 1 91.81 119 LYS B CA 1
ATOM 3386 C C . LYS B 1 119 ? -25.234 -12.133 3.426 1 91.81 119 LYS B C 1
ATOM 3388 O O . LYS B 1 119 ? -26.156 -12.289 2.625 1 91.81 119 LYS B O 1
ATOM 3393 N N . THR B 1 120 ? -24.109 -11.508 3.146 1 94.38 120 THR B N 1
ATOM 3394 C CA . THR B 1 120 ? -23.922 -10.867 1.848 1 94.38 120 THR B CA 1
ATOM 3395 C C . THR B 1 120 ? -22.562 -11.234 1.265 1 94.38 120 THR B C 1
ATOM 3397 O O . THR B 1 120 ? -21.672 -10.383 1.173 1 94.38 120 THR B O 1
ATOM 3400 N N . PRO B 1 121 ? -22.438 -12.438 0.814 1 96.44 121 PRO B N 1
ATOM 3401 C CA . PRO B 1 121 ? -21.141 -12.859 0.289 1 96.44 121 PRO B CA 1
ATOM 3402 C C . PRO B 1 121 ? -20.875 -12.359 -1.128 1 96.44 121 PRO B C 1
ATOM 3404 O O . PRO B 1 121 ? -19.766 -12.523 -1.656 1 96.44 121 PRO B O 1
ATOM 3407 N N . VAL B 1 122 ? -21.891 -11.773 -1.746 1 96.69 122 VAL B N 1
ATOM 3408 C CA . VAL B 1 122 ? -21.797 -11.281 -3.115 1 96.69 122 VAL B CA 1
ATOM 3409 C C . VAL B 1 122 ? -22.156 -9.797 -3.158 1 96.69 122 VAL B C 1
ATOM 3411 O O . VAL B 1 122 ? -23.094 -9.359 -2.471 1 96.69 122 VAL B O 1
ATOM 3414 N N . HIS B 1 123 ? -21.297 -9.047 -3.9 1 93.06 123 HIS B N 1
ATOM 3415 C CA . HIS B 1 123 ? -21.531 -7.621 -4.082 1 93.06 123 HIS B CA 1
ATOM 3416 C C . HIS B 1 123 ? -21.25 -7.191 -5.516 1 93.06 123 HIS B C 1
ATOM 3418 O O . HIS B 1 123 ? -20.406 -7.797 -6.191 1 93.06 123 HIS B O 1
ATOM 3424 N N . LYS B 1 124 ? -21.984 -6.145 -5.879 1 93.88 124 LYS B N 1
ATOM 3425 C CA . LYS B 1 124 ? -21.672 -5.551 -7.18 1 93.88 124 LYS B CA 1
ATOM 3426 C C . LYS B 1 124 ? -20.516 -4.559 -7.066 1 93.88 124 LYS B C 1
ATOM 3428 O O . LYS B 1 124 ? -20.453 -3.779 -6.113 1 93.88 124 LYS B O 1
ATOM 3433 N N . VAL B 1 125 ? -19.656 -4.625 -8.008 1 94 125 VAL B N 1
ATOM 3434 C CA . VAL B 1 125 ? -18.516 -3.719 -8.062 1 94 125 VAL B CA 1
ATOM 3435 C C . VAL B 1 125 ? -18.531 -2.949 -9.383 1 94 125 VAL B C 1
ATOM 3437 O O . VAL B 1 125 ? -18.672 -3.543 -10.453 1 94 125 VAL B O 1
ATOM 3440 N N . GLU B 1 126 ? -18.312 -1.595 -9.281 1 91.44 126 GLU B N 1
ATOM 3441 C CA . GLU B 1 126 ? -18.375 -0.749 -10.469 1 91.44 126 GLU B CA 1
ATOM 3442 C C . GLU B 1 126 ? -16.984 -0.234 -10.844 1 91.44 126 GLU B C 1
ATOM 3444 O O . GLU B 1 126 ? -16.766 0.219 -11.969 1 91.44 126 GLU B O 1
ATOM 3449 N N . CYS B 1 127 ? -16.062 -0.343 -9.992 1 93.12 127 CYS B N 1
ATOM 3450 C CA . CYS B 1 127 ? -14.727 0.193 -10.25 1 93.12 127 CYS B CA 1
ATOM 3451 C C . CYS B 1 127 ? -13.797 -0.89 -10.781 1 93.12 127 CYS B C 1
ATOM 3453 O O . CYS B 1 127 ? -12.648 -0.997 -10.352 1 93.12 127 CYS B O 1
ATOM 3455 N N . MET B 1 128 ? -14.18 -1.6 -11.727 1 92.44 128 MET B N 1
ATOM 3456 C CA . MET B 1 128 ? -13.461 -2.758 -12.242 1 92.44 128 MET B CA 1
ATOM 3457 C C . MET B 1 128 ? -12.125 -2.34 -12.859 1 92.44 128 MET B C 1
ATOM 3459 O O . MET B 1 128 ? -11.117 -3.023 -12.695 1 92.44 128 MET B O 1
ATOM 3463 N N . GLY B 1 129 ? -12.18 -1.293 -13.586 1 93.75 129 GLY B N 1
ATOM 3464 C CA . GLY B 1 129 ? -10.961 -0.823 -14.234 1 93.75 129 GLY B CA 1
ATOM 3465 C C . GLY B 1 129 ? -9.82 -0.599 -13.266 1 93.75 129 GLY B C 1
ATOM 3466 O O . GLY B 1 129 ? -8.703 -1.066 -13.492 1 93.75 129 GLY B O 1
ATOM 3467 N N . VAL B 1 130 ? -10.125 0.073 -12.195 1 96.19 130 VAL B N 1
ATOM 3468 C CA . VAL B 1 130 ? -9.125 0.39 -11.18 1 96.19 130 VAL B CA 1
ATOM 3469 C C . VAL B 1 130 ? -8.656 -0.893 -10.5 1 96.19 130 VAL B C 1
ATOM 3471 O O . VAL B 1 130 ? -7.453 -1.078 -10.273 1 96.19 130 VAL B O 1
ATOM 3474 N N . LEU B 1 131 ? -9.531 -1.776 -10.188 1 96.81 131 LEU B N 1
ATOM 3475 C CA . LEU B 1 131 ? -9.195 -3.027 -9.516 1 96.81 131 LEU B CA 1
ATOM 3476 C C . LEU B 1 131 ? -8.344 -3.914 -10.414 1 96.81 131 LEU B C 1
ATOM 3478 O O . LEU B 1 131 ? -7.395 -4.551 -9.953 1 96.81 131 LEU B O 1
ATOM 3482 N N . ASN B 1 132 ? -8.633 -3.918 -11.695 1 95 132 ASN B N 1
ATOM 3483 C CA . ASN B 1 132 ? -7.824 -4.66 -12.656 1 95 132 ASN B CA 1
ATOM 3484 C C . ASN B 1 132 ? -6.379 -4.168 -12.672 1 95 132 ASN B C 1
ATOM 3486 O O . ASN B 1 132 ? -5.449 -4.973 -12.758 1 95 132 ASN B O 1
ATOM 3490 N N . GLU B 1 133 ? -6.277 -2.941 -12.664 1 96.94 133 GLU B N 1
ATOM 3491 C CA . GLU B 1 133 ? -4.938 -2.363 -12.68 1 96.94 133 GLU B CA 1
ATOM 3492 C C . GLU B 1 133 ? -4.141 -2.779 -11.445 1 96.94 133 GLU B C 1
ATOM 3494 O O . GLU B 1 133 ? -2.947 -3.072 -11.547 1 96.94 133 GLU B O 1
ATOM 3499 N N . TYR B 1 134 ? -4.805 -2.746 -10.297 1 97.5 134 TYR B N 1
ATOM 3500 C CA . TYR B 1 134 ? -4.117 -3.154 -9.078 1 97.5 134 TYR B CA 1
ATOM 3501 C C . TYR B 1 134 ? -3.707 -4.621 -9.156 1 97.5 134 TYR B C 1
ATOM 3503 O O . TYR B 1 134 ? -2.584 -4.977 -8.789 1 97.5 134 TYR B O 1
ATOM 3511 N N . VAL B 1 135 ? -4.547 -5.484 -9.648 1 94.38 135 VAL B N 1
ATOM 3512 C CA . VAL B 1 135 ? -4.238 -6.91 -9.734 1 94.38 135 VAL B CA 1
ATOM 3513 C C . VAL B 1 135 ? -3.1 -7.133 -10.727 1 94.38 135 VAL B C 1
ATOM 3515 O O . VAL B 1 135 ? -2.168 -7.891 -10.453 1 94.38 135 VAL B O 1
ATOM 3518 N N . ASP B 1 136 ? -3.148 -6.473 -11.844 1 93.62 136 ASP B N 1
ATOM 3519 C CA . ASP B 1 136 ? -2.078 -6.582 -12.828 1 93.62 136 ASP B CA 1
ATOM 3520 C C . ASP B 1 136 ? -0.739 -6.145 -12.242 1 93.62 136 ASP B C 1
ATOM 3522 O O . ASP B 1 136 ? 0.285 -6.793 -12.461 1 93.62 136 ASP B O 1
ATOM 3526 N N . SER B 1 137 ? -0.784 -5.066 -11.539 1 96.06 137 SER B N 1
ATOM 3527 C CA . SER B 1 137 ? 0.439 -4.559 -10.922 1 96.06 137 SER B CA 1
ATOM 3528 C C . SER B 1 137 ? 0.966 -5.523 -9.867 1 96.06 137 SER B C 1
ATOM 3530 O O . SER B 1 137 ? 2.18 -5.684 -9.711 1 96.06 137 SER B O 1
ATOM 3532 N N . MET B 1 138 ? 0.056 -6.117 -9.109 1 93.81 138 MET B N 1
ATOM 3533 C CA . MET B 1 138 ? 0.465 -7.129 -8.141 1 93.81 138 MET B CA 1
ATOM 3534 C C . MET B 1 138 ? 1.127 -8.312 -8.844 1 93.81 138 MET B C 1
ATOM 3536 O O . MET B 1 138 ? 2.119 -8.852 -8.352 1 93.81 138 MET B O 1
ATOM 3540 N N . LEU B 1 139 ? 0.587 -8.664 -9.969 1 88.5 139 LEU B N 1
ATOM 3541 C CA . LEU B 1 139 ? 1.131 -9.773 -10.75 1 88.5 139 LEU B CA 1
ATOM 3542 C C . LEU B 1 139 ? 2.533 -9.453 -11.25 1 88.5 139 LEU B C 1
ATOM 3544 O O . LEU B 1 139 ? 3.381 -10.344 -11.359 1 88.5 139 LEU B O 1
ATOM 3548 N N . GLU B 1 140 ? 2.729 -8.25 -11.547 1 90.38 140 GLU B N 1
ATOM 3549 C CA . GLU B 1 140 ? 4.035 -7.824 -12.031 1 90.38 140 GLU B CA 1
ATOM 3550 C C . GLU B 1 140 ? 5.09 -7.906 -10.93 1 90.38 140 GLU B C 1
ATOM 3552 O O . GLU B 1 140 ? 6.281 -8.047 -11.211 1 90.38 140 GLU B O 1
ATOM 3557 N N . ALA B 1 141 ? 4.617 -7.766 -9.688 1 91.06 141 ALA B N 1
ATOM 3558 C CA . ALA B 1 141 ? 5.52 -7.875 -8.547 1 91.06 141 ALA B CA 1
ATOM 3559 C C . ALA B 1 141 ? 5.719 -9.336 -8.141 1 91.06 141 ALA B C 1
ATOM 3561 O O . ALA B 1 141 ? 5.418 -9.719 -7.008 1 91.06 141 ALA B O 1
ATOM 3562 N N . HIS B 1 142 ? 6.312 -10.062 -8.969 1 82.94 142 HIS B N 1
ATOM 3563 C CA . HIS B 1 142 ? 6.32 -11.516 -8.844 1 82.94 142 HIS B CA 1
ATOM 3564 C C . HIS B 1 142 ? 7.586 -12 -8.141 1 82.94 142 HIS B C 1
ATOM 3566 O O . HIS B 1 142 ? 7.68 -13.164 -7.766 1 82.94 142 HIS B O 1
ATOM 3572 N N . GLN B 1 143 ? 8.492 -11.141 -7.93 1 84.44 143 GLN B N 1
ATOM 3573 C CA . GLN B 1 143 ? 9.734 -11.586 -7.305 1 84.44 143 GLN B CA 1
ATOM 3574 C C . GLN B 1 143 ? 9.562 -11.758 -5.797 1 84.44 143 GLN B C 1
ATOM 3576 O O . GLN B 1 143 ? 8.852 -10.977 -5.16 1 84.44 143 GLN B O 1
ATOM 3581 N N . LEU B 1 144 ? 10.18 -12.766 -5.293 1 83.44 144 LEU B N 1
ATOM 3582 C CA . LEU B 1 144 ? 10.195 -12.93 -3.844 1 83.44 144 LEU B CA 1
ATOM 3583 C C . LEU B 1 144 ? 11.266 -12.055 -3.205 1 83.44 144 LEU B C 1
ATOM 3585 O O . LEU B 1 144 ? 12.305 -12.555 -2.76 1 83.44 144 LEU B O 1
ATOM 3589 N N . SER B 1 145 ? 11.047 -10.852 -3.148 1 83.56 145 SER B N 1
ATOM 3590 C CA . SER B 1 145 ? 11.914 -9.828 -2.566 1 83.56 145 SER B CA 1
ATOM 3591 C C . SER B 1 145 ? 11.141 -8.93 -1.613 1 83.56 145 SER B C 1
ATOM 3593 O O . SER B 1 145 ? 9.906 -8.859 -1.675 1 83.56 145 SER B O 1
ATOM 3595 N N . TYR B 1 146 ? 11.867 -8.328 -0.806 1 85.12 146 TYR B N 1
ATOM 3596 C CA . TYR B 1 146 ? 11.25 -7.398 0.136 1 85.12 146 TYR B CA 1
ATOM 3597 C C . TYR B 1 146 ? 10.523 -6.281 -0.598 1 85.12 146 TYR B C 1
ATOM 3599 O O . TYR B 1 146 ? 9.43 -5.875 -0.198 1 85.12 146 TYR B O 1
ATOM 3607 N N . THR B 1 147 ? 11.102 -5.773 -1.659 1 90.25 147 THR B N 1
ATOM 3608 C CA . THR B 1 147 ? 10.516 -4.699 -2.447 1 90.25 147 THR B CA 1
ATOM 3609 C C . THR B 1 147 ? 9.188 -5.137 -3.062 1 90.25 147 THR B C 1
ATOM 3611 O O . THR B 1 147 ? 8.195 -4.414 -2.992 1 90.25 147 THR B O 1
ATOM 3614 N N . ASP B 1 148 ? 9.203 -6.277 -3.617 1 90.25 148 ASP B N 1
ATOM 3615 C CA . ASP B 1 148 ? 7.977 -6.77 -4.246 1 90.25 148 ASP B CA 1
ATOM 3616 C C . ASP B 1 148 ? 6.91 -7.078 -3.197 1 90.25 148 ASP B C 1
ATOM 3618 O O . ASP B 1 148 ? 5.715 -6.914 -3.457 1 90.25 148 ASP B O 1
ATOM 3622 N N . GLU B 1 149 ? 7.352 -7.488 -2.07 1 88.88 149 GLU B N 1
ATOM 3623 C CA . GLU B 1 149 ? 6.398 -7.699 -0.986 1 88.88 149 GLU B CA 1
ATOM 3624 C C . GLU B 1 149 ? 5.707 -6.395 -0.599 1 88.88 149 GLU B C 1
ATOM 3626 O O . GLU B 1 149 ? 4.488 -6.355 -0.433 1 88.88 149 GLU B O 1
ATOM 3631 N N . LEU B 1 150 ? 6.488 -5.359 -0.443 1 93.31 150 LEU B N 1
ATOM 3632 C CA . LEU B 1 150 ? 5.926 -4.047 -0.153 1 93.31 150 LEU B CA 1
ATOM 3633 C C . LEU B 1 150 ? 4.953 -3.617 -1.248 1 93.31 150 LEU B C 1
ATOM 3635 O O . LEU B 1 150 ? 3.871 -3.105 -0.957 1 93.31 150 LEU B O 1
ATOM 3639 N N . ARG B 1 151 ? 5.355 -3.859 -2.441 1 95.5 151 ARG B N 1
ATOM 3640 C CA . ARG B 1 151 ? 4.523 -3.473 -3.574 1 95.5 151 ARG B CA 1
ATOM 3641 C C . ARG B 1 151 ? 3.193 -4.223 -3.557 1 95.5 151 ARG B C 1
ATOM 3643 O O . ARG B 1 151 ? 2.129 -3.609 -3.676 1 95.5 151 ARG B O 1
ATOM 3650 N N . ARG B 1 152 ? 3.307 -5.484 -3.389 1 94.19 152 ARG B N 1
ATOM 3651 C CA . ARG B 1 152 ? 2.1 -6.305 -3.396 1 94.19 152 ARG B CA 1
ATOM 3652 C C . ARG B 1 152 ? 1.163 -5.91 -2.258 1 94.19 152 ARG B C 1
ATOM 3654 O O . ARG B 1 152 ? -0.031 -5.699 -2.475 1 94.19 152 ARG B O 1
ATOM 3661 N N . ASN B 1 153 ? 1.675 -5.785 -1.104 1 94.25 153 ASN B N 1
ATOM 3662 C CA . ASN B 1 153 ? 0.843 -5.453 0.049 1 94.25 153 ASN B CA 1
ATOM 3663 C C . ASN B 1 153 ? 0.3 -4.031 -0.042 1 94.25 153 ASN B C 1
ATOM 3665 O O . ASN B 1 153 ? -0.842 -3.771 0.341 1 94.25 153 ASN B O 1
ATOM 3669 N N . GLY B 1 154 ? 1.151 -3.113 -0.52 1 97.19 154 GLY B N 1
ATOM 3670 C CA . GLY B 1 154 ? 0.66 -1.765 -0.758 1 97.19 154 GLY B CA 1
ATOM 3671 C C . GLY B 1 154 ? -0.481 -1.714 -1.756 1 97.19 154 GLY B C 1
ATOM 3672 O O . GLY B 1 154 ? -1.489 -1.044 -1.521 1 97.19 154 GLY B O 1
ATOM 3673 N N . LEU B 1 155 ? -0.327 -2.43 -2.816 1 97.94 155 LEU B N 1
ATOM 3674 C CA . LEU B 1 155 ? -1.348 -2.475 -3.857 1 97.94 155 LEU B CA 1
ATOM 3675 C C . LEU B 1 155 ? -2.619 -3.141 -3.342 1 97.94 155 LEU B C 1
ATOM 3677 O O . LEU B 1 155 ? -3.727 -2.752 -3.723 1 97.94 155 LEU B O 1
ATOM 3681 N N . LEU B 1 156 ? -2.453 -4.129 -2.5 1 97.44 156 LEU B N 1
ATOM 3682 C CA . LEU B 1 156 ? -3.615 -4.762 -1.884 1 97.44 156 LEU B CA 1
ATOM 3683 C C . LEU B 1 156 ? -4.391 -3.762 -1.033 1 97.44 156 LEU B C 1
ATOM 3685 O O . LEU B 1 156 ? -5.625 -3.748 -1.054 1 97.44 156 LEU B O 1
ATOM 3689 N N . MET B 1 157 ? -3.693 -2.967 -0.272 1 97.12 157 MET B N 1
ATOM 3690 C CA . MET B 1 157 ? -4.352 -1.951 0.545 1 97.12 157 MET B CA 1
ATOM 3691 C C . MET B 1 157 ? -5.098 -0.95 -0.329 1 97.12 157 MET B C 1
ATOM 3693 O O . MET B 1 157 ? -6.223 -0.562 -0.012 1 97.12 157 MET B O 1
ATOM 3697 N N . LEU B 1 158 ? -4.469 -0.563 -1.393 1 98.12 158 LEU B N 1
ATOM 3698 C CA . LEU B 1 158 ? -5.113 0.361 -2.318 1 98.12 158 LEU B CA 1
ATOM 3699 C C . LEU B 1 158 ? -6.328 -0.286 -2.975 1 98.12 158 LEU B C 1
ATOM 3701 O O . LEU B 1 158 ? -7.352 0.37 -3.178 1 98.12 158 LEU B O 1
ATOM 3705 N N . PHE B 1 159 ? -6.203 -1.555 -3.27 1 98.12 159 PHE B N 1
ATOM 3706 C CA . PHE B 1 159 ? -7.297 -2.346 -3.82 1 98.12 159 PHE B CA 1
ATOM 3707 C C . PHE B 1 159 ? -8.508 -2.305 -2.9 1 98.12 159 PHE B C 1
ATOM 3709 O O . PHE B 1 159 ? -9.617 -1.971 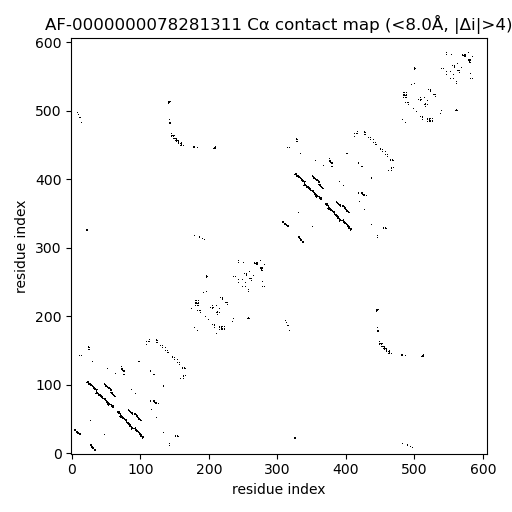-3.336 1 98.12 159 PHE B O 1
ATOM 3716 N N . PHE B 1 160 ? -8.344 -2.516 -1.68 1 97.62 160 PHE B N 1
ATOM 3717 C CA . PHE B 1 160 ? -9.445 -2.535 -0.728 1 97.62 160 PHE B CA 1
ATOM 3718 C C . PHE B 1 160 ? -9.961 -1.124 -0.467 1 97.62 160 PHE B C 1
ATOM 3720 O O . PHE B 1 160 ? -11.156 -0.925 -0.246 1 97.62 160 PHE B O 1
ATOM 3727 N N . SER B 1 161 ? -9.031 -0.179 -0.429 1 96.56 161 SER B N 1
ATOM 3728 C CA . SER B 1 161 ? -9.5 1.194 -0.263 1 96.56 161 SER B CA 1
ATOM 3729 C C . SER B 1 161 ? -10.508 1.572 -1.344 1 96.56 161 SER B C 1
ATOM 3731 O O . SER B 1 161 ? -11.523 2.205 -1.056 1 96.56 161 SER B O 1
ATOM 3733 N N . ALA B 1 162 ? -10.25 1.195 -2.584 1 96.62 162 ALA B N 1
ATOM 3734 C CA . ALA B 1 162 ? -11.148 1.479 -3.699 1 96.62 162 ALA B CA 1
ATOM 3735 C C . ALA B 1 162 ? -12.484 0.754 -3.527 1 96.62 162 ALA B C 1
ATOM 3737 O O . ALA B 1 162 ? -13.547 1.336 -3.75 1 96.62 162 ALA B O 1
ATOM 3738 N N . LEU B 1 163 ? -12.43 -0.464 -3.109 1 96 163 LEU B N 1
ATOM 3739 C CA . LEU B 1 163 ? -13.625 -1.276 -2.924 1 96 163 LEU B CA 1
ATOM 3740 C C . LEU B 1 163 ? -14.508 -0.7 -1.823 1 96 163 LEU B C 1
ATOM 3742 O O . LEU B 1 163 ? -15.727 -0.62 -1.979 1 96 163 LEU B O 1
ATOM 3746 N N . ILE B 1 164 ? -13.891 -0.362 -0.745 1 93.88 164 ILE B N 1
ATOM 3747 C CA . ILE B 1 164 ? -14.625 0.155 0.408 1 93.88 164 ILE B CA 1
ATOM 3748 C C . ILE B 1 164 ? -15.258 1.499 0.057 1 93.88 164 ILE B C 1
ATOM 3750 O O . ILE B 1 164 ? -16.422 1.754 0.396 1 93.88 164 ILE B O 1
ATOM 3754 N N . ASP B 1 165 ? -14.484 2.318 -0.603 1 91.31 165 ASP B N 1
ATOM 3755 C CA . ASP B 1 165 ? -14.992 3.623 -1.017 1 91.31 165 ASP B CA 1
ATOM 3756 C C . ASP B 1 165 ? -16.219 3.477 -1.906 1 91.31 165 ASP B C 1
ATOM 3758 O O . ASP B 1 165 ? -17.203 4.199 -1.738 1 91.31 165 ASP B O 1
ATOM 3762 N N . GLU B 1 166 ? -16.188 2.615 -2.807 1 91.19 166 GLU B N 1
ATOM 3763 C CA . GLU B 1 166 ? -17.312 2.375 -3.709 1 91.19 166 GLU B CA 1
ATOM 3764 C C . GLU B 1 166 ? -18.531 1.869 -2.947 1 91.19 166 GLU B C 1
ATOM 3766 O O . GLU B 1 166 ? -19.656 2.293 -3.217 1 91.19 166 GLU B O 1
ATOM 3771 N N . HIS B 1 167 ? -18.281 0.915 -2.088 1 89.88 167 HIS B N 1
ATOM 3772 C CA . HIS B 1 167 ? -19.375 0.36 -1.297 1 89.88 167 HIS B CA 1
ATOM 3773 C C . HIS B 1 167 ? -20.047 1.438 -0.458 1 89.88 167 HIS B C 1
ATOM 3775 O O . HIS B 1 167 ? -21.281 1.462 -0.342 1 89.88 167 HIS B O 1
ATOM 3781 N N . ARG B 1 168 ? -19.266 2.275 0.086 1 84.31 168 ARG B N 1
ATOM 3782 C CA . ARG B 1 168 ? -19.797 3.328 0.95 1 84.31 168 ARG B CA 1
ATOM 3783 C C . ARG B 1 168 ? -20.578 4.355 0.145 1 84.31 168 ARG B C 1
ATOM 3785 O O . ARG B 1 168 ? -21.562 4.93 0.643 1 84.31 168 ARG B O 1
ATOM 3792 N N . LYS B 1 169 ? -20.125 4.629 -0.985 1 82.31 169 LYS B N 1
ATOM 3793 C CA . LYS B 1 169 ? -20.844 5.562 -1.857 1 82.31 169 LYS B CA 1
ATOM 3794 C C . LYS B 1 169 ? -22.234 5.039 -2.213 1 82.31 169 LYS B C 1
ATOM 3796 O O . LYS B 1 169 ? -23.156 5.82 -2.445 1 82.31 169 LYS B O 1
ATOM 3801 N N . ASN B 1 170 ? -22.406 3.768 -2.256 1 76.56 170 ASN B N 1
ATOM 3802 C CA . ASN B 1 170 ? -23.641 3.148 -2.709 1 76.56 170 ASN B CA 1
ATOM 3803 C C . ASN B 1 170 ? -24.609 2.92 -1.553 1 76.56 170 ASN B C 1
ATOM 3805 O O . ASN B 1 170 ? -25.734 2.459 -1.761 1 76.56 170 ASN B O 1
ATOM 3809 N N . ILE B 1 171 ? -24.188 3.057 -0.356 1 71.88 171 ILE B N 1
ATOM 3810 C CA . ILE B 1 171 ? -25.094 2.928 0.779 1 71.88 171 ILE B CA 1
ATOM 3811 C C . ILE B 1 171 ? -25.516 4.316 1.271 1 71.88 171 ILE B C 1
ATOM 3813 O O . ILE B 1 171 ? -24.719 5.008 1.918 1 71.88 171 ILE B O 1
ATOM 3817 N N . PRO B 1 172 ? -26.688 4.809 0.801 1 59.44 172 PRO B N 1
ATOM 3818 C CA . PRO B 1 172 ? -27.219 6.09 1.258 1 59.44 172 PRO B CA 1
ATOM 3819 C C . PRO B 1 172 ? -27.375 6.16 2.775 1 59.44 172 PRO B C 1
ATOM 3821 O O . PRO B 1 172 ? -27.75 5.164 3.408 1 59.44 172 PRO B O 1
ATOM 3824 N N . GLY B 1 173 ? -26.953 7.316 3.455 1 56.75 173 GLY B N 1
ATOM 3825 C CA . GLY B 1 173 ? -27.234 7.645 4.844 1 56.75 173 GLY B CA 1
ATOM 3826 C C . GLY B 1 173 ? -26.25 7.035 5.816 1 56.75 173 GLY B C 1
ATOM 3827 O O . GLY B 1 173 ? -26.406 7.164 7.031 1 56.75 173 GLY B O 1
ATOM 3828 N N . SER B 1 174 ? -25.594 6.07 5.363 1 52.75 174 SER B N 1
ATOM 3829 C CA . SER B 1 174 ? -24.719 5.43 6.34 1 52.75 174 SER B CA 1
ATOM 3830 C C . SER B 1 174 ? -23.656 6.391 6.836 1 52.75 174 SER B C 1
ATOM 3832 O O . SER B 1 174 ? -22.812 6.852 6.059 1 52.75 174 SER B O 1
ATOM 3834 N N . GLY B 1 175 ? -24.078 7.312 7.527 1 53.59 175 GLY B N 1
ATOM 3835 C CA . GLY B 1 175 ? -23.047 8.109 8.164 1 53.59 175 GLY B CA 1
ATOM 3836 C C . GLY B 1 175 ? -21.781 7.316 8.461 1 53.59 175 GLY B C 1
ATOM 3837 O O . GLY B 1 175 ? -21.844 6.102 8.672 1 53.59 175 GLY B O 1
ATOM 3838 N N . SER B 1 176 ? -20.766 7.598 7.871 1 56.5 176 SER B N 1
ATOM 3839 C CA . SER B 1 176 ? -19.516 6.879 8.148 1 56.5 176 SER B CA 1
ATOM 3840 C C . SER B 1 176 ? -19.266 6.77 9.641 1 56.5 176 SER B C 1
ATOM 3842 O O . SER B 1 176 ? -19.344 7.766 10.367 1 56.5 176 SER B O 1
ATOM 3844 N N . PRO B 1 177 ? -19.328 5.492 10.195 1 63.62 177 PRO B N 1
ATOM 3845 C CA . PRO B 1 177 ? -18.844 5.434 11.578 1 63.62 177 PRO B CA 1
ATOM 3846 C C . PRO B 1 177 ? -17.547 6.215 11.781 1 63.62 177 PRO B C 1
ATOM 3848 O O . PRO B 1 177 ? -16.734 6.336 10.852 1 63.62 177 PRO B O 1
ATOM 3851 N N . HIS B 1 178 ? -17.688 7.098 12.773 1 72.88 178 HIS B N 1
ATOM 3852 C CA . HIS B 1 178 ? -16.453 7.77 13.188 1 72.88 178 HIS B CA 1
ATOM 3853 C C . HIS B 1 178 ? -15.438 6.773 13.75 1 72.88 178 HIS B C 1
ATOM 3855 O O . HIS B 1 178 ? -15.516 6.398 14.922 1 72.88 178 HIS B O 1
ATOM 3861 N N . PRO B 1 179 ? -14.672 6.352 12.789 1 70.81 179 PRO B N 1
ATOM 3862 C CA . PRO B 1 179 ? -13.766 5.289 13.234 1 70.81 179 PRO B CA 1
ATOM 3863 C C . PRO B 1 179 ? -12.789 5.754 14.312 1 70.81 179 PRO B C 1
ATOM 3865 O O . PRO B 1 179 ? -12.195 4.93 15.008 1 70.81 179 PRO B O 1
ATOM 3868 N N . TYR B 1 180 ? -12.773 7.02 14.57 1 77 180 TYR B N 1
ATOM 3869 C CA . TYR B 1 180 ? -11.82 7.559 15.531 1 77 180 TYR B CA 1
ATOM 3870 C C . TYR B 1 180 ? -12.531 8.281 16.656 1 77 180 TYR B C 1
ATOM 3872 O O . TYR B 1 180 ? -13.656 8.766 16.484 1 77 180 TYR B O 1
ATOM 3880 N N . PRO B 1 181 ? -11.812 8.32 17.781 1 80.5 181 PRO B N 1
ATOM 3881 C CA . PRO B 1 181 ? -12.359 9.148 18.875 1 80.5 181 PRO B CA 1
ATOM 3882 C C . PRO B 1 181 ? -12.438 10.625 18.5 1 80.5 181 PRO B C 1
ATOM 3884 O O . PRO B 1 181 ? -11.609 11.117 17.719 1 80.5 181 PRO B O 1
ATOM 3887 N N . GLY B 1 182 ? -13.438 11.266 19.078 1 85.44 182 GLY B N 1
ATOM 3888 C CA . GLY B 1 182 ? -13.648 12.68 18.797 1 85.44 182 GLY B CA 1
ATOM 3889 C C . GLY B 1 182 ? -12.406 13.523 19 1 85.44 182 GLY B C 1
ATOM 3890 O O . GLY B 1 182 ? -12.141 14.438 18.219 1 85.44 182 GLY B O 1
ATOM 3891 N N . SER B 1 183 ? -11.641 13.195 19.984 1 87.94 183 SER B N 1
ATOM 3892 C CA . SER B 1 183 ? -10.438 13.953 20.297 1 87.94 183 SER B CA 1
ATOM 3893 C C . SER B 1 183 ? -9.43 13.898 19.156 1 87.94 183 SER B C 1
ATOM 3895 O O . SER B 1 183 ? -8.664 14.844 18.953 1 87.94 183 SER B O 1
ATOM 3897 N N . VAL B 1 184 ? -9.492 12.844 18.422 1 84.38 184 VAL B N 1
ATOM 3898 C CA . VAL B 1 184 ? -8.562 12.68 17.312 1 84.38 184 VAL B CA 1
ATOM 3899 C C . VAL B 1 184 ? -8.969 13.602 16.156 1 84.38 184 VAL B C 1
ATOM 3901 O O . VAL B 1 184 ? -8.117 14.234 15.531 1 84.38 184 VAL B O 1
ATOM 3904 N N . TYR B 1 185 ? -10.18 13.656 15.953 1 89.12 185 TYR B N 1
ATOM 3905 C CA . TYR B 1 185 ? -10.688 14.555 14.922 1 89.12 185 TYR B CA 1
ATOM 3906 C C . TYR B 1 185 ? -10.383 16 15.273 1 89.12 185 TYR B C 1
ATOM 3908 O O . TYR B 1 185 ? -10.016 16.797 14.398 1 89.12 185 TYR B O 1
ATOM 3916 N N . VAL B 1 186 ? -10.531 16.297 16.516 1 91.75 186 VAL B N 1
ATOM 3917 C CA . VAL B 1 186 ? -10.289 17.656 16.984 1 91.75 186 VAL B CA 1
ATOM 3918 C C . VAL B 1 186 ? -8.812 18.016 16.781 1 91.75 186 VAL B C 1
ATOM 3920 O O . VAL B 1 186 ? -8.5 19.094 16.266 1 91.75 186 VAL B O 1
ATOM 3923 N N . LYS B 1 187 ? -7.973 17.141 17.125 1 87.5 187 LYS B N 1
ATOM 3924 C CA . LYS B 1 187 ? -6.543 17.375 16.953 1 87.5 187 LYS B CA 1
ATOM 3925 C C . LYS B 1 187 ? -6.195 17.594 15.484 1 87.5 187 LYS B C 1
ATOM 3927 O O . LYS B 1 187 ? -5.395 18.469 15.148 1 87.5 187 LYS B O 1
ATOM 3932 N N . HIS B 1 188 ? -6.758 16.797 14.68 1 86.56 188 HIS B N 1
ATOM 3933 C CA . HIS B 1 188 ? -6.547 16.922 13.242 1 86.56 188 HIS B CA 1
ATOM 3934 C C . HIS B 1 188 ? -7.039 18.266 12.734 1 86.56 188 HIS B C 1
ATOM 3936 O O . HIS B 1 188 ? -6.363 18.906 11.93 1 86.56 188 HIS B O 1
ATOM 3942 N N . ALA B 1 189 ? -8.117 18.672 13.203 1 91.25 189 ALA B N 1
ATOM 3943 C CA . ALA B 1 189 ? -8.688 19.953 12.812 1 91.25 189 ALA B CA 1
ATOM 3944 C C . ALA B 1 189 ? -7.82 21.109 13.312 1 91.25 189 ALA B C 1
ATOM 3946 O O . ALA B 1 189 ? -7.586 22.078 12.578 1 91.25 189 ALA B O 1
ATOM 3947 N N . MET B 1 190 ? -7.387 20.953 14.508 1 91.06 190 MET B N 1
ATOM 3948 C CA . MET B 1 190 ? -6.535 21.984 15.086 1 91.06 190 MET B CA 1
ATOM 3949 C C . MET B 1 190 ? -5.246 22.141 14.281 1 91.06 190 MET B C 1
ATOM 3951 O O . MET B 1 190 ? -4.781 23.25 14.062 1 91.06 190 MET B O 1
ATOM 3955 N N . GLU B 1 191 ? -4.723 21.078 13.898 1 84.25 191 GLU B N 1
ATOM 3956 C CA . GLU B 1 191 ? -3.51 21.109 13.086 1 84.25 191 GLU B CA 1
ATOM 3957 C C . GLU B 1 191 ? -3.762 21.797 11.75 1 84.25 191 GLU B C 1
ATOM 3959 O O . GLU B 1 191 ? -2.955 22.609 11.305 1 84.25 191 GLU B O 1
ATOM 3964 N N . TYR B 1 192 ? -4.824 21.422 11.141 1 86.81 192 TYR B N 1
ATOM 3965 C CA . TYR B 1 192 ? -5.191 22.078 9.891 1 86.81 192 TYR B CA 1
ATOM 3966 C C . TYR B 1 192 ? -5.316 23.594 10.078 1 86.81 192 TYR B C 1
ATOM 3968 O O . TYR B 1 192 ? -4.789 24.375 9.281 1 86.81 192 TYR B O 1
ATOM 3976 N N . ILE B 1 193 ? -5.969 23.969 11.102 1 91.62 193 ILE B N 1
ATOM 3977 C CA . ILE B 1 193 ? -6.211 25.391 11.375 1 91.62 193 ILE B CA 1
ATOM 3978 C C . ILE B 1 193 ? -4.887 26.094 11.633 1 91.62 193 ILE B C 1
ATOM 3980 O O . ILE B 1 193 ? -4.668 27.219 11.148 1 91.62 193 ILE B O 1
ATOM 3984 N N . SER B 1 194 ? -4.051 25.469 12.344 1 87.62 194 SER B N 1
ATOM 3985 C CA . SER B 1 194 ? -2.77 26.062 12.688 1 87.62 194 SER B CA 1
ATOM 3986 C C . SER B 1 194 ? -1.948 26.375 11.438 1 87.62 194 SER B C 1
ATOM 3988 O O . SER B 1 194 ? -1.201 27.359 11.406 1 87.62 194 SER B O 1
ATOM 3990 N N . PHE B 1 195 ? -2.188 25.609 10.438 1 79.81 195 PHE B N 1
ATOM 3991 C CA . PHE B 1 195 ? -1.377 25.766 9.234 1 79.81 195 PHE B CA 1
ATOM 3992 C C . PHE B 1 195 ? -2.082 26.656 8.227 1 79.81 195 PHE B C 1
ATOM 3994 O O . PHE B 1 195 ? -1.446 27.203 7.316 1 79.81 195 PHE B O 1
ATOM 4001 N N . ASN B 1 196 ? -3.375 26.891 8.477 1 86.75 196 ASN B N 1
ATOM 4002 C CA . ASN B 1 196 ? -4.133 27.578 7.438 1 86.75 196 ASN B CA 1
ATOM 4003 C C . ASN B 1 196 ? -4.898 28.766 8.008 1 86.75 196 ASN B C 1
ATOM 4005 O O . ASN B 1 196 ? -5.766 29.328 7.34 1 86.75 196 ASN B O 1
ATOM 4009 N N . TYR B 1 197 ? -4.559 29.156 9.18 1 92 197 TYR B N 1
ATOM 4010 C CA . TYR B 1 197 ? -5.363 30.141 9.883 1 92 197 TYR B CA 1
ATOM 4011 C C . TYR B 1 197 ? -5.395 31.469 9.125 1 92 197 TYR B C 1
ATOM 4013 O O . TYR B 1 197 ? -6.285 32.281 9.336 1 92 197 TYR B O 1
ATOM 4021 N N . ASN B 1 198 ? -4.43 31.734 8.32 1 92.12 198 ASN B N 1
ATOM 4022 C CA . ASN B 1 198 ? -4.312 33 7.617 1 92.12 198 ASN B CA 1
ATOM 4023 C C . ASN B 1 198 ? -5.109 33 6.316 1 92.12 198 ASN B C 1
ATOM 4025 O O . ASN B 1 198 ? -5.074 33.969 5.559 1 92.12 198 ASN B O 1
ATOM 4029 N N . GLN B 1 199 ? -5.832 31.938 6.02 1 91.06 199 GLN B N 1
ATOM 4030 C CA . GLN B 1 199 ? -6.688 31.812 4.848 1 91.06 199 GLN B CA 1
ATOM 4031 C C . GLN B 1 199 ? -8.156 31.734 5.246 1 91.06 199 GLN B C 1
ATOM 4033 O O . GLN B 1 199 ? -8.484 31.641 6.434 1 91.06 199 GLN B O 1
ATOM 4038 N N . LYS B 1 200 ? -8.977 31.859 4.234 1 92.06 200 LYS B N 1
ATOM 4039 C CA . LYS B 1 200 ? -10.406 31.672 4.488 1 92.06 200 LYS B CA 1
ATOM 4040 C C . LYS B 1 200 ? -10.727 30.219 4.805 1 92.06 200 LYS B C 1
ATOM 4042 O O . LYS B 1 200 ? -10.469 29.328 3.988 1 92.06 200 LYS B O 1
ATOM 4047 N N . ILE B 1 201 ? -11.164 30 6.008 1 93.19 201 ILE B N 1
ATOM 4048 C CA . ILE B 1 201 ? -11.531 28.656 6.43 1 93.19 201 ILE B CA 1
ATOM 4049 C C . ILE B 1 201 ? -13.016 28.609 6.77 1 93.19 201 ILE B C 1
ATOM 4051 O O . ILE B 1 201 ? -13.484 29.344 7.648 1 93.19 201 ILE B O 1
ATOM 4055 N N . LYS B 1 202 ? -13.734 27.828 6.078 1 95.25 202 LYS B N 1
ATOM 4056 C CA . LYS B 1 202 ? -15.109 27.5 6.453 1 95.25 202 LYS B CA 1
ATOM 4057 C C . LYS B 1 202 ? -15.172 26.203 7.258 1 95.25 202 LYS B C 1
ATOM 4059 O O . LYS B 1 202 ? -14.625 25.188 6.836 1 95.25 202 LYS B O 1
ATOM 4064 N N . ILE B 1 203 ? -15.852 26.266 8.336 1 95.44 203 ILE B N 1
ATOM 4065 C CA . ILE B 1 203 ? -15.852 25.141 9.266 1 95.44 203 ILE B CA 1
ATOM 4066 C C . ILE B 1 203 ? -16.484 23.922 8.602 1 95.44 203 ILE B C 1
ATOM 4068 O O . ILE B 1 203 ? -16.062 22.797 8.836 1 95.44 203 ILE B O 1
ATOM 4072 N N . ASN B 1 204 ? -17.469 24.219 7.812 1 94.56 204 ASN B N 1
ATOM 4073 C CA . ASN B 1 204 ? -18.078 23.109 7.086 1 94.56 204 ASN B CA 1
ATOM 4074 C C . ASN B 1 204 ? -17.078 22.422 6.16 1 94.56 204 ASN B C 1
ATOM 4076 O O . ASN B 1 204 ? -17.078 21.188 6.043 1 94.56 204 ASN B O 1
ATOM 4080 N N . GLU B 1 205 ? -16.281 23.203 5.492 1 92.94 205 GLU B N 1
ATOM 4081 C CA . GLU B 1 205 ? -15.266 22.656 4.602 1 92.94 205 GLU B CA 1
ATOM 4082 C C . GLU B 1 205 ? -14.18 21.938 5.387 1 92.94 205 GLU B C 1
ATOM 4084 O O . GLU B 1 205 ? -13.664 20.906 4.938 1 92.94 205 GLU B O 1
ATOM 4089 N N . LEU B 1 206 ? -13.867 22.531 6.492 1 93.69 206 LEU B N 1
ATOM 4090 C CA . LEU B 1 206 ? -12.906 21.891 7.375 1 93.69 206 LEU B CA 1
ATOM 4091 C C . LEU B 1 206 ? -13.414 20.531 7.836 1 93.69 206 LEU B C 1
ATOM 4093 O O . LEU B 1 206 ? -12.664 19.547 7.844 1 93.69 206 LEU B O 1
ATOM 4097 N N . ALA B 1 207 ? -14.633 20.453 8.258 1 92.94 207 ALA B N 1
ATOM 4098 C CA . ALA B 1 207 ? -15.234 19.203 8.695 1 92.94 207 ALA B CA 1
ATOM 4099 C C . ALA B 1 207 ? -15.195 18.156 7.586 1 92.94 207 ALA B C 1
ATOM 4101 O O . ALA B 1 207 ? -14.844 17 7.828 1 92.94 207 ALA B O 1
ATOM 4102 N N . ASP B 1 208 ? -15.492 18.609 6.406 1 89 208 ASP B N 1
ATOM 4103 C CA . ASP B 1 208 ? -15.445 17.719 5.246 1 89 208 ASP B CA 1
ATOM 4104 C C . ASP B 1 208 ? -14.023 17.234 4.977 1 89 208 ASP B C 1
ATOM 4106 O O . ASP B 1 208 ? -13.812 16.062 4.652 1 89 208 ASP B O 1
ATOM 4110 N N . TYR B 1 209 ? -13.148 18.125 5.121 1 86.75 209 TYR B N 1
ATOM 4111 C CA . TYR B 1 209 ? -11.734 17.828 4.922 1 86.75 209 TYR B CA 1
ATOM 4112 C C . TYR B 1 209 ? -11.273 16.734 5.879 1 86.75 209 TYR B C 1
ATOM 4114 O O . TYR B 1 209 ? -10.492 15.859 5.5 1 86.75 209 TYR B O 1
ATOM 4122 N N . ILE B 1 210 ? -11.766 16.766 7.016 1 87.56 210 ILE B N 1
ATOM 4123 C CA . ILE B 1 210 ? -11.367 15.836 8.07 1 87.56 210 ILE B CA 1
ATOM 4124 C C . ILE B 1 210 ? -12.141 14.523 7.938 1 87.56 210 ILE B C 1
ATOM 4126 O O . ILE B 1 210 ? -11.719 13.484 8.445 1 87.56 210 ILE B O 1
ATOM 4130 N N . GLY B 1 211 ? -13.352 14.609 7.395 1 86.31 211 GLY B N 1
ATOM 4131 C CA . GLY B 1 211 ? -14.148 13.414 7.16 1 86.31 211 GLY B CA 1
ATOM 4132 C C . GLY B 1 211 ? -15.289 13.258 8.148 1 86.31 211 GLY B C 1
ATOM 4133 O O . GLY B 1 211 ? -15.68 12.141 8.484 1 86.31 211 GLY B O 1
ATOM 4134 N N . VAL B 1 212 ? -15.742 14.344 8.742 1 89.75 212 VAL B N 1
ATOM 4135 C CA . VAL B 1 212 ? -16.875 14.312 9.656 1 89.75 212 VAL B CA 1
ATOM 4136 C C . VAL B 1 212 ? -17.844 15.438 9.312 1 89.75 212 VAL B C 1
ATOM 4138 O O . VAL B 1 212 ? -17.578 16.25 8.43 1 89.75 212 VAL B O 1
ATOM 4141 N N . ASN B 1 213 ? -18.969 15.391 9.914 1 90.12 213 ASN B N 1
ATOM 4142 C CA . ASN B 1 213 ? -19.891 16.516 9.711 1 90.12 213 ASN B CA 1
ATOM 4143 C C . ASN B 1 213 ? -19.609 17.641 10.703 1 90.12 213 ASN B C 1
ATOM 4145 O O . ASN B 1 213 ? -18.953 17.438 11.727 1 90.12 213 ASN B O 1
ATOM 4149 N N . ARG B 1 214 ? -20.172 18.781 10.344 1 93.62 214 ARG B N 1
ATOM 4150 C CA . ARG B 1 214 ? -19.891 20 11.102 1 93.62 214 ARG B CA 1
ATOM 4151 C C . ARG B 1 214 ? -20.391 19.875 12.539 1 93.62 214 ARG B C 1
ATOM 4153 O O . ARG B 1 214 ? -19.719 20.297 13.477 1 93.62 214 ARG B O 1
ATOM 4160 N N . SER B 1 215 ? -21.531 19.281 12.727 1 94 215 SER B N 1
ATOM 4161 C CA . SER B 1 215 ? -22.109 19.156 14.062 1 94 215 SER B CA 1
ATOM 4162 C C . SER B 1 215 ? -21.25 18.281 14.969 1 94 215 SER B C 1
ATOM 4164 O O . SER B 1 215 ? -21.016 18.625 16.125 1 94 215 SER B O 1
ATOM 4166 N N . TYR B 1 216 ? -20.812 17.219 14.438 1 92.81 216 TYR B N 1
ATOM 4167 C CA . TYR B 1 216 ? -19.953 16.297 15.203 1 92.81 216 TYR B CA 1
ATOM 4168 C C . TYR B 1 216 ? -18.625 16.953 15.555 1 92.81 216 TYR B C 1
ATOM 4170 O O . TYR B 1 216 ? -18.141 16.828 16.688 1 92.81 216 TYR B O 1
ATOM 4178 N N . LEU B 1 217 ? -18.094 17.609 14.617 1 94.88 217 LEU B N 1
ATOM 4179 C CA . LEU B 1 217 ? -16.828 18.281 14.875 1 94.88 217 LEU B CA 1
ATOM 4180 C C . LEU B 1 217 ? -16.984 19.328 15.969 1 94.88 217 LEU B C 1
ATOM 4182 O O . LEU B 1 217 ? -16.156 19.406 16.891 1 94.88 217 LEU B O 1
ATOM 4186 N N . THR B 1 218 ? -18.031 20.078 15.891 1 96.19 218 THR B N 1
ATOM 4187 C CA . THR B 1 218 ? -18.281 21.125 16.875 1 96.19 218 THR B CA 1
ATOM 4188 C C . THR B 1 218 ? -18.484 20.531 18.266 1 96.19 218 THR B C 1
ATOM 4190 O O . THR B 1 218 ? -17.906 21.016 19.234 1 96.19 218 THR B O 1
ATOM 4193 N N . SER B 1 219 ? -19.234 19.469 18.281 1 95.81 219 SER B N 1
ATOM 4194 C CA . SER B 1 219 ? -19.469 18.812 19.562 1 95.81 219 SER B CA 1
ATOM 4195 C C . SER B 1 219 ? -18.188 18.219 20.125 1 95.81 219 SER B C 1
ATOM 4197 O O . SER B 1 219 ? -17.938 18.281 21.344 1 95.81 219 SER B O 1
ATOM 4199 N N . SER B 1 220 ? -17.422 17.672 19.266 1 95.19 220 SER B N 1
ATOM 4200 C CA . SER B 1 220 ? -16.156 17.094 19.688 1 95.19 220 SER B CA 1
ATOM 4201 C C . SER B 1 220 ? -15.195 18.156 20.203 1 95.19 220 SER B C 1
ATOM 4203 O O . SER B 1 220 ? -14.477 17.922 21.188 1 95.19 220 SER B O 1
ATOM 4205 N N . PHE B 1 221 ? -15.156 19.25 19.562 1 95.94 221 PHE B N 1
ATOM 4206 C CA . PHE B 1 221 ? -14.344 20.375 20 1 95.94 221 PHE B CA 1
ATOM 4207 C C . PHE B 1 221 ? -14.75 20.812 21.406 1 95.94 221 PHE B C 1
ATOM 4209 O O . PHE B 1 221 ? -13.898 20.969 22.281 1 95.94 221 PHE B O 1
ATOM 4216 N N . LYS B 1 222 ? -15.992 20.984 21.641 1 96.44 222 LYS B N 1
ATOM 4217 C CA . LYS B 1 222 ? -16.5 21.438 22.922 1 96.44 222 LYS B CA 1
ATOM 4218 C C . LYS B 1 222 ? -16.141 20.438 24.031 1 96.44 222 LYS B C 1
ATOM 4220 O O . LYS B 1 222 ? -15.75 20.844 25.125 1 96.44 222 LYS B O 1
ATOM 4225 N N . LYS B 1 223 ? -16.25 19.281 23.688 1 95.75 223 LYS B N 1
ATOM 4226 C CA . LYS B 1 223 ? -15.938 18.234 24.656 1 95.75 223 LYS B CA 1
ATOM 4227 C C . LYS B 1 223 ? -14.445 18.172 24.938 1 95.75 223 LYS B C 1
ATOM 4229 O O . LYS B 1 223 ? -14.039 18 26.094 1 95.75 223 LYS B O 1
ATOM 4234 N N . ALA B 1 224 ? -13.68 18.344 23.953 1 93.81 224 ALA B N 1
ATOM 4235 C CA . ALA B 1 224 ? -12.242 18.109 24.062 1 93.81 224 ALA B CA 1
ATOM 4236 C C . ALA B 1 224 ? -11.531 19.328 24.625 1 93.81 224 ALA B C 1
ATOM 4238 O O . ALA B 1 224 ? -10.609 19.203 25.438 1 93.81 224 ALA B O 1
ATOM 4239 N N . ILE B 1 225 ? -11.961 20.531 24.172 1 94.25 225 ILE B N 1
ATOM 4240 C CA . ILE B 1 225 ? -11.125 21.672 24.547 1 94.25 225 ILE B CA 1
ATOM 4241 C C . ILE B 1 225 ? -12.008 22.828 25.016 1 94.25 225 ILE B C 1
ATOM 4243 O O . ILE B 1 225 ? -11.508 23.922 25.312 1 94.25 225 ILE B O 1
ATOM 4247 N N . GLY B 1 226 ? -13.344 22.688 24.969 1 95.44 226 GLY B N 1
ATOM 4248 C CA . GLY B 1 226 ? -14.25 23.609 25.641 1 95.44 226 GLY B CA 1
ATOM 4249 C C . GLY B 1 226 ? -14.719 24.734 24.734 1 95.44 226 GLY B C 1
ATOM 4250 O O . GLY B 1 226 ? -15.352 25.688 25.203 1 95.44 226 GLY B O 1
ATOM 4251 N N . CYS B 1 227 ? -14.43 24.656 23.469 1 95.88 227 CYS B N 1
ATOM 4252 C CA . CYS B 1 227 ? -14.898 25.688 22.547 1 95.88 227 CYS B CA 1
ATOM 4253 C C . CYS B 1 227 ? -15.18 25.109 21.172 1 95.88 227 CYS B C 1
ATOM 4255 O O . CYS B 1 227 ? -14.852 23.953 20.906 1 95.88 227 CYS B O 1
ATOM 4257 N N . SER B 1 228 ? -15.797 25.906 20.234 1 96.94 228 SER B N 1
ATOM 4258 C CA . SER B 1 228 ? -16.109 25.469 18.875 1 96.94 228 SER B CA 1
ATOM 4259 C C . SER B 1 228 ? -14.898 25.625 17.953 1 96.94 228 SER B C 1
ATOM 4261 O O . SER B 1 228 ? -13.945 26.328 18.297 1 96.94 228 SER B O 1
ATOM 4263 N N . PRO B 1 229 ? -14.953 24.984 16.797 1 97.38 229 PRO B N 1
ATOM 4264 C CA . PRO B 1 229 ? -13.867 25.172 15.82 1 97.38 229 PRO B CA 1
ATOM 4265 C C . PRO B 1 229 ? -13.719 26.625 15.383 1 97.38 229 PRO B C 1
ATOM 4267 O O . PRO B 1 229 ? -12.594 27.109 15.219 1 97.38 229 PRO B O 1
ATOM 4270 N N . GLN B 1 230 ? -14.797 27.25 15.281 1 96.69 230 GLN B N 1
ATOM 4271 C CA . GLN B 1 230 ? -14.773 28.656 14.883 1 96.69 230 GLN B CA 1
ATOM 4272 C C . GLN B 1 230 ? -14.109 29.516 15.953 1 96.69 230 GLN B C 1
ATOM 4274 O O . GLN B 1 230 ? -13.297 30.391 15.641 1 96.69 230 GLN B O 1
ATOM 4279 N N . GLU B 1 231 ? -14.508 29.297 17.125 1 96.5 231 GLU B N 1
ATOM 4280 C CA . GLU B 1 231 ? -13.906 30.031 18.234 1 96.5 231 GLU B CA 1
ATOM 4281 C C . GLU B 1 231 ? -12.406 29.766 18.312 1 96.5 231 GLU B C 1
ATOM 4283 O O . GLU B 1 231 ? -11.625 30.688 18.578 1 96.5 231 GLU B O 1
ATOM 4288 N N . TYR B 1 232 ? -12.07 28.5 18.125 1 96.69 232 TYR B N 1
ATOM 4289 C CA . TYR B 1 232 ? -10.656 28.141 18.156 1 96.69 232 TYR B CA 1
ATOM 4290 C C . TYR B 1 232 ? -9.883 28.906 17.078 1 96.69 232 TYR B C 1
ATOM 4292 O O . TYR B 1 232 ? -8.789 29.422 17.328 1 96.69 232 TYR B O 1
ATOM 4300 N N . LEU B 1 233 ? -10.391 28.953 15.898 1 96.94 233 LEU B N 1
ATOM 4301 C CA . LEU B 1 233 ? -9.781 29.656 14.781 1 96.94 233 LEU B CA 1
ATOM 4302 C C . LEU B 1 233 ? -9.586 31.141 15.117 1 96.94 233 LEU B C 1
ATOM 4304 O O . LEU B 1 233 ? -8.5 31.688 14.914 1 96.94 233 LEU B O 1
ATOM 4308 N N . VAL B 1 234 ? -10.586 31.766 15.609 1 96.62 234 VAL B N 1
ATOM 4309 C CA . VAL B 1 234 ? -10.539 33.188 15.938 1 96.62 234 VAL B CA 1
ATOM 4310 C C . VAL B 1 234 ? -9.492 33.438 17.031 1 96.62 234 VAL B C 1
ATOM 4312 O O . VAL B 1 234 ? -8.703 34.375 16.938 1 96.62 234 VAL B O 1
ATOM 4315 N N . ASN B 1 235 ? -9.531 32.594 18.031 1 96.62 235 ASN B N 1
ATOM 4316 C CA . ASN B 1 235 ? -8.555 32.719 19.109 1 96.62 235 ASN B CA 1
ATOM 4317 C C . ASN B 1 235 ? -7.125 32.656 18.594 1 96.62 235 ASN B C 1
ATOM 4319 O O . ASN B 1 235 ? -6.27 33.438 19 1 96.62 235 ASN B O 1
ATOM 4323 N N . LEU B 1 236 ? -6.918 31.703 17.75 1 95.62 236 LEU B N 1
ATOM 4324 C CA . LEU B 1 236 ? -5.586 31.547 17.188 1 95.62 236 LEU B CA 1
ATOM 4325 C C . LEU B 1 236 ? -5.184 32.781 16.375 1 95.62 236 LEU B C 1
ATOM 4327 O O . LEU B 1 236 ? -4.062 33.281 16.5 1 95.62 236 LEU B O 1
ATOM 4331 N N . ARG B 1 237 ? -6.062 33.25 15.562 1 96.44 237 ARG B N 1
ATOM 4332 C CA . ARG B 1 237 ? -5.801 34.438 14.742 1 96.44 237 ARG B CA 1
ATOM 4333 C C . ARG B 1 237 ? -5.508 35.625 15.617 1 96.44 237 ARG B C 1
ATOM 4335 O O . ARG B 1 237 ? -4.586 36.406 15.328 1 96.44 237 ARG B O 1
ATOM 4342 N N . MET B 1 238 ? -6.195 35.812 16.641 1 96.31 238 MET B N 1
ATOM 4343 C CA . MET B 1 238 ? -6.004 36.938 17.547 1 96.31 238 MET B CA 1
ATOM 4344 C C . MET B 1 238 ? -4.668 36.844 18.266 1 96.31 238 MET B C 1
ATOM 4346 O O . MET B 1 238 ? -3.984 37.844 18.469 1 96.31 238 MET B O 1
ATOM 4350 N N . GLU B 1 239 ? -4.383 35.688 18.688 1 95.75 239 GLU B N 1
ATOM 4351 C CA . GLU B 1 239 ? -3.094 35.5 19.328 1 95.75 239 GLU B CA 1
ATOM 4352 C C . GLU B 1 239 ? -1.938 35.844 18.406 1 95.75 239 GLU B C 1
ATOM 4354 O O . GLU B 1 239 ? -0.967 36.469 18.828 1 95.75 239 GLU B O 1
ATOM 4359 N N . LYS B 1 240 ? -2.055 35.406 17.203 1 94.5 240 LYS B N 1
ATOM 4360 C CA . LYS B 1 240 ? -1.033 35.719 16.203 1 94.5 240 LYS B CA 1
ATOM 4361 C C . LYS B 1 240 ? -0.97 37.219 15.938 1 94.5 240 LYS B C 1
ATOM 4363 O O . LYS B 1 240 ? 0.117 37.812 15.797 1 94.5 240 LYS B O 1
ATOM 4368 N N . ALA B 1 241 ? -2.047 37.812 15.859 1 95.44 241 ALA B N 1
ATOM 4369 C CA . ALA B 1 241 ? -2.117 39.25 15.641 1 95.44 241 ALA B CA 1
ATOM 4370 C C . ALA B 1 241 ? -1.459 40 16.781 1 95.44 241 ALA B C 1
ATOM 4372 O O . ALA B 1 241 ? -0.692 40.938 16.562 1 95.44 241 ALA B O 1
ATOM 4373 N N . ARG B 1 242 ? -1.819 39.562 17.938 1 94.81 242 ARG B N 1
ATOM 4374 C CA . ARG B 1 242 ? -1.233 40.188 19.125 1 94.81 242 ARG B CA 1
ATOM 4375 C C . ARG B 1 242 ? 0.289 40.094 19.078 1 94.81 242 ARG B C 1
ATOM 4377 O O . ARG B 1 242 ? 0.972 41.094 19.375 1 94.81 242 ARG B O 1
ATOM 4384 N N . SER B 1 243 ? 0.776 39 18.766 1 93.69 243 SER B N 1
ATOM 4385 C CA . SER B 1 243 ? 2.219 38.812 18.688 1 93.69 243 SER B CA 1
ATOM 4386 C C . SER B 1 243 ? 2.844 39.719 17.641 1 93.69 243 SER B C 1
ATOM 4388 O O . SER B 1 243 ? 3.906 40.312 17.875 1 93.69 243 SER B O 1
ATOM 4390 N N . LEU B 1 244 ? 2.209 39.906 16.516 1 93 244 LEU B N 1
ATOM 4391 C CA . LEU B 1 244 ? 2.715 40.781 15.438 1 93 244 LEU B CA 1
ATOM 4392 C C . LEU B 1 244 ? 2.672 42.25 15.852 1 93 244 LEU B C 1
ATOM 4394 O O . LEU B 1 244 ? 3.582 43 15.531 1 93 244 LEU B O 1
ATOM 4398 N N . LEU B 1 245 ? 1.677 42.625 16.531 1 93.38 245 LEU B N 1
ATOM 4399 C CA . LEU B 1 245 ? 1.536 44 17 1 93.38 245 LEU B CA 1
ATOM 4400 C C . LEU B 1 245 ? 2.648 44.344 17.984 1 93.38 245 LEU B C 1
ATOM 4402 O O . LEU B 1 245 ? 3.137 45.469 17.984 1 93.38 245 LEU B O 1
ATOM 4406 N N . LYS B 1 246 ? 3.027 43.344 18.703 1 90.75 246 LYS B N 1
ATOM 4407 C CA . LYS B 1 246 ? 4.031 43.531 19.75 1 90.75 246 LYS B CA 1
ATOM 4408 C C . LYS B 1 246 ? 5.441 43.531 19.172 1 90.75 246 LYS B C 1
ATOM 4410 O O . LYS B 1 246 ? 6.324 44.25 19.641 1 90.75 246 LYS B O 1
ATOM 4415 N N . ASN B 1 247 ? 5.625 42.75 18.172 1 90.06 247 ASN B N 1
ATOM 4416 C CA . ASN B 1 247 ? 7 42.406 17.812 1 90.06 247 ASN B CA 1
ATOM 4417 C C . ASN B 1 247 ? 7.379 43 16.453 1 90.06 247 ASN B C 1
ATOM 4419 O O . ASN B 1 247 ? 8.516 42.844 16 1 90.06 247 ASN B O 1
ATOM 4423 N N . THR B 1 248 ? 6.434 43.656 15.789 1 90.75 248 THR B N 1
ATOM 4424 C CA . THR B 1 248 ? 6.73 44.219 14.469 1 90.75 248 THR B CA 1
ATOM 4425 C C . THR B 1 248 ? 6.164 45.625 14.328 1 90.75 248 THR B C 1
ATOM 4427 O O . THR B 1 248 ? 5.379 46.062 15.172 1 90.75 248 THR B O 1
ATOM 4430 N N . ASP B 1 249 ? 6.547 46.312 13.234 1 91.62 249 ASP B N 1
ATOM 4431 C CA . ASP B 1 249 ? 6.008 47.656 12.922 1 91.62 249 ASP B CA 1
ATOM 4432 C C . ASP B 1 249 ? 5.055 47.594 11.734 1 91.62 249 ASP B C 1
ATOM 4434 O O . ASP B 1 249 ? 4.852 48.594 11.039 1 91.62 249 ASP B O 1
ATOM 4438 N N . MET B 1 250 ? 4.496 46.438 11.523 1 93.81 250 MET B N 1
ATOM 4439 C CA . MET B 1 250 ? 3.588 46.25 10.391 1 93.81 250 MET B CA 1
ATOM 4440 C C . MET B 1 250 ? 2.336 47.094 10.555 1 93.81 250 MET B C 1
ATOM 4442 O O . MET B 1 250 ? 1.834 47.281 11.672 1 93.81 250 MET B O 1
ATOM 4446 N N . GLN B 1 251 ? 1.863 47.531 9.43 1 95.88 251 GLN B N 1
ATOM 4447 C CA . GLN B 1 251 ? 0.601 48.25 9.453 1 95.88 251 GLN B CA 1
ATOM 4448 C C . GLN B 1 251 ? -0.554 47.344 9.859 1 95.88 251 GLN B C 1
ATOM 4450 O O . GLN B 1 251 ? -0.522 46.156 9.602 1 95.88 251 GLN B O 1
ATOM 4455 N N . ILE B 1 252 ? -1.514 47.938 10.438 1 95.25 252 ILE B N 1
ATOM 4456 C CA . ILE B 1 252 ? -2.65 47.188 10.961 1 95.25 252 ILE B CA 1
ATOM 4457 C C . ILE B 1 252 ? -3.307 46.406 9.836 1 95.25 252 ILE B C 1
ATOM 4459 O O . ILE B 1 252 ? -3.717 45.25 10.031 1 95.25 252 ILE B O 1
ATOM 4463 N N . ASN B 1 253 ? -3.389 47 8.695 1 95.38 253 ASN B N 1
ATOM 4464 C CA . ASN B 1 253 ? -3.998 46.344 7.559 1 95.38 253 ASN B CA 1
ATOM 4465 C C . ASN B 1 253 ? -3.178 45.125 7.121 1 95.38 253 ASN B C 1
ATOM 4467 O O . ASN B 1 253 ? -3.738 44.094 6.738 1 95.38 253 ASN B O 1
ATOM 4471 N N . ALA B 1 254 ? -1.925 45.25 7.203 1 95.44 254 ALA B N 1
ATOM 4472 C CA . ALA B 1 254 ? -1.034 44.125 6.855 1 95.44 254 ALA B CA 1
ATOM 4473 C C . ALA B 1 254 ? -1.155 43 7.867 1 95.44 254 ALA B C 1
ATOM 4475 O O . ALA B 1 254 ? -1.131 41.812 7.492 1 95.44 254 ALA B O 1
ATOM 4476 N N . ILE B 1 255 ? -1.261 43.344 9.109 1 95.81 255 ILE B N 1
ATOM 4477 C CA . ILE B 1 255 ? -1.425 42.344 10.156 1 95.81 255 ILE B CA 1
ATOM 4478 C C . ILE B 1 255 ? -2.762 41.625 9.984 1 95.81 255 ILE B C 1
ATOM 4480 O O . ILE B 1 255 ? -2.83 40.406 10.062 1 95.81 255 ILE B O 1
ATOM 4484 N N . ALA B 1 256 ? -3.783 42.406 9.703 1 96.25 256 ALA B N 1
ATOM 4485 C CA . ALA B 1 256 ? -5.102 41.812 9.469 1 96.25 256 ALA B CA 1
ATOM 4486 C C . ALA B 1 256 ? -5.051 40.781 8.367 1 96.25 256 ALA B C 1
ATOM 4488 O O . ALA B 1 256 ? -5.531 39.656 8.539 1 96.25 256 ALA B O 1
ATOM 4489 N N . ASN B 1 257 ? -4.445 41.125 7.285 1 94.5 257 ASN B N 1
ATOM 4490 C CA . ASN B 1 257 ? -4.324 40.219 6.145 1 94.5 257 ASN B CA 1
ATOM 4491 C C . ASN B 1 257 ? -3.475 39 6.48 1 94.5 257 ASN B C 1
ATOM 4493 O O . ASN B 1 257 ? -3.766 37.875 6.027 1 94.5 257 ASN B O 1
ATOM 4497 N N . SER B 1 258 ? -2.477 39.188 7.297 1 93.44 258 SER B N 1
ATOM 4498 C CA . SER B 1 258 ? -1.539 38.125 7.633 1 93.44 258 SER B CA 1
ATOM 4499 C C . SER B 1 258 ? -2.201 37.062 8.508 1 93.44 258 SER B C 1
ATOM 4501 O O . SER B 1 258 ? -1.736 35.938 8.562 1 93.44 258 SER B O 1
ATOM 4503 N N . VAL B 1 259 ? -3.244 37.5 9.125 1 94.81 259 VAL B N 1
ATOM 4504 C CA . VAL B 1 259 ? -3.852 36.531 10.023 1 94.81 259 VAL B CA 1
ATOM 4505 C C . VAL B 1 259 ? -5.199 36.062 9.469 1 94.81 259 VAL B C 1
ATOM 4507 O O . VAL B 1 259 ? -5.965 35.375 10.148 1 94.81 259 VAL B O 1
ATOM 4510 N N . GLY B 1 260 ? -5.59 36.5 8.234 1 95.5 260 GLY B N 1
ATOM 4511 C CA . GLY B 1 260 ? -6.703 35.906 7.535 1 95.5 260 GLY B CA 1
ATOM 4512 C C . GLY B 1 260 ? -7.902 36.812 7.391 1 95.5 260 GLY B C 1
ATOM 4513 O O . GLY B 1 260 ? -9 36.375 7.055 1 95.5 260 GLY B O 1
ATOM 4514 N N . TYR B 1 261 ? -7.766 38.094 7.668 1 95.56 261 TYR B N 1
ATOM 4515 C CA . TYR B 1 261 ? -8.859 39.062 7.496 1 95.56 261 TYR B CA 1
ATOM 4516 C C . TYR B 1 261 ? -8.586 40 6.332 1 95.56 261 TYR B C 1
ATOM 4518 O O . TYR B 1 261 ? -7.613 40.75 6.348 1 95.56 261 TYR B O 1
ATOM 4526 N N . VAL B 1 262 ? -9.461 39.906 5.441 1 93.31 262 VAL B N 1
ATOM 4527 C CA . VAL B 1 262 ? -9.344 40.812 4.289 1 93.31 262 VAL B CA 1
ATOM 4528 C C . VAL B 1 262 ? -9.805 42.219 4.664 1 93.31 262 VAL B C 1
ATOM 4530 O O . VAL B 1 262 ? -9.234 43.188 4.199 1 93.31 262 VAL B O 1
ATOM 4533 N N . ASP B 1 263 ? -10.727 42.25 5.527 1 93.75 263 ASP B N 1
ATOM 4534 C CA . ASP B 1 263 ? -11.305 43.5 5.98 1 93.75 263 ASP B CA 1
ATOM 4535 C C . ASP B 1 263 ? -10.688 43.938 7.301 1 93.75 263 ASP B C 1
ATOM 4537 O O . ASP B 1 263 ? -10.953 43.344 8.352 1 93.75 263 ASP B O 1
ATOM 4541 N N . GLN B 1 264 ? -10.008 45.094 7.215 1 94.44 264 GLN B N 1
ATOM 4542 C CA . GLN B 1 264 ? -9.344 45.594 8.398 1 94.44 264 GLN B CA 1
ATOM 4543 C C . GLN B 1 264 ? -10.352 46 9.477 1 94.44 264 GLN B C 1
ATOM 4545 O O . GLN B 1 264 ? -10.086 45.844 10.672 1 94.44 264 GLN B O 1
ATOM 4550 N N . LEU B 1 265 ? -11.43 46.531 9.047 1 95.44 265 LEU B N 1
ATOM 4551 C CA . LEU B 1 265 ? -12.438 46.969 10.008 1 95.44 265 LEU B CA 1
ATOM 4552 C C . LEU B 1 265 ? -12.984 45.781 10.781 1 95.44 265 LEU B C 1
ATOM 4554 O O . LEU B 1 265 ? -13.188 45.844 12 1 95.44 265 LEU B O 1
ATOM 4558 N N . ALA B 1 266 ? -13.266 44.75 10.07 1 95.81 266 ALA B N 1
ATOM 4559 C CA . ALA B 1 266 ? -13.75 43.5 10.711 1 95.81 266 ALA B CA 1
ATOM 4560 C C . ALA B 1 266 ? -12.719 42.969 11.703 1 95.81 266 ALA B C 1
ATOM 4562 O O . ALA B 1 266 ? -13.07 42.531 12.805 1 95.81 266 ALA B O 1
ATOM 4563 N N . PHE B 1 267 ? -11.508 43 11.281 1 97.31 267 PHE B N 1
ATOM 4564 C CA . PHE B 1 267 ? -10.414 42.562 12.141 1 97.31 267 PHE B CA 1
ATOM 4565 C C . PHE B 1 267 ? -10.359 43.406 13.414 1 97.31 267 PHE B C 1
ATOM 4567 O O . PHE B 1 267 ? -10.289 42.844 14.516 1 97.31 267 PHE B O 1
ATOM 4574 N N . SER B 1 268 ? -10.406 44.656 13.242 1 96.94 268 SER B N 1
ATOM 4575 C CA . SER B 1 268 ? -10.297 45.562 14.383 1 96.94 268 SER B CA 1
ATOM 4576 C C . SER B 1 268 ? -11.445 45.344 15.367 1 96.94 268 SER B C 1
ATOM 4578 O O . SER B 1 268 ? -11.242 45.406 16.578 1 96.94 268 SER B O 1
ATOM 4580 N N . LYS B 1 269 ? -12.602 45.156 14.812 1 97.12 269 LYS B N 1
ATOM 4581 C CA . LYS B 1 269 ? -13.773 44.938 15.648 1 97.12 269 LYS B CA 1
ATOM 4582 C C . LYS B 1 269 ? -13.617 43.656 16.469 1 97.12 269 LYS B C 1
ATOM 4584 O O . LYS B 1 269 ? -13.898 43.656 17.672 1 97.12 269 LYS B O 1
ATOM 4589 N N . ILE B 1 270 ? -13.195 42.625 15.891 1 96.94 270 ILE B N 1
ATOM 4590 C CA . ILE B 1 270 ? -13.039 41.344 16.562 1 96.94 270 ILE B CA 1
ATOM 4591 C C . ILE B 1 270 ? -11.906 41.406 17.578 1 96.94 270 ILE B C 1
ATOM 4593 O O . ILE B 1 270 ? -12.016 40.875 18.672 1 96.94 270 ILE B O 1
ATOM 4597 N N . PHE B 1 271 ? -10.836 42.094 17.203 1 97.62 271 PHE B N 1
ATOM 4598 C CA . PHE B 1 271 ? -9.711 42.25 18.125 1 97.62 271 PHE B CA 1
ATOM 4599 C C . PHE B 1 271 ? -10.148 42.969 19.391 1 97.62 271 PHE B C 1
ATOM 4601 O O . PHE B 1 271 ? -9.805 42.562 20.5 1 97.62 271 PHE B O 1
ATOM 4608 N N . LYS B 1 272 ? -10.914 44 19.172 1 96.56 272 LYS B N 1
ATOM 4609 C CA . LYS B 1 272 ? -11.406 44.781 20.312 1 96.56 272 LYS B CA 1
ATOM 4610 C C . LYS B 1 272 ? -12.32 43.906 21.188 1 96.56 272 LYS B C 1
ATOM 4612 O O . LYS B 1 272 ? -12.266 44 22.422 1 96.56 272 LYS B O 1
ATOM 4617 N N . GLN B 1 273 ? -13.156 43.219 20.578 1 96.31 273 GLN B N 1
ATOM 4618 C CA . GLN B 1 273 ? -14.047 42.312 21.328 1 96.31 273 GLN B CA 1
ATOM 4619 C C . GLN B 1 273 ? -13.25 41.281 22.125 1 96.31 273 GLN B C 1
ATOM 4621 O O . GLN B 1 273 ? -13.641 40.938 23.25 1 96.31 273 GLN B O 1
ATOM 4626 N N . HIS B 1 274 ? -12.156 40.875 21.625 1 95.5 274 HIS B N 1
ATOM 4627 C CA . HIS B 1 274 ? -11.359 39.812 22.219 1 95.5 274 HIS B CA 1
ATOM 4628 C C . HIS B 1 274 ? -10.461 40.344 23.328 1 95.5 274 HIS B C 1
ATOM 4630 O O . HIS B 1 274 ? -10.305 39.688 24.375 1 95.5 274 HIS B O 1
ATOM 4636 N N . TYR B 1 275 ? -9.836 41.594 23.141 1 94.88 275 TYR B N 1
ATOM 4637 C CA . TYR B 1 275 ? -8.82 42.062 24.078 1 94.88 275 TYR B CA 1
ATOM 4638 C C . TYR B 1 275 ? -9.289 43.312 24.797 1 94.88 275 TYR B C 1
ATOM 4640 O O . TYR B 1 275 ? -8.602 43.812 25.703 1 94.88 275 TYR B O 1
ATOM 4648 N N . GLY B 1 276 ? -10.406 43.906 24.312 1 94.44 276 GLY B N 1
ATOM 4649 C CA . GLY B 1 276 ? -10.984 45.062 25 1 94.44 276 GLY B CA 1
ATOM 4650 C C . GLY B 1 276 ? -10.445 46.375 24.5 1 94.44 276 GLY B C 1
ATOM 4651 O O . GLY B 1 276 ? -10.867 47.438 24.969 1 94.44 276 GLY B O 1
ATOM 4652 N N . MET B 1 277 ? -9.57 46.375 23.594 1 94.31 277 MET B N 1
ATOM 4653 C CA . MET B 1 277 ? -9.016 47.594 23 1 94.31 277 MET B CA 1
ATOM 4654 C C . MET B 1 277 ? -8.688 47.375 21.516 1 94.31 277 MET B C 1
ATOM 4656 O O . MET B 1 277 ? -8.539 46.219 21.078 1 94.31 277 MET B O 1
ATOM 4660 N N . SER B 1 278 ? -8.547 48.438 20.766 1 95.31 278 SER B N 1
ATOM 4661 C CA . SER B 1 278 ? -8.25 48.375 19.344 1 95.31 278 SER B CA 1
ATOM 4662 C C . SER B 1 278 ? -6.805 47.938 19.109 1 95.31 278 SER B C 1
ATOM 4664 O O . SER B 1 278 ? -5.961 48.031 20 1 95.31 278 SER B O 1
ATOM 4666 N N . PRO B 1 279 ? -6.566 47.406 17.938 1 96.31 279 PRO B N 1
ATOM 4667 C CA . PRO B 1 279 ? -5.184 47.031 17.625 1 96.31 279 PRO B CA 1
ATOM 4668 C C . PRO B 1 279 ? -4.203 48.188 17.812 1 96.31 279 PRO B C 1
ATOM 4670 O O . PRO B 1 279 ? -3.111 48 18.344 1 96.31 279 PRO B O 1
ATOM 4673 N N . ARG B 1 280 ? -4.539 49.344 17.391 1 93.69 280 ARG B N 1
ATOM 4674 C CA . ARG B 1 280 ? -3.684 50.5 17.516 1 93.69 280 ARG B CA 1
ATOM 4675 C C . ARG B 1 280 ? -3.4 50.844 18.984 1 93.69 280 ARG B C 1
ATOM 4677 O O . ARG B 1 280 ? -2.256 51.094 19.344 1 93.69 280 ARG B O 1
ATOM 4684 N N . ALA B 1 281 ? -4.461 50.875 19.75 1 93.5 281 ALA B N 1
ATOM 4685 C CA . ALA B 1 281 ? -4.32 51.125 21.172 1 93.5 281 ALA B CA 1
ATOM 4686 C C . ALA B 1 281 ? -3.428 50.094 21.844 1 93.5 281 ALA B C 1
ATOM 4688 O O . ALA B 1 281 ? -2.627 50.438 22.719 1 93.5 281 ALA B O 1
ATOM 4689 N N . TYR B 1 282 ? -3.633 48.906 21.469 1 94 282 TYR B N 1
ATOM 4690 C CA . TYR B 1 282 ? -2.828 47.812 22.031 1 94 282 TYR B CA 1
ATOM 4691 C C . TYR B 1 282 ? -1.348 48.031 21.75 1 94 282 TYR B C 1
ATOM 4693 O O . TYR B 1 282 ? -0.507 47.844 22.625 1 94 282 TYR B O 1
ATOM 4701 N N . ARG B 1 283 ? -0.97 48.312 20.5 1 91.12 283 ARG B N 1
ATOM 4702 C CA . ARG B 1 283 ? 0.411 48.562 20.094 1 91.12 283 ARG B CA 1
ATOM 4703 C C . ARG B 1 283 ? 1 49.719 20.891 1 91.12 283 ARG B C 1
ATOM 4705 O O . ARG B 1 283 ? 2.146 49.656 21.344 1 91.12 283 ARG B O 1
ATOM 4712 N N . GLU B 1 284 ? 0.256 50.75 21.078 1 87.69 284 GLU B N 1
ATOM 4713 C CA . GLU B 1 284 ? 0.713 51.938 21.797 1 87.69 284 GLU B CA 1
ATOM 4714 C C . GLU B 1 284 ? 0.954 51.656 23.266 1 87.69 284 GLU B C 1
ATOM 4716 O O . GLU B 1 284 ? 1.901 52.156 23.875 1 87.69 284 GLU B O 1
ATOM 4721 N N . GLU B 1 285 ? 0.094 50.906 23.781 1 82.75 285 GLU B N 1
ATOM 4722 C CA . GLU B 1 285 ? 0.244 50.531 25.188 1 82.75 285 GLU B CA 1
ATOM 4723 C C . GLU B 1 285 ? 1.497 49.688 25.391 1 82.75 285 GLU B C 1
ATOM 4725 O O . GLU B 1 285 ? 2.205 49.844 26.391 1 82.75 285 GLU B O 1
ATOM 4730 N N . GLU B 1 286 ? 1.78 48.812 24.578 1 74.31 286 GLU B N 1
ATOM 4731 C CA . GLU B 1 286 ? 2.949 47.938 24.672 1 74.31 286 GLU B CA 1
ATOM 4732 C C . GLU B 1 286 ? 4.238 48.719 24.469 1 74.31 286 GLU B C 1
ATOM 4734 O O . GLU B 1 286 ? 5.254 48.438 25.109 1 74.31 286 GLU B O 1
ATOM 4739 N N . GLU B 1 287 ? 4.164 49.656 23.625 1 71.81 287 GLU B N 1
ATOM 4740 C CA . GLU B 1 287 ? 5.305 50.562 23.406 1 71.81 287 GLU B CA 1
ATOM 4741 C C . GLU B 1 287 ? 5.594 51.406 24.641 1 71.81 287 GLU B C 1
ATOM 4743 O O . GLU B 1 287 ? 6.754 51.625 24.984 1 71.81 287 GLU B O 1
ATOM 4748 N N . GLU B 1 288 ? 4.59 51.812 25.219 1 69 288 GLU B N 1
ATOM 4749 C CA . GLU B 1 288 ? 4.742 52.625 26.422 1 69 288 GLU B CA 1
ATOM 4750 C C . GLU B 1 288 ? 5.336 51.812 27.562 1 69 288 GLU B C 1
ATOM 4752 O O . GLU B 1 288 ? 6.16 52.312 28.328 1 69 288 GLU B O 1
ATOM 4757 N N . LEU B 1 289 ? 4.941 50.594 27.656 1 65.81 289 LEU B N 1
ATOM 4758 C CA . LEU B 1 289 ? 5.445 49.688 28.703 1 65.81 289 LEU B CA 1
ATOM 4759 C C . LEU B 1 289 ? 6.922 49.375 28.5 1 65.81 289 LEU B C 1
ATOM 4761 O O . LEU B 1 289 ? 7.691 49.312 29.453 1 65.81 289 LEU B O 1
ATOM 4765 N N . VAL B 1 290 ? 7.324 49.188 27.297 1 64.75 290 VAL B N 1
ATOM 4766 C CA . VAL B 1 290 ? 8.727 48.906 26.969 1 64.75 290 VAL B CA 1
ATOM 4767 C C . VAL B 1 290 ? 9.57 50.156 27.297 1 64.75 290 VAL B C 1
ATOM 4769 O O . VAL B 1 290 ? 10.664 50.031 27.859 1 64.75 290 VAL B O 1
ATOM 4772 N N . ILE B 1 291 ? 9.062 51.312 27 1 58.12 291 ILE B N 1
ATOM 4773 C CA . ILE B 1 291 ? 9.766 52.562 27.281 1 58.12 291 ILE B CA 1
ATOM 4774 C C . ILE B 1 291 ? 9.883 52.75 28.781 1 58.12 291 ILE B C 1
ATOM 4776 O O . ILE B 1 291 ? 10.938 53.156 29.281 1 58.12 291 ILE B O 1
ATOM 4780 N N . LYS B 1 292 ? 8.977 52.406 29.547 1 60.81 292 LYS B N 1
ATOM 4781 C CA . LYS B 1 292 ? 9.023 52.562 31 1 60.81 292 LYS B CA 1
ATOM 4782 C C . LYS B 1 292 ? 10 51.562 31.625 1 60.81 292 LYS B C 1
ATOM 4784 O O . LYS B 1 292 ? 10.703 51.906 32.562 1 60.81 292 LYS B O 1
ATOM 4789 N N . ASN B 1 293 ? 9.992 50.375 31.078 1 57.66 293 ASN B N 1
ATOM 4790 C CA . ASN B 1 293 ? 10.914 49.375 31.609 1 57.66 293 ASN B CA 1
ATOM 4791 C C . ASN B 1 293 ? 12.359 49.688 31.25 1 57.66 293 ASN B C 1
ATOM 4793 O O . ASN B 1 293 ? 13.273 49.406 32.031 1 57.66 293 ASN B O 1
ATOM 4797 N N . LYS B 1 294 ? 12.633 50.219 30.078 1 59.19 294 LYS B N 1
ATOM 4798 C CA . LYS B 1 294 ? 13.977 50.688 29.734 1 59.19 294 LYS B CA 1
ATOM 4799 C C . LYS B 1 294 ? 14.383 51.875 30.609 1 59.19 294 LYS B C 1
ATOM 4801 O O . LYS B 1 294 ? 15.555 52.031 30.953 1 59.19 294 LYS B O 1
ATOM 4806 N N . LYS B 1 295 ? 13.492 52.656 30.734 1 57.28 295 LYS B N 1
ATOM 4807 C CA . LYS B 1 295 ? 13.812 53.812 31.547 1 57.28 295 LYS B CA 1
ATOM 4808 C C . LYS B 1 295 ? 14.031 53.438 33 1 57.28 295 LYS B C 1
ATOM 4810 O O . LYS B 1 295 ? 14.844 54.031 33.719 1 57.28 295 LYS B O 1
ATOM 4815 N N . GLY B 1 296 ? 13.344 52.375 33.469 1 51.28 296 GLY B N 1
ATOM 4816 C CA . GLY B 1 296 ? 13.555 51.875 34.844 1 51.28 296 GLY B CA 1
ATOM 4817 C C . GLY B 1 296 ? 14.914 51.219 35.031 1 51.28 296 GLY B C 1
ATOM 4818 O O . GLY B 1 296 ? 15.438 51.188 36.156 1 51.28 296 GLY B O 1
ATOM 4819 N N . ASP B 1 297 ? 15.398 50.406 34.031 1 49.62 297 ASP B N 1
ATOM 4820 C CA . ASP B 1 297 ? 16.719 49.812 34.125 1 49.62 297 ASP B CA 1
ATOM 4821 C C . ASP B 1 297 ? 17.797 50.875 34.219 1 49.62 297 ASP B C 1
ATOM 4823 O O . ASP B 1 297 ? 18.922 50.625 34.656 1 49.62 297 ASP B O 1
ATOM 4827 N N . TYR B 1 298 ? 17.5 52.031 33.656 1 43.62 298 TYR B N 1
ATOM 4828 C CA . TYR B 1 298 ? 18.531 53.062 33.719 1 43.62 298 TYR B CA 1
ATOM 4829 C C . TYR B 1 298 ? 18.609 53.656 35.094 1 43.62 298 TYR B C 1
ATOM 4831 O O . TYR B 1 298 ? 19.547 54.375 35.438 1 43.62 298 TYR B O 1
ATOM 4839 N N . GLU B 1 299 ? 17.562 53.625 35.875 1 41.12 299 GLU B N 1
ATOM 4840 C CA . GLU B 1 299 ? 17.688 54.344 37.125 1 41.12 299 GLU B CA 1
ATOM 4841 C C . GLU B 1 299 ? 18.516 53.562 38.125 1 41.12 299 GLU B C 1
ATOM 4843 O O . GLU B 1 299 ? 18.844 54.062 39.219 1 41.12 299 GLU B O 1
ATOM 4848 N N . GLY B 1 300 ? 18.844 52.188 37.969 1 39.03 300 GLY B N 1
ATOM 4849 C CA . GLY B 1 300 ? 19.562 51.531 39.031 1 39.03 300 GLY B CA 1
ATOM 4850 C C . GLY B 1 300 ? 21.062 51.594 38.906 1 39.03 300 GLY B C 1
ATOM 4851 O O . GLY B 1 300 ? 21.797 50.906 39.594 1 39.03 300 GLY B O 1
ATOM 4852 N N . MET B 1 301 ? 21.578 52.031 37.719 1 34.25 301 MET B N 1
ATOM 4853 C CA . MET B 1 301 ? 23.031 52.125 37.844 1 34.25 301 MET B CA 1
ATOM 4854 C C . MET B 1 301 ? 23.438 53.375 38.594 1 34.25 301 MET B C 1
ATOM 4856 O O . MET B 1 301 ? 23.047 54.5 38.219 1 34.25 301 MET B O 1
ATOM 4860 N N . PRO B 1 302 ? 23.656 53.375 39.906 1 36.94 302 PRO B N 1
ATOM 4861 C CA . PRO B 1 302 ? 24.375 54.469 40.562 1 36.94 302 PRO B CA 1
ATOM 4862 C C . PRO B 1 302 ? 25.609 54.938 39.75 1 36.94 302 PRO B C 1
ATOM 4864 O O . PRO B 1 302 ? 26.188 54.125 39.031 1 36.94 302 PRO B O 1
ATOM 4867 N N . LEU B 1 303 ? 25.812 56.281 39.5 1 24.89 303 LEU B N 1
ATOM 4868 C CA . LEU B 1 303 ? 27.141 56.75 39.188 1 24.89 303 LEU B CA 1
ATOM 4869 C C . LEU B 1 303 ? 28.141 56.344 40.25 1 24.89 303 LEU B C 1
ATOM 4871 O O . LEU B 1 303 ? 27.812 56.344 41.438 1 24.89 303 LEU B O 1
#

Organism: NCBI:txid1796616